Protein AF-0000000087501248 (afdb_homodimer)

Secondary structure (DSSP, 8-state):
-----------------SS----------------------------------------EEEEEE-HHHHHHHHHHTT-EEE--S-GGGGTT-SEEEEE--PPPPTT--HHHHHHHHHHHHHHHHHHHHHH-TTPEEEE-SSSHHHHHHHHHHHH---GGGEEE-TTHHHHHHHHHHHHHHHT--GGGEE--EEE-SSTTEEE-GGG-EETTEEHHHH-TTTTSTT-TT-HHHHHHHHHHHHHHHHHSTTTHHHHHHHHHHHHHHHHHTT--EEEEEEEE-TTSTT--S--EEEEEEEEETTEEEEE------HHHHHHHHHHHHHHHHHHHT---/-------------EE--SS--EE------------------------------------EEEEEE-HHHHHHHHHHTT-EEE--S-GGGGTT-SEEEEE--PPPPTT--HHHHHHHHHHHHHHHHHHHHHH-TTPEEEE-SSSHHHHHHHHHHHH---GGGEEE-TTHHHHHHHHHHHHHHHT--GGGEE--EEE-SSTTEEE-GGG-EETTEEHHHH-TTTTSTT-TT-HHHHHHHHHHHHHHHHHSTTTHHHHHHHHHHHHHHHHHTT--EEEEEEEE-TTSTT--S--EEEEEEEEETTEEEEE------HHHHHHHHHHHHHHHHHHHH---

Nearest PDB structures (foldseek):
  1v6a-assembly1_A  TM=9.497E-01  e=2.145E-43  Cyprinus carpio
  7m2n-assembly1_A  TM=9.598E-01  e=2.768E-42  Homo sapiens
  6bb1-assembly1_D  TM=9.483E-01  e=3.365E-41  Homo sapiens
  7p4g-assembly3_K  TM=9.498E-01  e=2.988E-41  Oryctolagus cuniculus
  7dbj-assembly1_A  TM=9.423E-01  e=2.500E-41  Homo sapiens

Foldseek 3Di:
DPDDDPDQDFDFDQPDDPDDRPGDGDRDDDDDDDDPPPDDDDDPCDDDPPPPDPCPPQQAEEEADDVLLVVQLCVVPVHDYDDDPDLLVCAQHAEYEYADADDDDVPDDPLRRVQVRLVVLLPVLVSNCVRHVQHQYEYEYPVQFLVLLSSCVNNVDPQLRRWYLACQLLQQQLLPLVCVLVVHDSVQWDWDWKFGLADLIFTQLQPIDGPPHRVCVVVVCQCHPVGPSPNVVSSVCSRVVQVVLVVPVRPVSNSSSVSVSVQVCCAVVQVQDWGFIWGQQDPALPQPDRTTMTAIFTHYVSGTDDGDRDDGDPVRSVSNNVSNVVSVVSSVPHDD/DDPPDPDFDFDFDQPDDPPDRDGDGDGDDDDDDDDPPPDDDDPPCPDDCPPPPPCPPQQAEEEADDPLLVVQLCVVPVHDYDDDPDLLVCAQHAEYEYADADDDDVPDDPLRRVQVRLVVLLPVLVSNCVRHVQHQYEYEYPVQFLVLLSSCVNNVDPQLRRWYLACQLLQQQLLPLVCVLVVHDSVQWDWDWKFGLADLIFTQLQPIDGPPHRVCVVVVCQCHPPGPSPNVVSSVCSRVVQVVLVVPVRPVSNSSSNSVSVQVCCAVVQVQDWGFIWGQQDPALPQPDRTTMTAIFTHYVSGTDDGDRDDGDPVRSVSNNVSNVVSVVSSVPHDD

Organism: NCBI:txid62062

Radius of gyration: 28.01 Å; Cα contacts (8 Å, |Δi|>4): 1222; chains: 2; bounding box: 56×86×74 Å

InterPro domains:
  IPR001236 Lactate/malate dehydrogenase, N-terminal [PF00056] (84-164)
  IPR001557 L-lactate/malate dehydrogenase [PR00086] (138-158)
  IPR001557 L-lactate/malate dehydrogenase [PR00086] (162-180)
  IPR001557 L-lactate/malate dehydrogenase [PR00086] (192-205)
  IPR011304 L-lactate dehydrogenase [TIGR01771] (83-328)
  IPR015955 Lactate dehydrogenase/glycoside hydrolase, family 4, C-terminal [G3DSA:3.90.110.10] (167-334)
  IPR015955 Lactate dehydrogenase/glycoside hydrolase, family 4, C-terminal [SSF56327] (165-334)
  IPR018177 L-lactate dehydrogenase, active site [PS00064] (194-200)
  IPR022383 Lactate/malate dehydrogenase, C-terminal [PF02866] (167-330)
  IPR036291 NAD(P)-binding domain superfamily [SSF51735] (82-164)

Solvent-accessible surface area (backbone atoms only — not comparable to full-atom values): 37110 Å² total; per-residue (Å²): 131,73,67,78,77,81,77,78,77,77,67,77,60,79,55,78,51,94,83,71,65,62,69,73,71,81,82,80,84,81,78,80,82,82,78,84,77,77,83,82,84,91,71,86,68,86,76,83,76,76,76,78,78,60,55,68,76,77,61,54,45,37,55,46,56,58,62,54,34,47,55,33,20,31,70,70,34,100,38,63,74,55,85,65,92,52,62,70,78,45,47,68,26,58,37,39,34,38,39,57,64,75,76,83,51,91,88,57,50,70,67,55,49,52,49,52,38,47,55,50,46,67,59,48,39,53,51,44,38,70,36,21,71,78,32,27,40,38,27,60,21,77,61,23,36,62,49,31,46,50,50,36,69,64,49,68,54,59,71,43,29,42,35,12,50,41,17,38,55,48,17,51,45,42,16,41,53,50,7,61,75,69,66,33,24,36,89,40,36,42,50,49,32,27,24,36,65,53,89,51,39,35,71,42,53,84,33,21,26,44,84,51,29,46,48,31,79,78,35,76,41,58,64,41,92,78,21,88,82,47,51,46,55,55,55,50,48,37,52,47,46,55,50,47,31,64,68,40,75,72,68,32,29,43,57,55,8,46,44,50,30,53,52,51,46,24,22,78,65,48,42,23,35,68,41,24,27,13,30,80,39,51,72,45,82,80,28,76,55,94,35,37,30,11,41,44,25,26,24,19,71,73,25,52,75,45,72,60,82,65,80,68,52,72,68,55,38,50,43,40,40,50,25,47,51,56,51,46,61,54,56,71,72,54,84,130,131,52,57,76,78,80,78,77,68,78,57,77,51,80,49,77,48,95,84,68,65,61,66,66,69,72,77,80,84,80,78,81,83,83,78,86,76,79,78,93,78,93,68,82,68,84,73,83,73,77,76,76,76,68,64,70,80,77,60,53,44,36,55,46,58,59,63,55,32,48,55,32,20,31,69,69,34,100,39,63,73,55,84,64,93,52,60,71,77,44,47,68,24,57,37,37,34,37,40,58,63,74,77,81,52,91,88,57,50,70,68,55,48,51,50,53,37,49,54,51,45,68,59,49,40,53,51,45,39,71,37,20,71,78,30,28,40,39,28,58,23,76,61,25,36,60,48,31,46,50,48,35,68,65,49,67,55,60,71,44,30,41,35,11,52,41,16,39,54,47,17,49,46,42,16,42,54,50,8,61,75,70,66,33,24,36,89,40,34,42,52,49,31,27,24,36,65,52,87,53,38,35,71,42,53,82,32,21,27,44,85,52,27,46,48,33,79,76,36,76,41,57,63,42,92,77,21,89,82,48,52,44,54,55,54,50,48,38,51,47,45,54,51,47,29,62,67,39,77,71,68,32,30,43,57,54,8,46,46,50,30,52,52,51,48,25,22,77,64,48,43,24,36,66,41,24,28,13,30,80,40,51,73,44,81,81,28,78,55,93,36,37,31,12,41,43,25,26,26,19,70,73,27,51,75,45,72,60,81,64,80,68,54,69,67,54,39,51,42,41,39,48,26,47,50,55,51,44,61,54,56,70,71,53,85,129

pLDDT: mean 73.55, std 28.97, range [16.92, 98.44]

Sequence (672 aa):
VKSHTLTHTHTKTHVRTNELCTHTHTHTQTYTCTHKLSRHTKAHTHKGAHTHTHTHTTHTLFVAGLLETLGCICVCLTCILYLTQDYSTTAHSKVVVVSAGARQQEGESRLNLVQRNVNIFKFIIPQIVKYSPNAILLVVSNPVDILTYVAWKLSGFPRHRVIGSGTNLDSGRFRHLMGEKLHLHPSSCHGWIIGEHGDSSVPVWSGVNVAGVSLKGLNPDMGTDADKEDWKHVHKMVVDGAYEVIKLKGYTSWAIGMSVADLVESILKNLHKVHPVSTLVKGMHGVKEEVFLSVPCVLGNSGLTDIIHMTLKPEEEKQLSNSAETLWAVQKELTLVKSHTLTHTHTKTHVRTNELCTHTHTHTQTYTCTHKLSRHTKAHTHKGAHTHTHTHTTHTLFVAGLLETLGCICVCLTCILYLTQDYSTTAHSKVVVVSAGARQQEGESRLNLVQRNVNIFKFIIPQIVKYSPNAILLVVSNPVDILTYVAWKLSGFPRHRVIGSGTNLDSGRFRHLMGEKLHLHPSSCHGWIIGEHGDSSVPVWSGVNVAGVSLKGLNPDMGTDADKEDWKHVHKMVVDGAYEVIKLKGYTSWAIGMSVADLVESILKNLHKVHPVSTLVKGMHGVKEEVFLSVPCVLGNSGLTDIIHMTLKPEEEKQLSNSAETLWAVQKELTL

Structure (mmCIF, N/CA/C/O backbone):
data_AF-0000000087501248-model_v1
#
loop_
_entity.id
_entity.type
_entity.pdbx_description
1 polymer 'L-lactate dehydrogenase'
#
loop_
_atom_site.group_PDB
_atom_site.id
_atom_site.type_symbol
_atom_site.label_atom_id
_atom_site.label_alt_id
_atom_site.label_comp_id
_atom_site.label_asym_id
_atom_site.label_entity_id
_atom_site.label_seq_id
_atom_site.pdbx_PDB_ins_code
_atom_site.Cartn_x
_atom_site.Cartn_y
_atom_site.Cartn_z
_atom_site.occupancy
_atom_site.B_iso_or_equiv
_atom_site.auth_seq_id
_atom_site.auth_comp_id
_atom_site.auth_asym_id
_atom_site.auth_atom_id
_atom_site.pdbx_PDB_model_num
ATOM 1 N N . VAL A 1 1 ? -26.828 13.414 -6.578 1 18.7 1 VAL A N 1
ATOM 2 C CA . VAL A 1 1 ? -26.781 11.961 -6.715 1 18.7 1 VAL A CA 1
ATOM 3 C C . VAL A 1 1 ? -26.094 11.586 -8.023 1 18.7 1 VAL A C 1
ATOM 5 O O . VAL A 1 1 ? -26.703 11.641 -9.094 1 18.7 1 VAL A O 1
ATOM 8 N N . LYS A 1 2 ? -24.922 12.086 -8.312 1 20.19 2 LYS A N 1
ATOM 9 C CA . LYS A 1 2 ? -24.422 12.203 -9.68 1 20.19 2 LYS A CA 1
ATOM 10 C C . LYS A 1 2 ? -24.094 10.828 -10.266 1 20.19 2 LYS A C 1
ATOM 12 O O . LYS A 1 2 ? -23.484 9.992 -9.602 1 20.19 2 LYS A O 1
ATOM 17 N N . SER A 1 3 ? -25.156 10.328 -11.039 1 19.28 3 SER A N 1
ATOM 18 C CA . SER A 1 3 ? -25.141 8.969 -11.57 1 19.28 3 SER A CA 1
ATOM 19 C C . SER A 1 3 ? -24.094 8.82 -12.68 1 19.28 3 SER A C 1
ATOM 21 O O . SER A 1 3 ? -24 9.68 -13.562 1 19.28 3 SER A O 1
ATOM 23 N N . HIS A 1 4 ? -23.031 8.594 -12.414 1 21.34 4 HIS A N 1
ATOM 24 C CA . HIS A 1 4 ? -22.078 8.336 -13.477 1 21.34 4 HIS A CA 1
ATOM 25 C C . HIS A 1 4 ? -22.312 6.969 -14.109 1 21.34 4 HIS A C 1
ATOM 27 O O . HIS A 1 4 ? -22.531 5.98 -13.406 1 21.34 4 HIS A O 1
ATOM 33 N N . THR A 1 5 ? -23.109 7.035 -15.219 1 21.53 5 THR A N 1
ATOM 34 C CA . THR A 1 5 ? -23.406 5.789 -15.922 1 21.53 5 THR A CA 1
ATOM 35 C C . THR A 1 5 ? -22.25 5.395 -16.844 1 21.53 5 THR A C 1
ATOM 37 O O . THR A 1 5 ? -21.812 6.195 -17.672 1 21.53 5 THR A O 1
ATOM 40 N N . LEU A 1 6 ? -21.422 4.66 -16.469 1 21.75 6 LEU A N 1
ATOM 41 C CA . LEU A 1 6 ? -20.453 4.004 -17.344 1 21.75 6 LEU A CA 1
ATOM 42 C C . LEU A 1 6 ? -21.141 2.967 -18.219 1 21.75 6 LEU A C 1
ATOM 44 O O . LEU A 1 6 ? -21.828 2.078 -17.719 1 21.75 6 LEU A O 1
ATOM 48 N N . THR A 1 7 ? -21.641 3.475 -19.297 1 22.89 7 THR A N 1
ATOM 49 C CA . THR A 1 7 ? -22.266 2.514 -20.203 1 22.89 7 THR A CA 1
ATOM 50 C C . THR A 1 7 ? -21.203 1.74 -20.984 1 22.89 7 THR A C 1
ATOM 52 O O . THR A 1 7 ? -20.297 2.336 -21.578 1 22.89 7 THR A O 1
ATOM 55 N N . HIS A 1 8 ? -20.922 0.612 -20.578 1 23.23 8 HIS A N 1
ATOM 56 C CA . HIS A 1 8 ? -20.125 -0.344 -21.328 1 23.23 8 HIS A CA 1
ATOM 57 C C . HIS A 1 8 ? -20.969 -1.049 -22.391 1 23.23 8 HIS A C 1
ATOM 59 O O . HIS A 1 8 ? -22.047 -1.544 -22.094 1 23.23 8 HIS A O 1
ATOM 65 N N . THR A 1 9 ? -21.062 -0.393 -23.516 1 23.47 9 THR A N 1
ATOM 66 C CA . THR A 1 9 ? -21.766 -1.132 -24.547 1 23.47 9 THR A CA 1
ATOM 67 C C . THR A 1 9 ? -20.859 -2.209 -25.156 1 23.47 9 THR A C 1
ATOM 69 O O . THR A 1 9 ? -19.75 -1.92 -25.594 1 23.47 9 THR A O 1
ATOM 72 N N . HIS A 1 10 ? -21.062 -3.373 -24.688 1 25.16 10 HIS A N 1
ATOM 73 C CA . HIS A 1 10 ? -20.484 -4.578 -25.266 1 25.16 10 HIS A CA 1
ATOM 74 C C . HIS A 1 10 ? -21.234 -5.016 -26.516 1 25.16 10 HIS A C 1
ATOM 76 O O . HIS A 1 10 ? -22.453 -5.16 -26.484 1 25.16 10 HIS A O 1
ATOM 82 N N . THR A 1 11 ? -20.922 -4.398 -27.562 1 24.25 11 THR A N 1
ATOM 83 C CA . THR A 1 11 ? -21.531 -4.996 -28.75 1 24.25 11 THR A CA 1
ATOM 84 C C . THR A 1 11 ? -20.797 -6.273 -29.156 1 24.25 11 THR A C 1
ATOM 86 O O . THR A 1 11 ? -19.578 -6.262 -29.359 1 24.25 11 THR A O 1
ATOM 89 N N . LYS A 1 12 ? -21.406 -7.273 -28.797 1 25.75 12 LYS A N 1
ATOM 90 C CA . LYS A 1 12 ? -20.984 -8.609 -29.234 1 25.75 12 LYS A CA 1
ATOM 91 C C . LYS A 1 12 ? -21.391 -8.875 -30.672 1 25.75 12 LYS A C 1
ATOM 93 O O . LYS A 1 12 ? -22.562 -8.703 -31.031 1 25.75 12 LYS A O 1
ATOM 98 N N . THR A 1 13 ? -20.594 -8.516 -31.594 1 24.59 13 THR A N 1
ATOM 99 C CA . THR A 1 13 ? -20.938 -9.031 -32.906 1 24.59 13 THR A CA 1
ATOM 100 C C . THR A 1 13 ? -20.422 -10.461 -33.094 1 24.59 13 THR A C 1
ATOM 102 O O . THR A 1 13 ? -19.25 -10.727 -32.844 1 24.59 13 THR A O 1
ATOM 105 N N . HIS A 1 14 ? -21.297 -11.414 -32.906 1 25.47 14 HIS A N 1
ATOM 106 C CA . HIS A 1 14 ? -21.078 -12.836 -33.156 1 25.47 14 HIS A CA 1
ATOM 107 C C . HIS A 1 14 ? -21.031 -13.125 -34.656 1 25.47 14 HIS A C 1
ATOM 109 O O . HIS A 1 14 ? -21.969 -12.789 -35.375 1 25.47 14 HIS A O 1
ATOM 115 N N . VAL A 1 15 ? -19.938 -12.844 -35.312 1 25.19 15 VAL A N 1
ATOM 116 C CA . VAL A 1 15 ? -19.938 -13.344 -36.688 1 25.19 15 VAL A CA 1
ATOM 117 C C . VAL A 1 15 ? -19.531 -14.82 -36.688 1 25.19 15 VAL A C 1
ATOM 119 O O . VAL A 1 15 ? -18.484 -15.188 -36.156 1 25.19 15 VAL A O 1
ATOM 122 N N . ARG A 1 16 ? -20.438 -15.789 -36.625 1 27.5 16 ARG A N 1
ATOM 123 C CA . ARG A 1 16 ? -20.328 -17.234 -36.844 1 27.5 16 ARG A CA 1
ATOM 124 C C . ARG A 1 16 ? -19.844 -17.547 -38.25 1 27.5 16 ARG A C 1
ATOM 126 O O . ARG A 1 16 ? -20.484 -17.172 -39.219 1 27.5 16 ARG A O 1
ATOM 133 N N . THR A 1 17 ? -18.672 -17.188 -38.656 1 27.17 17 THR A N 1
ATOM 134 C CA . THR A 1 17 ? -18.438 -17.984 -39.844 1 27.17 17 THR A CA 1
ATOM 135 C C . THR A 1 17 ? -18.156 -19.438 -39.469 1 27.17 17 THR A C 1
ATOM 137 O O . THR A 1 17 ? -17.812 -19.75 -38.344 1 27.17 17 THR A O 1
ATOM 140 N N . ASN A 1 18 ? -18.297 -20.438 -40.375 1 26.88 18 ASN A N 1
ATOM 141 C CA . ASN A 1 18 ? -18.188 -21.891 -40.188 1 26.88 18 ASN A CA 1
ATOM 142 C C . ASN A 1 18 ? -17.109 -22.234 -39.188 1 26.88 18 ASN A C 1
ATOM 144 O O . ASN A 1 18 ? -17.281 -23.156 -38.375 1 26.88 18 ASN A O 1
ATOM 148 N N . GLU A 1 19 ? -15.766 -22.172 -39.562 1 26.3 19 GLU A N 1
ATOM 149 C CA . GLU A 1 19 ? -14.703 -22.812 -38.781 1 26.3 19 GLU A CA 1
ATOM 150 C C . GLU A 1 19 ? -14.391 -22.031 -37.5 1 26.3 19 GLU A C 1
ATOM 152 O O . GLU A 1 19 ? -14.227 -22.609 -36.438 1 26.3 19 GLU A O 1
ATOM 157 N N . LEU A 1 20 ? -13.555 -20.922 -37.594 1 26.84 20 LEU A N 1
ATOM 158 C CA . LEU A 1 20 ? -12.844 -20.219 -36.5 1 26.84 20 LEU A CA 1
ATOM 159 C C . LEU A 1 20 ? -13.656 -19.031 -36 1 26.84 20 LEU A C 1
ATOM 161 O O . LEU A 1 20 ? -14.07 -18.188 -36.781 1 26.84 20 LEU A O 1
ATOM 165 N N . CYS A 1 21 ? -14.633 -19.156 -35.094 1 24.41 21 CYS A N 1
ATOM 166 C CA . CYS A 1 21 ? -15.422 -18.078 -34.531 1 24.41 21 CYS A CA 1
ATOM 167 C C . CYS A 1 21 ? -14.516 -17.016 -33.906 1 24.41 21 CYS A C 1
ATOM 169 O O . CYS A 1 21 ? -13.773 -17.328 -32.969 1 24.41 21 CYS A O 1
ATOM 171 N N . THR A 1 22 ? -13.891 -16.172 -34.719 1 24.48 22 THR A N 1
ATOM 172 C CA . THR A 1 22 ? -13.078 -15.078 -34.188 1 24.48 22 THR A CA 1
ATOM 173 C C . THR A 1 22 ? -13.961 -13.977 -33.594 1 24.48 22 THR A C 1
ATOM 175 O O . THR A 1 22 ? -14.914 -13.531 -34.219 1 24.48 22 THR A O 1
ATOM 178 N N . HIS A 1 23 ? -14.344 -13.945 -32.375 1 25.28 23 HIS A N 1
ATOM 179 C CA . HIS A 1 23 ? -15.078 -12.844 -31.781 1 25.28 23 HIS A CA 1
ATOM 180 C C . HIS A 1 23 ? -14.141 -11.695 -31.422 1 25.28 23 HIS A C 1
ATOM 182 O O . HIS A 1 23 ? -13.086 -11.914 -30.812 1 25.28 23 HIS A O 1
ATOM 188 N N . THR A 1 24 ? -13.922 -10.719 -32.312 1 24.14 24 THR A N 1
ATOM 189 C CA . THR A 1 24 ? -13.133 -9.523 -32.062 1 24.14 24 THR A CA 1
ATOM 190 C C . THR A 1 24 ? -13.938 -8.5 -31.266 1 24.14 24 THR A C 1
ATOM 192 O O . THR A 1 24 ? -15.047 -8.141 -31.656 1 24.14 24 THR A O 1
ATOM 195 N N . HIS A 1 25 ? -13.992 -8.484 -30.031 1 25.23 25 HIS A N 1
ATOM 196 C CA . HIS A 1 25 ? -14.656 -7.426 -29.266 1 25.23 25 HIS A CA 1
ATOM 197 C C . HIS A 1 25 ? -13.75 -6.211 -29.109 1 25.23 25 HIS A C 1
ATOM 199 O O . HIS A 1 25 ? -12.57 -6.352 -28.781 1 25.23 25 HIS A O 1
ATOM 205 N N . THR A 1 26 ? -13.906 -5.199 -29.969 1 24.09 26 THR A N 1
ATOM 206 C CA . THR A 1 26 ? -13.18 -3.936 -29.922 1 24.09 26 THR A CA 1
ATOM 207 C C . THR A 1 26 ? -13.82 -2.98 -28.922 1 24.09 26 THR A C 1
ATOM 209 O O . THR A 1 26 ? -15.023 -2.732 -28.969 1 24.09 26 THR A O 1
ATOM 212 N N . HIS A 1 27 ? -13.469 -2.91 -27.672 1 24.2 27 HIS A N 1
ATOM 213 C CA . HIS A 1 27 ? -13.969 -1.888 -26.766 1 24.2 27 HIS A CA 1
ATOM 214 C C . HIS A 1 27 ? -13.148 -0.608 -26.859 1 24.2 27 HIS A C 1
ATOM 216 O O . HIS A 1 27 ? -11.914 -0.657 -26.859 1 24.2 27 HIS A O 1
ATOM 222 N N . THR A 1 28 ? -13.625 0.387 -27.609 1 23.64 28 THR A N 1
ATOM 223 C CA . THR A 1 28 ? -13.047 1.717 -27.797 1 23.64 28 THR A CA 1
ATOM 224 C C . THR A 1 28 ? -13.516 2.656 -26.688 1 23.64 28 THR A C 1
ATOM 226 O O . THR A 1 28 ? -14.719 2.795 -26.438 1 23.64 28 THR A O 1
ATOM 229 N N . GLN A 1 29 ? -12.789 2.857 -25.641 1 22.47 29 GLN A N 1
ATOM 230 C CA . GLN A 1 29 ? -13.133 3.898 -24.672 1 22.47 29 GLN A CA 1
ATOM 231 C C . GLN A 1 29 ? -12.578 5.254 -25.109 1 22.47 29 GLN A C 1
ATOM 233 O O . GLN A 1 29 ? -11.398 5.367 -25.453 1 22.47 29 GLN A O 1
ATOM 238 N N . THR A 1 30 ? -13.359 6.09 -25.797 1 22.7 30 THR A N 1
ATOM 239 C CA . THR A 1 30 ? -13.062 7.438 -26.281 1 22.7 30 THR A CA 1
ATOM 240 C C . THR A 1 30 ? -13.258 8.461 -25.156 1 22.7 30 THR A C 1
ATOM 242 O O . THR A 1 30 ? -14.312 8.492 -24.516 1 22.7 30 THR A O 1
ATOM 245 N N . TYR A 1 31 ? -12.164 8.969 -24.531 1 21.05 31 TYR A N 1
ATOM 246 C CA . TYR A 1 31 ? -12.289 10.094 -23.609 1 21.05 31 TYR A CA 1
ATOM 247 C C . TYR A 1 31 ? -12.203 11.422 -24.359 1 21.05 31 TYR A C 1
ATOM 249 O O . TYR A 1 31 ? -11.328 11.609 -25.203 1 21.05 31 TYR A O 1
ATOM 257 N N . THR A 1 32 ? -13.305 12.008 -24.781 1 21.34 32 THR A N 1
ATOM 258 C CA . THR A 1 32 ? -13.359 13.289 -25.469 1 21.34 32 THR A CA 1
ATOM 259 C C . THR A 1 32 ? -13.25 14.445 -24.469 1 21.34 32 THR A C 1
ATOM 261 O O . THR A 1 32 ? -14.055 14.547 -23.547 1 21.34 32 THR A O 1
ATOM 264 N N . CYS A 1 33 ? -12.047 15.023 -24.281 1 20.52 33 CYS A N 1
ATOM 265 C CA . CYS A 1 33 ? -11.891 16.266 -23.531 1 20.52 33 CYS A CA 1
ATOM 266 C C . CYS A 1 33 ? -12.195 17.469 -24.391 1 20.52 33 CYS A C 1
ATOM 268 O O . CYS A 1 33 ? -11.609 17.641 -25.469 1 20.52 33 CYS A O 1
ATOM 270 N N . THR A 1 34 ? -13.43 17.984 -24.406 1 20.27 34 THR A N 1
ATOM 271 C CA . THR A 1 34 ? -13.82 19.156 -25.172 1 20.27 34 THR A CA 1
ATOM 272 C C . THR A 1 34 ? -13.32 20.422 -24.484 1 20.27 34 THR A C 1
ATOM 274 O O . THR A 1 34 ? -13.641 20.688 -23.328 1 20.27 34 THR A O 1
ATOM 277 N N . HIS A 1 35 ? -12.125 20.969 -24.859 1 20.08 35 HIS A N 1
ATOM 278 C CA . HIS A 1 35 ? -11.586 22.266 -24.5 1 20.08 35 HIS A CA 1
ATOM 279 C C . HIS A 1 35 ? -12.32 23.391 -25.234 1 20.08 35 HIS A C 1
ATOM 281 O O . HIS A 1 35 ? -12.43 23.375 -26.453 1 20.08 35 HIS A O 1
ATOM 287 N N . LYS A 1 36 ? -13.414 23.938 -24.641 1 20.05 36 LYS A N 1
ATOM 288 C CA . LYS A 1 36 ? -14 25.094 -25.312 1 20.05 36 LYS A CA 1
ATOM 289 C C . LYS A 1 36 ? -13.125 26.344 -25.125 1 20.05 36 LYS A C 1
ATOM 291 O O . LYS A 1 36 ? -12.922 26.797 -24 1 20.05 36 LYS A O 1
ATOM 296 N N . LEU A 1 37 ? -12.023 26.609 -26.031 1 20.92 37 LEU A N 1
ATOM 297 C CA . LEU A 1 37 ? -11.289 27.859 -26.219 1 20.92 37 LEU A CA 1
ATOM 298 C C . LEU A 1 37 ? -12.164 28.922 -26.859 1 20.92 37 LEU A C 1
ATOM 300 O O . LEU A 1 37 ? -12.695 28.719 -27.969 1 20.92 37 LEU A O 1
ATOM 304 N N . SER A 1 38 ? -12.766 29.797 -26.141 1 19.11 38 SER A N 1
ATOM 305 C CA . SER A 1 38 ? -13.492 30.844 -26.844 1 19.11 38 SER A CA 1
ATOM 306 C C . SER A 1 38 ? -12.531 31.891 -27.406 1 19.11 38 SER A C 1
ATOM 308 O O . SER A 1 38 ? -12.969 32.938 -27.891 1 19.11 38 SER A O 1
ATOM 310 N N . ARG A 1 39 ? -11.141 32.062 -27.266 1 20.61 39 ARG A N 1
ATOM 311 C CA . ARG A 1 39 ? -10.625 33.344 -27.719 1 20.61 39 ARG A CA 1
ATOM 312 C C . ARG A 1 39 ? -10.758 33.5 -29.234 1 20.61 39 ARG A C 1
ATOM 314 O O . ARG A 1 39 ? -10.828 32.5 -29.953 1 20.61 39 ARG A O 1
ATOM 321 N N . HIS A 1 40 ? -10.797 34.844 -29.766 1 18.17 40 HIS A N 1
ATOM 322 C CA . HIS A 1 40 ? -10.891 35.406 -31.109 1 18.17 40 HIS A CA 1
ATOM 323 C C . HIS A 1 40 ? -9.719 34.969 -31.969 1 18.17 40 HIS A C 1
ATOM 325 O O . HIS A 1 40 ? -9.922 34.438 -33.062 1 18.17 40 HIS A O 1
ATOM 331 N N . THR A 1 41 ? -8.578 35.781 -32.156 1 19.11 41 THR A N 1
ATOM 332 C CA . THR A 1 41 ? -8.195 36.406 -33.406 1 19.11 41 THR A CA 1
ATOM 333 C C . THR A 1 41 ? -7.246 35.5 -34.188 1 19.11 41 THR A C 1
ATOM 335 O O . THR A 1 41 ? -6.707 34.531 -33.625 1 19.11 41 THR A O 1
ATOM 338 N N . LYS A 1 42 ? -5.938 36.312 -34.906 1 18.94 42 LYS A N 1
ATOM 339 C CA . LYS A 1 42 ? -5.309 36.031 -36.188 1 18.94 42 LYS A CA 1
ATOM 340 C C . LYS A 1 42 ? -4.488 34.75 -36.156 1 18.94 42 LYS A C 1
ATOM 342 O O . LYS A 1 42 ? -3.812 34.469 -35.156 1 18.94 42 LYS A O 1
ATOM 347 N N . ALA A 1 43 ? -4.605 33.688 -37.125 1 18.55 43 ALA A N 1
ATOM 348 C CA . ALA A 1 43 ? -4.41 32.281 -37.469 1 18.55 43 ALA A CA 1
ATOM 349 C C . ALA A 1 43 ? -3.004 32.062 -38 1 18.55 43 ALA A C 1
ATOM 351 O O . ALA A 1 43 ? -2.629 30.906 -38.281 1 18.55 43 ALA A O 1
ATOM 352 N N . HIS A 1 44 ? -1.896 32.844 -37.594 1 18.2 44 HIS A N 1
ATOM 353 C CA . HIS A 1 44 ? -0.859 32.531 -38.594 1 18.2 44 HIS A CA 1
ATOM 354 C C . HIS A 1 44 ? -0.487 31.062 -38.562 1 18.2 44 HIS A C 1
ATOM 356 O O . HIS A 1 44 ? -0.553 30.406 -37.5 1 18.2 44 HIS A O 1
ATOM 362 N N . THR A 1 45 ? -0.622 30.312 -39.688 1 17.78 45 THR A N 1
ATOM 363 C CA . THR A 1 45 ? -0.577 28.953 -40.25 1 17.78 45 THR A CA 1
ATOM 364 C C . THR A 1 45 ? 0.83 28.375 -40.125 1 17.78 45 THR A C 1
ATOM 366 O O . THR A 1 45 ? 1.055 27.203 -40.469 1 17.78 45 THR A O 1
ATOM 369 N N . HIS A 1 46 ? 1.725 28.766 -39.219 1 17.89 46 HIS A N 1
ATOM 370 C CA . HIS A 1 46 ? 3 28.25 -39.688 1 17.89 46 HIS A CA 1
ATOM 371 C C . HIS A 1 46 ? 2.955 26.719 -39.812 1 17.89 46 HIS A C 1
ATOM 373 O O . HIS A 1 46 ? 2.236 26.062 -39.062 1 17.89 46 HIS A O 1
ATOM 379 N N . LYS A 1 47 ? 3.469 26.094 -40.938 1 17.42 47 LYS A N 1
ATOM 380 C CA . LYS A 1 47 ? 3.391 24.859 -41.719 1 17.42 47 LYS A CA 1
ATOM 381 C C . LYS A 1 47 ? 3.85 23.656 -40.875 1 17.42 47 LYS A C 1
ATOM 383 O O . LYS A 1 47 ? 3.229 22.594 -40.906 1 17.42 47 LYS A O 1
ATOM 388 N N . GLY A 1 48 ? 5.164 23.578 -40.531 1 17.39 48 GLY A N 1
ATOM 389 C CA . GLY A 1 48 ? 5.824 22.297 -40.656 1 17.39 48 GLY A CA 1
ATOM 390 C C . GLY A 1 48 ? 5.527 21.328 -39.531 1 17.39 48 GLY A C 1
ATOM 391 O O . GLY A 1 48 ? 5.418 21.75 -38.375 1 17.39 48 GLY A O 1
ATOM 392 N N . ALA A 1 49 ? 4.84 20.203 -39.781 1 17.72 49 ALA A N 1
ATOM 393 C CA . ALA A 1 49 ? 4.242 19.125 -39 1 17.72 49 ALA A CA 1
ATOM 394 C C . ALA A 1 49 ? 5.309 18.359 -38.219 1 17.72 49 ALA A C 1
ATOM 396 O O . ALA A 1 49 ? 6.227 17.781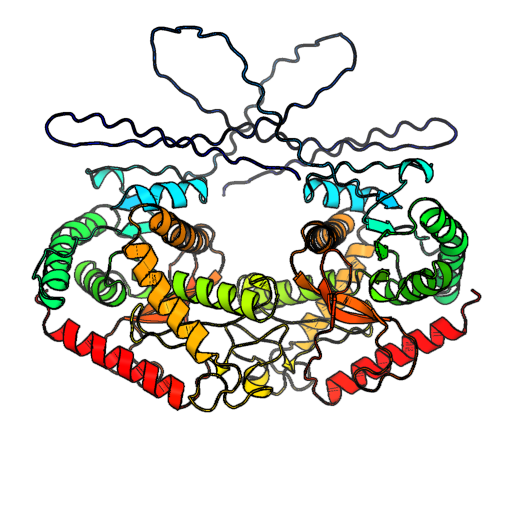 -38.812 1 17.72 49 ALA A O 1
ATOM 397 N N . HIS A 1 50 ? 6.027 19 -37.438 1 18.92 50 HIS A N 1
ATOM 398 C CA . HIS A 1 50 ? 7.078 18.109 -36.969 1 18.92 50 HIS A CA 1
ATOM 399 C C . HIS A 1 50 ? 6.496 16.953 -36.156 1 18.92 50 HIS A C 1
ATOM 401 O O . HIS A 1 50 ? 5.605 17.156 -35.312 1 18.92 50 HIS A O 1
ATOM 407 N N . THR A 1 51 ? 6.32 15.797 -36.812 1 18.25 51 THR A N 1
ATOM 408 C CA . THR A 1 51 ? 5.781 14.523 -36.344 1 18.25 51 THR A CA 1
ATOM 409 C C . THR A 1 51 ? 6.684 13.922 -35.281 1 18.25 51 THR A C 1
ATOM 411 O O . THR A 1 51 ? 7.895 13.805 -35.469 1 18.25 51 THR A O 1
ATOM 414 N N . HIS A 1 52 ? 6.637 14.391 -34.188 1 21.02 52 HIS A N 1
ATOM 415 C CA . HIS A 1 52 ? 7.477 13.648 -33.25 1 21.02 52 HIS A CA 1
ATOM 416 C C . HIS A 1 52 ? 6.863 12.297 -32.906 1 21.02 52 HIS A C 1
ATOM 418 O O . HIS A 1 52 ? 5.668 12.203 -32.625 1 21.02 52 HIS A O 1
ATOM 424 N N . THR A 1 53 ? 7.273 11.211 -33.562 1 19.55 53 THR A N 1
ATOM 425 C CA . THR A 1 53 ? 6.879 9.805 -33.469 1 19.55 53 THR A CA 1
ATOM 426 C C . THR A 1 53 ? 7.363 9.203 -32.156 1 19.55 53 THR A C 1
ATOM 428 O O . THR A 1 53 ? 8.555 9.258 -31.828 1 19.55 53 THR A O 1
ATOM 431 N N . HIS A 1 54 ? 6.73 9.406 -31.141 1 22.41 54 HIS A N 1
ATOM 432 C CA . HIS A 1 54 ? 7.121 8.625 -29.969 1 22.41 54 HIS A CA 1
ATOM 433 C C . HIS A 1 54 ? 6.812 7.148 -30.172 1 22.41 54 HIS A C 1
ATOM 435 O O . HIS A 1 54 ? 5.699 6.789 -30.547 1 22.41 54 HIS A O 1
ATOM 441 N N . THR A 1 55 ? 7.621 6.332 -30.641 1 21.2 55 THR A N 1
ATOM 442 C CA . THR A 1 55 ? 7.523 4.898 -30.891 1 21.2 55 THR A CA 1
ATOM 443 C C . THR A 1 55 ? 7.395 4.133 -29.578 1 21.2 55 THR A C 1
ATOM 445 O O . THR A 1 55 ? 8.281 4.195 -28.719 1 21.2 55 THR A O 1
ATOM 448 N N . HIS A 1 56 ? 6.293 4.234 -28.875 1 25.3 56 HIS A N 1
ATOM 449 C CA . HIS A 1 56 ? 6.098 3.281 -27.797 1 25.3 56 HIS A CA 1
ATOM 450 C C . HIS A 1 56 ? 6.203 1.845 -28.297 1 25.3 56 HIS A C 1
ATOM 452 O O . HIS A 1 56 ? 5.656 1.509 -29.344 1 25.3 56 HIS A O 1
ATOM 458 N N . THR A 1 57 ? 7.25 1.181 -28.094 1 25.44 57 THR A N 1
ATOM 459 C CA . THR A 1 57 ? 7.41 -0.221 -28.469 1 25.44 57 THR A CA 1
ATOM 460 C C . THR A 1 57 ? 6.23 -1.051 -27.969 1 25.44 57 THR A C 1
ATOM 462 O O . THR A 1 57 ? 5.863 -0.988 -26.797 1 25.44 57 THR A O 1
ATOM 465 N N . THR A 1 58 ? 5.191 -1.312 -28.703 1 26.81 58 THR A N 1
ATOM 466 C CA . THR A 1 58 ? 4.047 -2.211 -28.594 1 26.81 58 THR A CA 1
ATOM 467 C C . THR A 1 58 ? 4.469 -3.555 -28 1 26.81 58 THR A C 1
ATOM 469 O O . THR A 1 58 ? 5.324 -4.242 -28.562 1 26.81 58 THR A O 1
ATOM 472 N N . HIS A 1 59 ? 4.637 -3.621 -26.75 1 30.36 59 HIS A N 1
ATOM 473 C CA . HIS A 1 59 ? 4.852 -4.949 -26.188 1 30.36 59 HIS A CA 1
ATOM 474 C C . HIS A 1 59 ? 3.68 -5.875 -26.5 1 30.36 59 HIS A C 1
ATOM 476 O O . HIS A 1 59 ? 2.521 -5.457 -26.438 1 30.36 59 HIS A O 1
ATOM 482 N N . THR A 1 60 ? 3.885 -6.781 -27.375 1 26.44 60 THR A N 1
ATOM 483 C CA . THR A 1 60 ? 2.896 -7.781 -27.766 1 26.44 60 THR A CA 1
ATOM 484 C C . THR A 1 60 ? 2.584 -8.719 -26.609 1 26.44 60 THR A C 1
ATOM 486 O O . THR A 1 60 ? 3.488 -9.32 -26.031 1 26.44 60 THR A O 1
ATOM 489 N N . LEU A 1 61 ? 1.512 -8.461 -25.922 1 30.05 61 LEU A N 1
ATOM 490 C CA . LEU A 1 61 ? 0.96 -9.383 -24.938 1 30.05 61 LEU A CA 1
ATOM 491 C C . LEU A 1 61 ? 0.131 -10.469 -25.609 1 30.05 61 LEU A C 1
ATOM 493 O O . LEU A 1 61 ? -0.742 -10.172 -26.438 1 30.05 61 LEU A O 1
ATOM 497 N N . PHE A 1 62 ? 0.597 -11.711 -25.672 1 28.23 62 PHE A N 1
ATOM 498 C CA . PHE A 1 62 ? -0.206 -12.812 -26.188 1 28.23 62 PHE A CA 1
ATOM 499 C C . PHE A 1 62 ? -1.056 -13.422 -25.078 1 28.23 62 PHE A C 1
ATOM 501 O O . PHE A 1 62 ? -0.555 -13.703 -23.984 1 28.23 62 PHE A O 1
ATOM 508 N N . VAL A 1 63 ? -2.285 -13.211 -25.125 1 30.31 63 VAL A N 1
ATOM 509 C CA . VAL A 1 63 ? -3.215 -13.859 -24.203 1 30.31 63 VAL A CA 1
ATOM 510 C C . VAL A 1 63 ? -3.811 -15.102 -24.859 1 30.31 63 VAL A C 1
ATOM 512 O O . VAL A 1 63 ? -4.406 -15.023 -25.938 1 30.31 63 VAL A O 1
ATOM 515 N N . ALA A 1 64 ? -3.424 -16.297 -24.516 1 30.73 64 ALA A N 1
ATOM 516 C CA . ALA A 1 64 ? -4.055 -17.516 -24.984 1 30.73 64 ALA A CA 1
ATOM 517 C C . ALA A 1 64 ? -5.273 -17.875 -24.141 1 30.73 64 ALA A C 1
ATOM 519 O O . ALA A 1 64 ? -5.137 -18.203 -22.953 1 30.73 64 ALA A O 1
ATOM 520 N N . GLY A 1 65 ? -6.574 -17.641 -24.547 1 34.03 65 GLY A N 1
ATOM 521 C CA . GLY A 1 65 ? -7.773 -18.141 -23.906 1 34.03 65 GLY A CA 1
ATOM 522 C C . GLY A 1 65 ? -8.945 -17.188 -23.984 1 34.03 65 GLY A C 1
ATOM 523 O O . GLY A 1 65 ? -9.141 -16.516 -25 1 34.03 65 GLY A O 1
ATOM 524 N N . LEU A 1 66 ? -9.703 -17.016 -22.688 1 36.75 66 LEU A N 1
ATOM 525 C CA . LEU A 1 66 ? -11.039 -16.438 -22.641 1 36.75 66 LEU A CA 1
ATOM 526 C C . LEU A 1 66 ? -10.984 -14.93 -22.891 1 36.75 66 LEU A C 1
ATOM 528 O O . LEU A 1 66 ? -10.242 -14.219 -22.219 1 36.75 66 LEU A O 1
ATOM 532 N N . LEU A 1 67 ? -11.641 -14.531 -23.906 1 37 67 LEU A N 1
ATOM 533 C CA . LEU A 1 67 ? -11.812 -13.18 -24.438 1 37 67 LEU A CA 1
ATOM 534 C C . LEU A 1 67 ? -12.133 -12.188 -23.328 1 37 67 LEU A C 1
ATOM 536 O O . LEU A 1 67 ? -11.695 -11.039 -23.359 1 37 67 LEU A O 1
ATOM 540 N N . GLU A 1 68 ? -12.734 -12.703 -22.438 1 36.38 68 GLU A N 1
ATOM 541 C CA . GLU A 1 68 ? -13.25 -11.781 -21.422 1 36.38 68 GLU A CA 1
ATOM 542 C C . GLU A 1 68 ? -12.125 -11.258 -20.531 1 36.38 68 GLU A C 1
ATOM 544 O O . GLU A 1 68 ? -12.102 -10.078 -20.188 1 36.38 68 GLU A O 1
ATOM 549 N N . THR A 1 69 ? -11.289 -12.109 -20.203 1 37.03 69 THR A N 1
ATOM 550 C CA . THR A 1 69 ? -10.141 -11.664 -19.438 1 37.03 69 THR A CA 1
ATOM 551 C C . THR A 1 69 ? -9.289 -10.68 -20.25 1 37.03 69 THR A C 1
ATOM 553 O O . THR A 1 69 ? -8.758 -9.711 -19.688 1 37.03 69 THR A O 1
ATOM 556 N N . LEU A 1 70 ? -9.383 -10.938 -21.5 1 40.69 70 LEU A N 1
ATOM 557 C CA . LEU A 1 70 ? -8.547 -10.18 -22.438 1 40.69 70 LEU A CA 1
ATOM 558 C C . LEU A 1 70 ? -9 -8.727 -22.516 1 40.69 70 LEU A C 1
ATOM 560 O O . LEU A 1 70 ? -8.18 -7.809 -22.562 1 40.69 70 LEU A O 1
ATOM 564 N N . GLY A 1 71 ? -10.242 -8.695 -22.562 1 35.56 71 GLY A N 1
ATOM 565 C CA . GLY A 1 71 ? -10.781 -7.352 -22.672 1 35.56 71 GLY A CA 1
ATOM 566 C C . GLY A 1 71 ? -10.391 -6.457 -21.5 1 35.56 71 GLY A C 1
ATOM 567 O O . GLY A 1 71 ? -10.055 -5.289 -21.703 1 35.56 71 GLY A O 1
ATOM 568 N N . CYS A 1 72 ? -10.32 -7.086 -20.375 1 37.94 72 CYS A N 1
ATOM 569 C CA . CYS A 1 72 ? -10.047 -6.297 -19.188 1 37.94 72 CYS A CA 1
ATOM 570 C C . CYS A 1 72 ? -8.57 -5.93 -19.094 1 37.94 72 CYS A C 1
ATOM 572 O O . CYS A 1 72 ? -8.227 -4.816 -18.688 1 37.94 72 CYS A O 1
ATOM 574 N N . ILE A 1 73 ? -7.801 -6.906 -19.562 1 38.62 73 ILE A N 1
ATOM 575 C CA . ILE A 1 73 ? -6.367 -6.648 -19.516 1 38.62 73 ILE A CA 1
ATOM 576 C C . ILE A 1 73 ? -6.012 -5.488 -20.438 1 38.62 73 ILE A C 1
ATOM 578 O O . ILE A 1 73 ? -5.219 -4.617 -20.078 1 38.62 73 ILE A O 1
ATOM 582 N N . CYS A 1 74 ? -6.617 -5.574 -21.609 1 35.44 74 CYS A N 1
ATOM 583 C CA . CYS A 1 74 ? -6.293 -4.582 -22.625 1 35.44 74 CYS A CA 1
ATOM 584 C C . CYS A 1 74 ? -6.66 -3.178 -22.156 1 35.44 74 CYS A C 1
ATOM 586 O O . CYS A 1 74 ? -5.953 -2.213 -22.453 1 35.44 74 CYS A O 1
ATOM 588 N N . VAL A 1 75 ? -7.723 -3.15 -21.516 1 34.75 75 VAL A N 1
ATOM 589 C CA . VAL A 1 75 ? -8.164 -1.836 -21.062 1 34.75 75 VAL A CA 1
ATOM 590 C C . VAL A 1 75 ? -7.16 -1.276 -20.062 1 34.75 75 VAL A C 1
ATOM 592 O O . VAL A 1 75 ? -6.906 -0.07 -20.031 1 34.75 75 VAL A O 1
ATOM 595 N N . CYS A 1 76 ? -6.688 -2.219 -19.406 1 37.28 76 CYS A N 1
ATOM 596 C CA . CYS A 1 76 ? -5.82 -1.707 -18.359 1 37.28 76 CYS A CA 1
ATOM 597 C C . CYS A 1 76 ? -4.422 -1.42 -18.891 1 37.28 76 CYS A C 1
ATOM 599 O O . CYS A 1 76 ? -3.742 -0.511 -18.422 1 37.28 76 CYS A O 1
ATOM 601 N N . LEU A 1 77 ? -4.047 -2.369 -19.969 1 40.94 77 LEU A N 1
ATOM 602 C CA . LEU A 1 77 ? -2.707 -2.201 -20.516 1 40.94 77 LEU A CA 1
ATOM 603 C C . LEU A 1 77 ? -2.77 -1.669 -21.938 1 40.94 77 LEU A C 1
ATOM 605 O O . LEU A 1 77 ? -3.715 -1.961 -22.672 1 40.94 77 LEU A O 1
ATOM 609 N N . THR A 1 78 ? -2.494 -0.419 -22.188 1 35.75 78 THR A N 1
ATOM 610 C CA . THR A 1 78 ? -2.387 -0.004 -23.578 1 35.75 78 THR A CA 1
ATOM 611 C C . THR A 1 78 ? -1.757 -1.107 -24.422 1 35.75 78 THR A C 1
ATOM 613 O O . THR A 1 78 ? -0.553 -1.087 -24.688 1 35.75 78 THR A O 1
ATOM 616 N N . CYS A 1 79 ? -2.379 -2.32 -24.25 1 40.66 79 CYS A N 1
ATOM 617 C CA . CYS A 1 79 ? -1.785 -3.428 -24.984 1 40.66 79 CYS A CA 1
ATOM 618 C C . CYS A 1 79 ? -2.701 -3.879 -26.125 1 40.66 79 CYS A C 1
ATOM 620 O O . CYS A 1 79 ? -3.908 -3.629 -26.078 1 40.66 79 CYS A O 1
ATOM 622 N N . ILE A 1 80 ? -2.062 -4.152 -27.312 1 36.94 80 ILE A N 1
ATOM 623 C CA . ILE A 1 80 ? -2.762 -4.75 -28.453 1 36.94 80 ILE A CA 1
ATOM 624 C C . ILE A 1 80 ? -2.93 -6.25 -28.219 1 36.94 80 ILE A C 1
ATOM 626 O O . ILE A 1 80 ? -1.954 -6.957 -27.953 1 36.94 80 ILE A O 1
ATOM 630 N N . LEU A 1 81 ? -4.156 -6.59 -27.859 1 40.22 81 LEU A N 1
ATOM 631 C CA . LEU A 1 81 ? -4.465 -8.008 -27.672 1 40.22 81 LEU A CA 1
ATOM 632 C C . LEU A 1 81 ? -4.73 -8.68 -29.016 1 40.22 81 LEU A C 1
ATOM 634 O O . LEU A 1 81 ? -5.492 -8.156 -29.844 1 40.22 81 LEU A O 1
ATOM 638 N N . TYR A 1 82 ? -3.824 -9.547 -29.484 1 40 82 TYR A N 1
ATOM 639 C CA . TYR A 1 82 ? -4.082 -10.344 -30.672 1 40 82 TYR A CA 1
ATOM 640 C C . TYR A 1 82 ? -4.609 -11.727 -30.297 1 40 82 TYR A C 1
ATOM 642 O O . TYR A 1 82 ? -4.023 -12.414 -29.469 1 40 82 TYR A O 1
ATOM 650 N N . LEU A 1 83 ? -5.875 -11.891 -30.531 1 41.34 83 LEU A N 1
ATOM 651 C CA . LEU A 1 83 ? -6.422 -13.234 -30.391 1 41.34 83 LEU A CA 1
ATOM 652 C C . LEU A 1 83 ? -6.098 -14.078 -31.625 1 41.34 83 LEU A C 1
ATOM 654 O O . LEU A 1 83 ? -6.391 -13.68 -32.75 1 41.34 83 LEU A O 1
ATOM 658 N N . THR A 1 84 ? -5.09 -14.852 -31.641 1 48.34 84 THR A N 1
ATOM 659 C CA . THR A 1 84 ? -4.773 -15.672 -32.812 1 48.34 84 THR A CA 1
ATOM 660 C C . THR A 1 84 ? -4.766 -17.156 -32.438 1 48.34 84 THR A C 1
ATOM 662 O O . THR A 1 84 ? -4.59 -17.516 -31.281 1 48.34 84 THR A O 1
ATOM 665 N N . GLN A 1 85 ? -5.379 -17.953 -33.312 1 50.75 85 GLN A N 1
ATOM 666 C CA . GLN A 1 85 ? -5.227 -19.406 -33.219 1 50.75 85 GLN A CA 1
ATOM 667 C C . GLN A 1 85 ? -3.883 -19.859 -33.781 1 50.75 85 GLN A C 1
ATOM 669 O O . GLN A 1 85 ? -3.473 -21 -33.562 1 50.75 85 GLN A O 1
ATOM 674 N N . ASP A 1 86 ? -3.271 -18.969 -34.406 1 59.78 86 ASP A N 1
ATOM 675 C CA . ASP A 1 86 ? -1.943 -19.234 -34.938 1 59.78 86 ASP A CA 1
ATOM 676 C C . ASP A 1 86 ? -0.851 -18.766 -34 1 59.78 86 ASP A C 1
ATOM 678 O O . ASP A 1 86 ? -0.625 -17.562 -33.844 1 59.78 86 ASP A O 1
ATOM 682 N N . TYR A 1 87 ? -0.208 -19.766 -33.469 1 68.62 87 TYR A N 1
ATOM 683 C CA . TYR A 1 87 ? 0.817 -19.484 -32.469 1 68.62 87 TYR A CA 1
ATOM 684 C C . TYR A 1 87 ? 1.985 -18.734 -33.094 1 68.62 87 TYR A C 1
ATOM 686 O O . TYR A 1 87 ? 2.703 -18.016 -32.375 1 68.62 87 TYR A O 1
ATOM 694 N N . SER A 1 88 ? 2.184 -18.844 -34.406 1 71.88 88 SER A N 1
ATOM 695 C CA . SER A 1 88 ? 3.324 -18.188 -35.031 1 71.88 88 SER A CA 1
ATOM 696 C C . SER A 1 88 ? 3.193 -16.672 -35 1 71.88 88 SER A C 1
ATOM 698 O O . SER A 1 88 ? 4.195 -15.953 -35.031 1 71.88 88 SER A O 1
ATOM 700 N N . THR A 1 89 ? 2.043 -16.266 -34.812 1 64.56 89 THR A N 1
ATOM 701 C CA . THR A 1 89 ? 1.808 -14.82 -34.781 1 64.56 89 THR A CA 1
ATOM 702 C C . THR A 1 89 ? 2.273 -14.227 -33.438 1 64.56 89 THR A C 1
ATOM 704 O O . THR A 1 89 ? 2.459 -13.016 -33.312 1 64.56 89 THR A O 1
ATOM 707 N N . THR A 1 90 ? 2.549 -15.172 -32.625 1 66.5 90 THR A N 1
ATOM 708 C CA . THR A 1 90 ? 2.941 -14.711 -31.297 1 66.5 90 THR A CA 1
ATOM 709 C C . THR A 1 90 ? 4.434 -14.93 -31.062 1 66.5 90 THR A C 1
ATOM 711 O O . THR A 1 90 ? 4.902 -14.906 -29.922 1 66.5 90 THR A O 1
ATOM 714 N N . ALA A 1 91 ? 5.031 -15.008 -32.188 1 75 91 ALA A N 1
ATOM 715 C CA . ALA A 1 91 ? 6.453 -15.312 -32.031 1 75 91 ALA A CA 1
ATOM 716 C C . ALA A 1 91 ? 7.188 -14.188 -31.312 1 75 91 ALA A C 1
ATOM 718 O O . ALA A 1 91 ? 6.914 -13.008 -31.547 1 75 91 ALA A O 1
ATOM 719 N N . HIS A 1 92 ? 7.969 -14.562 -30.359 1 81.56 92 HIS A N 1
ATOM 720 C CA . HIS A 1 92 ? 8.891 -13.703 -29.625 1 81.56 92 HIS A CA 1
ATOM 721 C C . HIS A 1 92 ? 8.133 -12.828 -28.625 1 81.56 92 HIS A C 1
ATOM 723 O O . HIS A 1 92 ? 8.5 -11.664 -28.422 1 81.56 92 HIS A O 1
ATOM 729 N N . SER A 1 93 ? 7.062 -13.43 -28.156 1 83.81 93 SER A N 1
ATOM 730 C CA . SER A 1 93 ? 6.352 -12.75 -27.078 1 83.81 93 SER A CA 1
ATOM 731 C C . SER A 1 93 ? 7.191 -12.703 -25.812 1 83.81 93 SER A C 1
ATOM 733 O O . SER A 1 93 ? 7.941 -13.633 -25.531 1 83.81 93 SER A O 1
ATOM 735 N N . LYS A 1 94 ? 7.043 -11.562 -25.094 1 87.62 94 LYS A N 1
ATOM 736 C CA . LYS A 1 94 ? 7.75 -11.438 -23.828 1 87.62 94 LYS A CA 1
ATOM 737 C C . LYS A 1 94 ? 6.988 -12.148 -22.703 1 87.62 94 LYS A C 1
ATOM 739 O O . LYS A 1 94 ? 7.598 -12.742 -21.812 1 87.62 94 LYS A O 1
ATOM 744 N N . VAL A 1 95 ? 5.684 -12 -22.797 1 90.75 95 VAL A N 1
ATOM 745 C CA . VAL A 1 95 ? 4.809 -12.641 -21.812 1 90.75 95 VAL A CA 1
ATOM 746 C C . VAL A 1 95 ? 3.68 -13.367 -22.547 1 90.75 95 VAL A C 1
ATOM 748 O O . VAL A 1 95 ? 3.096 -12.836 -23.484 1 90.75 95 VAL A O 1
ATOM 751 N N . VAL A 1 96 ? 3.426 -14.57 -22.156 1 89.19 96 VAL A N 1
ATOM 752 C CA . VAL A 1 96 ? 2.299 -15.352 -22.672 1 89.19 96 VAL A CA 1
ATOM 753 C C . VAL A 1 96 ? 1.346 -15.688 -21.516 1 89.19 96 VAL A C 1
ATOM 755 O O . VAL A 1 96 ? 1.739 -16.328 -20.547 1 89.19 96 VAL A O 1
ATOM 758 N N . VAL A 1 97 ? 0.123 -15.188 -21.625 1 89.38 97 VAL A N 1
ATOM 759 C CA . VAL A 1 97 ? -0.905 -15.484 -20.641 1 89.38 97 VAL A CA 1
ATOM 760 C C . VAL A 1 97 ? -1.726 -16.688 -21.078 1 89.38 97 VAL A C 1
ATOM 762 O O . VAL A 1 97 ? -2.34 -16.672 -22.156 1 89.38 97 VAL A O 1
ATOM 765 N N . VAL A 1 98 ? -1.71 -17.734 -20.25 1 87.88 98 VAL A N 1
ATOM 766 C CA . VAL A 1 98 ? -2.432 -18.953 -20.578 1 87.88 98 VAL A CA 1
ATOM 767 C C . VAL A 1 98 ? -3.746 -19 -19.797 1 87.88 98 VAL A C 1
ATOM 769 O O . VAL A 1 98 ? -3.746 -19.203 -18.578 1 87.88 98 VAL A O 1
ATOM 772 N N . SER A 1 99 ? -4.812 -18.859 -20.422 1 82.75 99 SER A N 1
ATOM 773 C CA . SER A 1 99 ? -6.129 -18.844 -19.781 1 82.75 99 SER A CA 1
ATOM 774 C C . SER A 1 99 ? -7.016 -19.953 -20.344 1 82.75 99 SER A C 1
ATOM 776 O O . SER A 1 99 ? -8.227 -19.953 -20.125 1 82.75 99 SER A O 1
ATOM 778 N N . ALA A 1 100 ? -6.352 -20.844 -21.062 1 77.88 100 ALA A N 1
ATOM 779 C CA . ALA A 1 100 ? -7.105 -21.938 -21.656 1 77.88 100 ALA A CA 1
ATOM 780 C C . ALA A 1 100 ? -7.582 -22.922 -20.594 1 77.88 100 ALA A C 1
ATOM 782 O O . ALA A 1 100 ? -6.852 -23.219 -19.656 1 77.88 100 ALA A O 1
ATOM 783 N N . GLY A 1 101 ? -8.781 -23.344 -20.625 1 76.44 101 GLY A N 1
ATOM 784 C CA . GLY A 1 101 ? -9.312 -24.328 -19.688 1 76.44 101 GLY A CA 1
ATOM 785 C C . GLY A 1 101 ? -10.672 -24.859 -20.094 1 76.44 101 GLY A C 1
ATOM 786 O O . GLY A 1 101 ? -11.375 -24.25 -20.891 1 76.44 101 GLY A O 1
ATOM 787 N N . ALA A 1 102 ? -10.875 -26.016 -19.594 1 75 102 ALA A N 1
ATOM 788 C CA . ALA A 1 102 ? -12.148 -26.688 -19.828 1 75 102 ALA A CA 1
ATOM 789 C C . ALA A 1 102 ? -13.141 -26.391 -18.719 1 75 102 ALA A C 1
ATOM 791 O O . ALA A 1 102 ? -12.742 -26.125 -17.578 1 75 102 ALA A O 1
ATOM 792 N N . ARG A 1 103 ? -14.398 -26.281 -19.094 1 70.44 103 ARG A N 1
ATOM 793 C CA . ARG A 1 103 ? -15.453 -26.172 -18.094 1 70.44 103 ARG A CA 1
ATOM 794 C C . ARG A 1 103 ? -15.852 -27.547 -17.562 1 70.44 103 ARG A C 1
ATOM 796 O O . ARG A 1 103 ? -15.852 -28.531 -18.312 1 70.44 103 ARG A O 1
ATOM 803 N N . GLN A 1 104 ? -16.109 -27.453 -16.297 1 73.19 104 GLN A N 1
ATOM 804 C CA . GLN A 1 104 ? -16.516 -28.719 -15.688 1 73.19 104 GLN A CA 1
ATOM 805 C C . GLN A 1 104 ? -17.812 -29.234 -16.297 1 73.19 104 GLN A C 1
ATOM 807 O O . GLN A 1 104 ? -18.766 -28.469 -16.469 1 73.19 104 GLN A O 1
ATOM 812 N N . GLN A 1 105 ? -17.812 -30.438 -16.703 1 75.12 105 GLN A N 1
ATOM 813 C CA . GLN A 1 105 ? -19 -31.109 -17.219 1 75.12 105 GLN A CA 1
ATOM 814 C C . GLN A 1 105 ? -19.828 -31.719 -16.078 1 75.12 105 GLN A C 1
ATOM 816 O O . GLN A 1 105 ? -19.312 -31.984 -14.992 1 75.12 105 GLN A O 1
ATOM 821 N N . GLU A 1 106 ? -21.094 -31.703 -16.312 1 79 106 GLU A N 1
ATOM 822 C CA . GLU A 1 106 ? -21.969 -32.312 -15.305 1 79 106 GLU A CA 1
ATOM 823 C C . GLU A 1 106 ? -21.5 -33.719 -14.938 1 79 106 GLU A C 1
ATOM 825 O O . GLU A 1 106 ? -21.266 -34.562 -15.812 1 79 106 GLU A O 1
ATOM 830 N N . GLY A 1 107 ? -21.312 -33.969 -13.633 1 81.25 107 GLY A N 1
ATOM 831 C CA . GLY A 1 107 ? -20.938 -35.281 -13.156 1 81.25 107 GLY A CA 1
ATOM 832 C C . GLY A 1 107 ? -19.438 -35.5 -13.195 1 81.25 107 GLY A C 1
ATOM 833 O O . GLY A 1 107 ? -18.953 -36.531 -12.727 1 81.25 107 GLY A O 1
ATOM 834 N N . GLU A 1 108 ? -18.734 -34.688 -13.773 1 83.69 108 GLU A N 1
ATOM 835 C CA . GLU A 1 108 ? -17.297 -34.844 -13.898 1 83.69 108 GLU A CA 1
ATOM 836 C C . GLU A 1 108 ? -16.594 -34.594 -12.555 1 83.69 108 GLU A C 1
ATOM 838 O O . GLU A 1 108 ? -16.922 -33.656 -11.844 1 83.69 108 GLU A O 1
ATOM 843 N N . SER A 1 109 ? -15.703 -35.656 -12.227 1 82.19 109 SER A N 1
ATOM 844 C CA . SER A 1 109 ? -14.922 -35.469 -11.008 1 82.19 109 SER A CA 1
ATOM 845 C C . SER A 1 109 ? -13.922 -34.344 -11.148 1 82.19 109 SER A C 1
ATOM 847 O O . SER A 1 109 ? -13.523 -33.969 -12.266 1 82.19 109 SER A O 1
ATOM 849 N N . ARG A 1 110 ? -13.523 -33.844 -10.039 1 77.69 110 ARG A N 1
ATOM 850 C CA . ARG A 1 110 ? -12.508 -32.781 -10.023 1 77.69 110 ARG A CA 1
ATOM 851 C C . ARG A 1 110 ? -11.227 -33.25 -10.695 1 77.69 110 ARG A C 1
ATOM 853 O O . ARG A 1 110 ? -10.617 -32.531 -11.469 1 77.69 110 ARG A O 1
ATOM 860 N N . LEU A 1 111 ? -10.891 -34.469 -10.422 1 85.12 111 LEU A N 1
ATOM 861 C CA . LEU A 1 111 ? -9.656 -35.031 -10.961 1 85.12 111 LEU A CA 1
ATOM 862 C C . LEU A 1 111 ? -9.734 -35.156 -12.484 1 85.12 111 LEU A C 1
ATOM 864 O O . LEU A 1 111 ? -8.75 -34.875 -13.172 1 85.12 111 LEU A O 1
ATOM 868 N N . ASN A 1 112 ? -10.852 -35.531 -12.969 1 89 112 ASN A N 1
ATOM 869 C CA . ASN A 1 112 ? -11.031 -35.625 -14.414 1 89 112 ASN A CA 1
ATOM 870 C C . ASN A 1 112 ? -10.945 -34.25 -15.086 1 89 112 ASN A C 1
ATOM 872 O O . ASN A 1 112 ? -10.406 -34.125 -16.188 1 89 112 ASN A O 1
ATOM 876 N N . LEU A 1 113 ? -11.5 -33.375 -14.453 1 87.56 113 LEU A N 1
ATOM 877 C CA . LEU A 1 113 ? -11.414 -32.031 -14.977 1 87.56 113 LEU A CA 1
ATOM 878 C C . LEU A 1 113 ? -9.961 -31.562 -15.07 1 87.56 113 LEU A C 1
ATOM 880 O O . LEU A 1 113 ? -9.555 -30.984 -16.078 1 87.56 113 LEU A O 1
ATOM 884 N N . VAL A 1 114 ? -9.172 -31.828 -14.031 1 91.38 114 VAL A N 1
ATOM 885 C CA . VAL A 1 114 ? -7.766 -31.438 -14.016 1 91.38 114 VAL A CA 1
ATOM 886 C C . VAL A 1 114 ? -7.016 -32.156 -15.133 1 91.38 114 VAL A C 1
ATOM 888 O O . VAL A 1 114 ? -6.203 -31.547 -15.836 1 91.38 114 VAL A O 1
ATOM 891 N N . GLN A 1 115 ? -7.348 -33.438 -15.367 1 93.31 115 GLN A N 1
ATOM 892 C CA . GLN A 1 115 ? -6.672 -34.219 -16.406 1 93.31 115 GLN A CA 1
ATOM 893 C C . GLN A 1 115 ? -7.004 -33.656 -17.797 1 93.31 115 GLN A C 1
ATOM 895 O O . GLN A 1 115 ? -6.141 -33.625 -18.672 1 93.31 115 GLN A O 1
ATOM 900 N N . ARG A 1 116 ? -8.18 -33.281 -17.953 1 91.69 116 ARG A N 1
ATOM 901 C CA . ARG A 1 116 ? -8.555 -32.688 -19.234 1 91.69 116 ARG A CA 1
ATOM 902 C C . ARG A 1 116 ? -7.777 -31.422 -19.5 1 91.69 116 ARG A C 1
ATOM 904 O O . ARG A 1 116 ? -7.34 -31.172 -20.641 1 91.69 116 ARG A O 1
ATOM 911 N N . ASN A 1 117 ? -7.621 -30.641 -18.516 1 91.12 117 ASN A N 1
ATOM 912 C CA . ASN A 1 117 ? -6.859 -29.406 -18.672 1 91.12 117 ASN A CA 1
ATOM 913 C C . ASN A 1 117 ? -5.379 -29.688 -18.906 1 91.12 117 ASN A C 1
ATOM 915 O O . ASN A 1 117 ? -4.715 -28.953 -19.641 1 91.12 117 ASN A O 1
ATOM 919 N N . VAL A 1 118 ? -4.922 -30.719 -18.312 1 94.75 118 VAL A N 1
ATOM 920 C CA . VAL A 1 118 ? -3.549 -31.141 -18.547 1 94.75 118 VAL A CA 1
ATOM 921 C C . VAL A 1 118 ? -3.375 -31.484 -20.031 1 94.75 118 VAL A C 1
ATOM 923 O O . VAL A 1 118 ? -2.375 -31.125 -20.641 1 94.75 118 VAL A O 1
ATOM 926 N N . ASN A 1 119 ? -4.34 -32.156 -20.594 1 93.44 119 ASN A N 1
ATOM 927 C CA . ASN A 1 119 ? -4.277 -32.531 -22 1 93.44 119 ASN A CA 1
ATOM 928 C C . ASN A 1 119 ? -4.277 -31.312 -22.922 1 93.44 119 ASN A C 1
ATOM 930 O O . ASN A 1 119 ? -3.607 -31.297 -23.953 1 93.44 119 ASN A O 1
ATOM 934 N N . ILE A 1 120 ? -4.973 -30.391 -22.516 1 89.44 120 ILE A N 1
ATOM 935 C CA . ILE A 1 120 ? -4.98 -29.141 -23.266 1 89.44 120 ILE A CA 1
ATOM 936 C C . ILE A 1 120 ? -3.598 -28.484 -23.219 1 89.44 120 ILE A C 1
ATOM 938 O O . ILE A 1 120 ? -3.074 -28.047 -24.234 1 89.44 120 ILE A O 1
ATOM 942 N N . PHE A 1 121 ? -3.029 -28.484 -22.078 1 93.69 121 PHE A N 1
ATOM 943 C CA . PHE A 1 121 ? -1.716 -27.875 -21.891 1 93.69 121 PHE A CA 1
ATOM 944 C C . PHE A 1 121 ? -0.65 -28.641 -22.656 1 93.69 121 PHE A C 1
ATOM 946 O O . PHE A 1 121 ? 0.308 -28.047 -23.156 1 93.69 121 PHE A O 1
ATOM 953 N N . LYS A 1 122 ? -0.754 -29.938 -22.812 1 94.31 122 LYS A N 1
ATOM 954 C CA . LYS A 1 122 ? 0.177 -30.766 -23.562 1 94.31 122 LYS A CA 1
ATOM 955 C C . LYS A 1 122 ? 0.223 -30.328 -25.031 1 94.31 122 LYS A C 1
ATOM 957 O O . LYS A 1 122 ? 1.245 -30.5 -25.703 1 94.31 122 LYS A O 1
ATOM 962 N N . PHE A 1 123 ? -0.83 -29.75 -25.391 1 88.69 123 PHE A N 1
ATOM 963 C CA . PHE A 1 123 ? -0.904 -29.312 -26.781 1 88.69 123 PHE A CA 1
ATOM 964 C C . PHE A 1 123 ? -0.409 -27.875 -26.922 1 88.69 123 PHE A C 1
ATOM 966 O O . PHE A 1 123 ? 0.303 -27.547 -27.875 1 88.69 123 PHE A O 1
ATOM 973 N N . ILE A 1 124 ? -0.691 -27.031 -26 1 87.38 124 ILE A N 1
ATOM 974 C CA . ILE A 1 124 ? -0.495 -25.578 -26.156 1 87.38 124 ILE A CA 1
ATOM 975 C C . ILE A 1 124 ? 0.93 -25.219 -25.75 1 87.38 124 ILE A C 1
ATOM 977 O O . ILE A 1 124 ? 1.575 -24.391 -26.406 1 87.38 124 ILE A O 1
ATOM 981 N N . ILE A 1 125 ? 1.428 -25.766 -24.703 1 92.75 125 ILE A N 1
ATOM 982 C CA . ILE A 1 125 ? 2.674 -25.312 -24.094 1 92.75 125 ILE A CA 1
ATOM 983 C C . ILE A 1 125 ? 3.838 -25.562 -25.047 1 92.75 125 ILE A C 1
ATOM 985 O O . ILE A 1 125 ? 4.668 -24.688 -25.266 1 92.75 125 ILE A O 1
ATOM 989 N N . PRO A 1 126 ? 3.91 -26.734 -25.688 1 93.56 126 PRO A N 1
ATOM 990 C CA . PRO A 1 126 ? 5.004 -26.953 -26.641 1 93.56 126 PRO A CA 1
ATOM 991 C C . PRO A 1 126 ? 4.98 -25.953 -27.797 1 93.56 126 PRO A C 1
ATOM 993 O O . PRO A 1 126 ? 6.039 -25.547 -28.297 1 93.56 126 PRO A O 1
ATOM 996 N N . GLN A 1 127 ? 3.832 -25.547 -28.203 1 87.56 127 GLN A N 1
ATOM 997 C CA . GLN A 1 127 ? 3.725 -24.547 -29.25 1 87.56 127 GLN A CA 1
ATOM 998 C C . GLN A 1 127 ? 4.25 -23.188 -28.781 1 87.56 127 GLN A C 1
ATOM 1000 O O . GLN A 1 127 ? 4.926 -22.484 -29.531 1 87.56 127 GLN A O 1
ATOM 1005 N N . ILE A 1 128 ? 3.959 -22.875 -27.594 1 88.44 128 ILE A N 1
ATOM 1006 C CA . ILE A 1 128 ? 4.434 -21.609 -27.031 1 88.44 128 ILE A CA 1
ATOM 1007 C C . ILE A 1 128 ? 5.957 -21.625 -26.938 1 88.44 128 ILE A C 1
ATOM 1009 O O . ILE A 1 128 ? 6.617 -20.641 -27.297 1 88.44 128 ILE A O 1
ATOM 1013 N N . VAL A 1 129 ? 6.5 -22.719 -26.516 1 93.44 129 VAL A N 1
ATOM 1014 C CA . VAL A 1 129 ? 7.945 -22.859 -26.375 1 93.44 129 VAL A CA 1
ATOM 1015 C C . VAL A 1 129 ? 8.617 -22.734 -27.75 1 93.44 129 VAL A C 1
ATOM 1017 O O . VAL A 1 129 ? 9.672 -22.109 -27.875 1 93.44 129 VAL A O 1
ATOM 1020 N N . LYS A 1 130 ? 8.016 -23.281 -28.688 1 92.56 130 LYS A N 1
ATOM 1021 C CA . LYS A 1 130 ? 8.562 -23.266 -30.047 1 92.56 130 LYS A CA 1
ATOM 1022 C C . LYS A 1 130 ? 8.641 -21.844 -30.594 1 92.56 130 LYS A C 1
ATOM 1024 O O . LYS A 1 130 ? 9.664 -21.438 -31.141 1 92.56 130 LYS A O 1
ATOM 1029 N N . TYR A 1 131 ? 7.633 -21.094 -30.391 1 88.62 131 TYR A N 1
ATOM 1030 C CA . TYR A 1 131 ? 7.527 -19.797 -31.047 1 88.62 131 TYR A CA 1
ATOM 1031 C C . TYR A 1 131 ? 8 -18.688 -30.125 1 88.62 131 TYR A C 1
ATOM 1033 O O . TYR A 1 131 ? 8.398 -17.609 -30.594 1 88.62 131 TYR A O 1
ATOM 1041 N N . SER A 1 132 ? 7.996 -18.922 -28.828 1 90.19 132 SER A N 1
ATOM 1042 C CA . SER A 1 132 ? 8.438 -17.938 -27.844 1 90.19 132 SER A CA 1
ATOM 1043 C C . SER A 1 132 ? 9.281 -18.578 -26.75 1 90.19 132 SER A C 1
ATOM 1045 O O . SER A 1 132 ? 8.914 -18.562 -25.578 1 90.19 132 SER A O 1
ATOM 1047 N N . PRO A 1 133 ? 10.43 -18.969 -27.094 1 94.12 133 PRO A N 1
ATOM 1048 C CA . PRO A 1 133 ? 11.258 -19.719 -26.141 1 94.12 133 PRO A CA 1
ATOM 1049 C C . PRO A 1 133 ? 11.773 -18.844 -24.984 1 94.12 133 PRO A C 1
ATOM 1051 O O . PRO A 1 133 ? 12.195 -19.375 -23.953 1 94.12 133 PRO A O 1
ATOM 1054 N N . ASN A 1 134 ? 11.695 -17.562 -25.125 1 94.06 134 ASN A N 1
ATOM 1055 C CA . ASN A 1 134 ? 12.219 -16.688 -24.078 1 94.06 134 ASN A CA 1
ATOM 1056 C C . ASN A 1 134 ? 11.102 -15.992 -23.312 1 94.06 134 ASN A C 1
ATOM 1058 O O . ASN A 1 134 ? 11.352 -15.07 -22.531 1 94.06 134 ASN A O 1
ATOM 1062 N N . ALA A 1 135 ? 9.961 -16.438 -23.469 1 93.19 135 ALA A N 1
ATOM 1063 C CA . ALA A 1 135 ? 8.805 -15.781 -22.875 1 93.19 135 ALA A CA 1
ATOM 1064 C C . ALA A 1 135 ? 8.664 -16.156 -21.406 1 93.19 135 ALA A C 1
ATOM 1066 O O . ALA A 1 135 ? 9.227 -17.156 -20.953 1 93.19 135 ALA A O 1
ATOM 1067 N N . ILE A 1 136 ? 8.047 -15.281 -20.688 1 95.56 136 ILE A N 1
ATOM 1068 C CA . ILE A 1 136 ? 7.527 -15.602 -19.359 1 95.56 136 ILE A CA 1
ATOM 1069 C C . ILE A 1 136 ? 6.102 -16.141 -19.469 1 95.56 136 ILE A C 1
ATOM 1071 O O . ILE A 1 136 ? 5.262 -15.539 -20.141 1 95.56 136 ILE A O 1
ATOM 1075 N N . LEU A 1 137 ? 5.828 -17.25 -18.891 1 95.19 137 LEU A N 1
ATOM 1076 C CA . LEU A 1 137 ? 4.496 -17.859 -18.906 1 95.19 137 LEU A CA 1
ATOM 1077 C C . LEU A 1 137 ? 3.697 -17.422 -17.688 1 95.19 137 LEU A C 1
ATOM 1079 O O . LEU A 1 137 ? 4.168 -17.562 -16.547 1 95.19 137 LEU A O 1
ATOM 1083 N N . LEU A 1 138 ? 2.564 -16.844 -17.891 1 94.94 138 LEU A N 1
ATOM 1084 C CA . LEU A 1 138 ? 1.62 -16.531 -16.828 1 94.94 138 LEU A CA 1
ATOM 1085 C C . LEU A 1 138 ? 0.358 -17.375 -16.953 1 94.94 138 LEU A C 1
ATOM 1087 O O . LEU A 1 138 ? -0.474 -17.141 -17.828 1 94.94 138 LEU A O 1
ATOM 1091 N N . VAL A 1 139 ? 0.214 -18.312 -16.031 1 93.94 139 VAL A N 1
ATOM 1092 C CA . VAL A 1 139 ? -0.898 -19.25 -16.062 1 93.94 139 VAL A CA 1
ATOM 1093 C C . VAL A 1 139 ? -2.066 -18.703 -15.25 1 93.94 139 VAL A C 1
ATOM 1095 O O . VAL A 1 139 ? -1.895 -18.328 -14.094 1 93.94 139 VAL A O 1
ATOM 1098 N N . VAL A 1 140 ? -3.238 -18.688 -15.844 1 89.81 140 VAL A N 1
ATOM 1099 C CA . VAL A 1 140 ? -4.438 -18.172 -15.195 1 89.81 140 VAL A CA 1
ATOM 1100 C C . VAL A 1 140 ? -5.492 -19.266 -15.102 1 89.81 140 VAL A C 1
ATOM 1102 O O . VAL A 1 140 ? -6.359 -19.234 -14.227 1 89.81 140 VAL A O 1
ATOM 1105 N N . SER A 1 141 ? -5.375 -20.328 -15.867 1 86 141 SER A N 1
ATOM 1106 C CA . SER A 1 141 ? -6.336 -21.422 -15.945 1 86 141 SER A CA 1
ATOM 1107 C C . SER A 1 141 ? -6.438 -22.156 -14.617 1 86 141 SER A C 1
ATOM 1109 O O . SER A 1 141 ? -5.426 -22.375 -13.945 1 86 141 SER A O 1
ATOM 1111 N N . ASN A 1 142 ? -7.633 -22.547 -14.305 1 84.81 142 ASN A N 1
ATOM 1112 C CA . ASN A 1 142 ? -7.855 -23.297 -13.07 1 84.81 142 ASN A CA 1
ATOM 1113 C C . ASN A 1 142 ? -7.773 -24.797 -13.289 1 84.81 142 ASN A C 1
ATOM 1115 O O . ASN A 1 142 ? -8.148 -25.297 -14.352 1 84.81 142 ASN A O 1
ATOM 1119 N N . PRO A 1 143 ? -7.309 -25.547 -12.258 1 91.44 143 PRO A N 1
ATOM 1120 C CA . PRO A 1 143 ? -6.707 -25.047 -11.016 1 91.44 143 PRO A CA 1
ATOM 1121 C C . PRO A 1 143 ? -5.312 -24.469 -11.227 1 91.44 143 PRO A C 1
ATOM 1123 O O . PRO A 1 143 ? -4.391 -25.188 -11.609 1 91.44 143 PRO A O 1
ATOM 1126 N N . VAL A 1 144 ? -5.16 -23.266 -10.859 1 93.5 144 VAL A N 1
ATOM 1127 C CA . VAL A 1 144 ? -4.031 -22.453 -11.312 1 93.5 144 VAL A CA 1
ATOM 1128 C C . VAL A 1 144 ? -2.729 -23.047 -10.773 1 93.5 144 VAL A C 1
ATOM 1130 O O . VAL A 1 144 ? -1.731 -23.125 -11.5 1 93.5 144 VAL A O 1
ATOM 1133 N N . ASP A 1 145 ? -2.688 -23.516 -9.539 1 96.81 145 ASP A N 1
ATOM 1134 C CA . ASP A 1 145 ? -1.452 -24 -8.922 1 96.81 145 ASP A CA 1
ATOM 1135 C C . ASP A 1 145 ? -0.98 -25.281 -9.578 1 96.81 145 ASP A C 1
ATOM 1137 O O . ASP A 1 145 ? 0.202 -25.438 -9.906 1 96.81 145 ASP A O 1
ATOM 1141 N N . ILE A 1 146 ? -1.874 -26.141 -9.859 1 96 146 ILE A N 1
ATOM 1142 C CA . ILE A 1 146 ? -1.553 -27.422 -10.477 1 96 146 ILE A CA 1
ATOM 1143 C C . ILE A 1 146 ? -1.13 -27.219 -11.93 1 96 146 ILE A C 1
ATOM 1145 O O . ILE A 1 146 ? -0.146 -27.797 -12.391 1 96 146 ILE A O 1
ATOM 1149 N N . LEU A 1 147 ? -1.874 -26.406 -12.617 1 95.62 147 LEU A N 1
ATOM 1150 C CA . LEU A 1 147 ? -1.604 -26.219 -14.039 1 95.62 147 LEU A CA 1
ATOM 1151 C C . LEU A 1 147 ? -0.314 -25.422 -14.242 1 95.62 147 LEU A C 1
ATOM 1153 O O . LEU A 1 147 ? 0.339 -25.562 -15.281 1 95.62 147 LEU A O 1
ATOM 1157 N N . THR A 1 148 ? 0.033 -24.594 -13.289 1 97.75 148 THR A N 1
ATOM 1158 C CA . THR A 1 148 ? 1.333 -23.938 -13.352 1 97.75 148 THR A CA 1
ATOM 1159 C C . THR A 1 148 ? 2.461 -24.953 -13.242 1 97.75 148 THR A C 1
ATOM 1161 O O . THR A 1 148 ? 3.459 -24.875 -13.961 1 97.75 148 THR A O 1
ATOM 1164 N N . TYR A 1 149 ? 2.289 -25.891 -12.359 1 97.75 149 TYR A N 1
ATOM 1165 C CA . TYR A 1 149 ? 3.234 -27 -12.266 1 97.75 149 TYR A CA 1
ATOM 1166 C 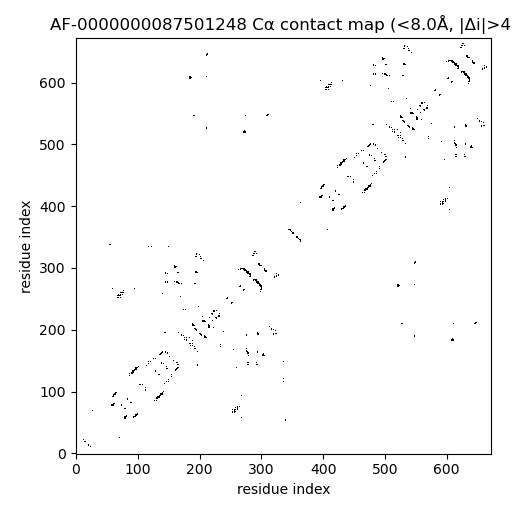C . TYR A 1 149 ? 3.344 -27.734 -13.594 1 97.75 149 TYR A C 1
ATOM 1168 O O . TYR A 1 149 ? 4.449 -28.016 -14.062 1 97.75 149 TYR A O 1
ATOM 1176 N N . VAL A 1 150 ? 2.246 -28.031 -14.188 1 97.25 150 VAL A N 1
ATOM 1177 C CA . VAL A 1 150 ? 2.209 -28.75 -15.453 1 97.25 150 VAL A CA 1
ATOM 1178 C C . VAL A 1 150 ? 2.92 -27.938 -16.531 1 97.25 150 VAL A C 1
ATOM 1180 O O . VAL A 1 150 ? 3.707 -28.484 -17.312 1 97.25 150 VAL A O 1
ATOM 1183 N N . ALA A 1 151 ? 2.598 -26.672 -16.578 1 97.25 151 ALA A N 1
ATOM 1184 C CA . ALA A 1 151 ? 3.234 -25.781 -17.547 1 97.25 151 ALA A CA 1
ATOM 1185 C C . ALA A 1 151 ? 4.75 -25.766 -17.375 1 97.25 151 ALA A C 1
ATOM 1187 O O . ALA A 1 151 ? 5.496 -25.75 -18.359 1 97.25 151 ALA A O 1
ATOM 1188 N N . TRP A 1 152 ? 5.191 -25.734 -16.156 1 98 152 TRP A N 1
ATOM 1189 C CA . TRP A 1 152 ? 6.621 -25.75 -15.852 1 98 152 TRP A CA 1
ATOM 1190 C C . TRP A 1 152 ? 7.27 -27.031 -16.344 1 98 152 TRP A C 1
ATOM 1192 O O . TRP A 1 152 ? 8.312 -27 -17 1 98 152 TRP A O 1
ATOM 1202 N N . LYS A 1 153 ? 6.648 -28.141 -16.109 1 97.25 153 LYS A N 1
ATOM 1203 C CA . LYS A 1 153 ? 7.176 -29.438 -16.516 1 97.25 153 LYS A CA 1
ATOM 1204 C C . LYS A 1 153 ? 7.203 -29.547 -18.047 1 97.25 153 LYS A C 1
ATOM 1206 O O . LYS A 1 153 ? 8.164 -30.062 -18.609 1 97.25 153 LYS A O 1
ATOM 1211 N N . LEU A 1 154 ? 6.188 -29.062 -18.688 1 96.94 154 LEU A N 1
ATOM 1212 C CA . LEU A 1 154 ? 6.039 -29.234 -20.125 1 96.94 154 LEU A CA 1
ATOM 1213 C C . LEU A 1 154 ? 6.918 -28.25 -20.891 1 96.94 154 LEU A C 1
ATOM 1215 O O . LEU A 1 154 ? 7.379 -28.547 -21.984 1 96.94 154 LEU A O 1
ATOM 1219 N N . SER A 1 155 ? 7.129 -27.094 -20.375 1 96.56 155 SER A N 1
ATOM 1220 C CA . SER A 1 155 ? 7.824 -26.031 -21.109 1 96.56 155 SER A CA 1
ATOM 1221 C C . SER A 1 155 ? 9.336 -26.203 -21.031 1 96.56 155 SER A C 1
ATOM 1223 O O . SER A 1 155 ? 10.055 -25.828 -21.969 1 96.56 155 SER A O 1
ATOM 1225 N N . GLY A 1 156 ? 9.82 -26.688 -19.875 1 96.94 156 GLY A N 1
ATOM 1226 C CA . GLY A 1 156 ? 11.258 -26.734 -19.656 1 96.94 156 GLY A CA 1
ATOM 1227 C C . GLY A 1 156 ? 11.852 -25.375 -19.312 1 96.94 156 GLY A C 1
ATOM 1228 O O . GLY A 1 156 ? 13.078 -25.234 -19.234 1 96.94 156 GLY A O 1
ATOM 1229 N N . PHE A 1 157 ? 11.031 -24.422 -19.188 1 97.75 157 PHE A N 1
ATOM 1230 C CA . PHE A 1 157 ? 11.508 -23.109 -18.781 1 97.75 157 PHE A CA 1
ATOM 1231 C C . PHE A 1 157 ? 12.039 -23.141 -17.344 1 97.75 157 PHE A C 1
ATOM 1233 O O . PHE A 1 157 ? 11.648 -24 -16.562 1 97.75 157 PHE A O 1
ATOM 1240 N N . PRO A 1 158 ? 12.992 -22.203 -17.078 1 97.69 158 PRO A N 1
ATOM 1241 C CA . PRO A 1 158 ? 13.344 -22.078 -15.664 1 97.69 158 PRO A CA 1
ATOM 1242 C C . PRO A 1 158 ? 12.156 -21.656 -14.805 1 97.69 158 PRO A C 1
ATOM 1244 O O . PRO A 1 158 ? 11.242 -20.984 -15.281 1 97.69 158 PRO A O 1
ATOM 1247 N N . ARG A 1 159 ? 12.188 -22.031 -13.57 1 96.38 159 ARG A N 1
ATOM 1248 C CA . ARG A 1 159 ? 11.062 -21.859 -12.656 1 96.38 159 ARG A CA 1
ATOM 1249 C C . ARG A 1 159 ? 10.664 -20.391 -12.547 1 96.38 159 ARG A C 1
ATOM 1251 O O . ARG A 1 159 ? 9.492 -20.062 -12.367 1 96.38 159 ARG A O 1
ATOM 1258 N N . HIS A 1 160 ? 11.609 -19.422 -12.656 1 97.56 160 HIS A N 1
ATOM 1259 C CA . HIS A 1 160 ? 11.312 -18 -12.453 1 97.56 160 HIS A CA 1
ATOM 1260 C C . HIS A 1 160 ? 10.539 -17.438 -13.633 1 97.56 160 HIS A C 1
ATOM 1262 O O . HIS A 1 160 ? 10.008 -16.312 -13.547 1 97.56 160 HIS A O 1
ATOM 1268 N N . ARG A 1 161 ? 10.391 -18.188 -14.719 1 98.19 161 ARG A N 1
ATOM 1269 C CA . ARG A 1 161 ? 9.68 -17.688 -15.891 1 98.19 161 ARG A CA 1
ATOM 1270 C C . ARG A 1 161 ? 8.328 -18.391 -16.031 1 98.19 161 ARG A C 1
ATOM 1272 O O . ARG A 1 161 ? 7.633 -18.203 -17.031 1 98.19 161 ARG A O 1
ATOM 1279 N N . VAL A 1 162 ? 7.973 -19.219 -15.148 1 98.44 162 VAL A N 1
ATOM 1280 C CA . VAL A 1 162 ? 6.664 -19.875 -15.117 1 98.44 162 VAL A CA 1
ATOM 1281 C C . VAL A 1 162 ? 5.926 -19.484 -13.844 1 98.44 162 VAL A C 1
ATOM 1283 O O . VAL A 1 162 ? 6.246 -19.969 -12.758 1 98.44 162 VAL A O 1
ATOM 1286 N N . ILE A 1 163 ? 4.945 -18.656 -13.992 1 98.31 163 ILE A N 1
ATOM 1287 C CA . ILE A 1 163 ? 4.262 -18.047 -12.859 1 98.31 163 ILE A CA 1
ATOM 1288 C C . ILE A 1 163 ? 2.76 -18.297 -12.969 1 98.31 163 ILE A C 1
ATOM 1290 O O . ILE A 1 163 ? 2.186 -18.219 -14.055 1 98.31 163 ILE A O 1
ATOM 1294 N N . GLY A 1 164 ? 2.15 -18.641 -11.867 1 98.06 164 GLY A N 1
ATOM 1295 C CA . GLY A 1 164 ? 0.698 -18.656 -11.805 1 98.06 164 GLY A CA 1
ATOM 1296 C C . GLY A 1 164 ? 0.109 -17.406 -11.188 1 98.06 164 GLY A C 1
ATOM 1297 O O . GLY A 1 164 ? 0.699 -16.812 -10.273 1 98.06 164 GLY A O 1
ATOM 1298 N N . SER A 1 165 ? -1.083 -17 -11.625 1 94.69 165 SER A N 1
ATOM 1299 C CA . SER A 1 165 ? -1.719 -15.805 -11.078 1 94.69 165 SER A CA 1
ATOM 1300 C C . SER A 1 165 ? -1.95 -15.938 -9.578 1 94.69 165 SER A C 1
ATOM 1302 O O . SER A 1 165 ? -1.992 -14.938 -8.859 1 94.69 165 SER A O 1
ATOM 1304 N N . GLY A 1 166 ? -2.182 -17.188 -9.164 1 95.5 166 GLY A N 1
ATOM 1305 C CA . GLY A 1 166 ? -2.215 -17.516 -7.746 1 95.5 166 GLY A CA 1
ATOM 1306 C C . GLY A 1 166 ? -3.305 -16.766 -6.992 1 95.5 166 GLY A C 1
ATOM 1307 O O . GLY A 1 166 ? -4.449 -16.719 -7.441 1 95.5 166 GLY A O 1
ATOM 1308 N N . THR A 1 167 ? -2.959 -16.297 -5.789 1 96.06 167 THR A N 1
ATOM 1309 C CA . THR A 1 167 ? -3.939 -15.688 -4.898 1 96.06 167 THR A CA 1
ATOM 1310 C C . THR A 1 167 ? -3.885 -14.164 -5.004 1 96.06 167 THR A C 1
ATOM 1312 O O . THR A 1 167 ? -4.203 -13.461 -4.043 1 96.06 167 THR A O 1
ATOM 1315 N N . ASN A 1 168 ? -3.449 -13.672 -6.105 1 94.62 168 ASN A N 1
ATOM 1316 C CA . ASN A 1 168 ? -3.355 -12.227 -6.281 1 94.62 168 ASN A CA 1
ATOM 1317 C C . ASN A 1 168 ? -4.727 -11.562 -6.188 1 94.62 168 ASN A C 1
ATOM 1319 O O . ASN A 1 168 ? -4.887 -10.562 -5.488 1 94.62 168 ASN A O 1
ATOM 1323 N N . LEU A 1 169 ? -5.66 -12.117 -6.836 1 88.88 169 LEU A N 1
ATOM 1324 C CA . LEU A 1 169 ? -7.023 -11.602 -6.762 1 88.88 169 LEU A CA 1
ATOM 1325 C C . LEU A 1 169 ? -7.605 -11.812 -5.367 1 88.88 169 LEU A C 1
ATOM 1327 O O . LEU A 1 169 ? -8.289 -10.93 -4.84 1 88.88 169 LEU A O 1
ATOM 1331 N N . ASP A 1 170 ? -7.359 -12.945 -4.793 1 92.94 170 ASP A N 1
ATOM 1332 C CA . ASP A 1 170 ? -7.84 -13.258 -3.451 1 92.94 170 ASP A CA 1
ATOM 1333 C C . ASP A 1 170 ? -7.32 -12.242 -2.432 1 92.94 170 ASP A C 1
ATOM 1335 O O . ASP A 1 170 ? -8.078 -11.758 -1.588 1 92.94 170 ASP A O 1
ATOM 1339 N N . SER A 1 171 ? -6.082 -11.984 -2.52 1 95.12 171 SER A N 1
ATOM 1340 C CA . SER A 1 171 ? -5.488 -11.016 -1.607 1 95.12 171 SER A CA 1
ATOM 1341 C C . SER A 1 171 ? -6.09 -9.625 -1.803 1 95.12 171 SER A C 1
ATOM 1343 O O . SER A 1 171 ? -6.293 -8.891 -0.835 1 95.12 171 SER A O 1
ATOM 1345 N N . GLY A 1 172 ? -6.316 -9.297 -3.041 1 91.25 172 GLY A N 1
ATOM 1346 C CA . GLY A 1 172 ? -7.004 -8.039 -3.297 1 91.25 172 GLY A CA 1
ATOM 1347 C C . GLY A 1 172 ? -8.383 -7.98 -2.672 1 91.25 172 GLY A C 1
ATOM 1348 O O . GLY A 1 172 ? -8.742 -6.977 -2.053 1 91.25 172 GLY A O 1
ATOM 1349 N N . ARG A 1 173 ? -9.078 -8.984 -2.854 1 89.94 173 ARG A N 1
ATOM 1350 C CA . ARG A 1 173 ? -10.406 -9.062 -2.256 1 89.94 173 ARG A CA 1
ATOM 1351 C C . ARG A 1 173 ? -10.328 -9 -0.735 1 89.94 173 ARG A C 1
ATOM 1353 O O . ARG A 1 173 ? -11.156 -8.352 -0.09 1 89.94 173 ARG A O 1
ATOM 1360 N N . PHE A 1 174 ? -9.406 -9.711 -0.239 1 95.19 174 PHE A N 1
ATOM 1361 C CA . PHE A 1 174 ? -9.188 -9.727 1.202 1 95.19 174 PHE A CA 1
ATOM 1362 C C . PHE A 1 174 ? -8.984 -8.32 1.739 1 95.19 174 PHE A C 1
ATOM 1364 O O . PHE A 1 174 ? -9.641 -7.918 2.707 1 95.19 174 PHE A O 1
ATOM 1371 N N . ARG A 1 175 ? -8.188 -7.531 1.108 1 94.44 175 ARG A N 1
ATOM 1372 C CA . ARG A 1 175 ? -7.93 -6.16 1.523 1 94.44 175 ARG A CA 1
ATOM 1373 C C . ARG A 1 175 ? -9.172 -5.289 1.357 1 94.44 175 ARG A C 1
ATOM 1375 O O . ARG A 1 175 ? -9.43 -4.406 2.178 1 94.44 175 ARG A O 1
ATOM 1382 N N . HIS A 1 176 ? -9.867 -5.566 0.312 1 91.5 176 HIS A N 1
ATOM 1383 C CA . HIS A 1 176 ? -11.102 -4.824 0.083 1 91.5 176 HIS A CA 1
ATOM 1384 C C . HIS A 1 176 ? -12.109 -5.074 1.201 1 91.5 176 HIS A C 1
ATOM 1386 O O . HIS A 1 176 ? -12.68 -4.125 1.748 1 91.5 176 HIS A O 1
ATOM 1392 N N . LEU A 1 177 ? -12.312 -6.32 1.519 1 92.19 177 LEU A N 1
ATOM 1393 C CA . LEU A 1 177 ? -13.266 -6.688 2.559 1 92.19 177 LEU A CA 1
ATOM 1394 C C . LEU A 1 177 ? -12.805 -6.188 3.922 1 92.19 177 LEU A C 1
ATOM 1396 O O . LEU A 1 177 ? -13.617 -5.766 4.742 1 92.19 177 LEU A O 1
ATOM 1400 N N . MET A 1 178 ? -11.508 -6.246 4.16 1 93.88 178 MET A N 1
ATOM 1401 C CA . MET A 1 178 ? -10.953 -5.656 5.375 1 93.88 178 MET A CA 1
ATOM 1402 C C . MET A 1 178 ? -11.281 -4.168 5.457 1 93.88 178 MET A C 1
ATOM 1404 O O . MET A 1 178 ? -11.688 -3.676 6.512 1 93.88 178 MET A O 1
ATOM 1408 N N . GLY A 1 179 ? -11.031 -3.525 4.324 1 92.75 179 GLY A N 1
ATOM 1409 C CA . GLY A 1 179 ? -11.359 -2.109 4.266 1 92.75 179 GLY A CA 1
ATOM 1410 C C . GLY A 1 179 ? -12.812 -1.815 4.582 1 92.75 179 GLY A C 1
ATOM 1411 O O . GLY A 1 179 ? -13.117 -0.875 5.32 1 92.75 179 GLY A O 1
ATOM 1412 N N . GLU A 1 180 ? -13.68 -2.592 4.066 1 90.5 180 GLU A N 1
ATOM 1413 C CA . GLU A 1 180 ? -15.102 -2.418 4.332 1 90.5 180 GLU A CA 1
ATOM 1414 C C . GLU A 1 180 ? -15.414 -2.592 5.816 1 90.5 180 GLU A C 1
ATOM 1416 O O . GLU A 1 180 ? -16.156 -1.795 6.398 1 90.5 180 GLU A O 1
ATOM 1421 N N . LYS A 1 181 ? -14.875 -3.576 6.359 1 93.12 181 LYS A N 1
ATOM 1422 C CA . LYS A 1 181 ? -15.133 -3.885 7.766 1 93.12 181 LYS A CA 1
ATOM 1423 C C . LYS A 1 181 ? -14.602 -2.779 8.672 1 93.12 181 LYS A C 1
ATOM 1425 O O . LYS A 1 181 ? -15.211 -2.463 9.695 1 93.12 181 LYS A O 1
ATOM 1430 N N . LEU A 1 182 ? -13.5 -2.191 8.32 1 93.94 182 LEU A N 1
ATOM 1431 C CA . LEU A 1 182 ? -12.852 -1.187 9.148 1 93.94 182 LEU A CA 1
ATOM 1432 C C . LEU A 1 182 ? -13.242 0.22 8.711 1 93.94 182 LEU A C 1
ATOM 1434 O O . LEU A 1 182 ? -12.805 1.206 9.312 1 93.94 182 LEU A O 1
ATOM 1438 N N . HIS A 1 183 ? -14.016 0.345 7.625 1 93.62 183 HIS A N 1
ATOM 1439 C CA . HIS A 1 183 ? -14.406 1.624 7.047 1 93.62 183 HIS A CA 1
ATOM 1440 C C . HIS A 1 183 ? -13.188 2.422 6.594 1 93.62 183 HIS A C 1
ATOM 1442 O O . HIS A 1 183 ? -13.055 3.6 6.934 1 93.62 183 HIS A O 1
ATOM 1448 N N . LEU A 1 184 ? -12.352 1.665 5.938 1 95 184 LEU A N 1
ATOM 1449 C CA . LEU A 1 184 ? -11.133 2.238 5.371 1 95 184 LEU A CA 1
ATOM 1450 C C . LEU A 1 184 ? -11.039 1.942 3.877 1 95 184 LEU A C 1
ATOM 1452 O O . LEU A 1 184 ? -11.656 0.991 3.389 1 95 184 LEU A O 1
ATOM 1456 N N . HIS A 1 185 ? -10.32 2.801 3.25 1 92.88 185 HIS A N 1
ATOM 1457 C CA . HIS A 1 185 ? -9.961 2.484 1.872 1 92.88 185 HIS A CA 1
ATOM 1458 C C . HIS A 1 185 ? -9.078 1.245 1.804 1 92.88 185 HIS A C 1
ATOM 1460 O O . HIS A 1 185 ? -8.188 1.066 2.637 1 92.88 185 HIS A O 1
ATOM 1466 N N . PRO A 1 186 ? -9.234 0.386 0.83 1 91.5 186 PRO A N 1
ATOM 1467 C CA . PRO A 1 186 ? -8.461 -0.857 0.734 1 91.5 186 PRO A CA 1
ATOM 1468 C C . PRO A 1 186 ? -6.957 -0.616 0.656 1 91.5 186 PRO A C 1
ATOM 1470 O O . PRO A 1 186 ? -6.168 -1.459 1.094 1 91.5 186 PRO A O 1
ATOM 1473 N N . SER A 1 187 ? -6.559 0.505 0.173 1 90.31 187 SER A N 1
ATOM 1474 C CA . SER A 1 187 ? -5.137 0.798 0.038 1 90.31 187 SER A CA 1
ATOM 1475 C C . SER A 1 187 ? -4.484 1.011 1.4 1 90.31 187 SER A C 1
ATOM 1477 O O . SER A 1 187 ? -3.258 0.978 1.519 1 90.31 187 SER A O 1
ATOM 1479 N N . SER A 1 188 ? -5.293 1.169 2.35 1 93.25 188 SER A N 1
ATOM 1480 C CA . SER A 1 188 ? -4.781 1.389 3.697 1 93.25 188 SER A CA 1
ATOM 1481 C C . SER A 1 188 ? -4.723 0.085 4.484 1 93.25 188 SER A C 1
ATOM 1483 O O . SER A 1 188 ? -4.219 0.057 5.613 1 93.25 188 SER A O 1
ATOM 1485 N N . CYS A 1 189 ? -5.211 -0.949 3.889 1 93.5 189 CYS A N 1
ATOM 1486 C CA . CYS A 1 189 ? -5.262 -2.252 4.543 1 93.5 189 CYS A CA 1
ATOM 1487 C C . CYS A 1 189 ? -4.254 -3.213 3.922 1 93.5 189 CYS A C 1
ATOM 1489 O O . CYS A 1 189 ? -4.191 -3.346 2.697 1 93.5 189 CYS A O 1
ATOM 1491 N N . HIS A 1 190 ? -3.49 -3.848 4.789 1 93.5 190 HIS A N 1
ATOM 1492 C CA . HIS A 1 190 ? -2.451 -4.742 4.289 1 93.5 190 HIS A CA 1
ATOM 1493 C C . HIS A 1 190 ? -2.645 -6.16 4.82 1 93.5 190 HIS A C 1
ATOM 1495 O O . HIS A 1 190 ? -2.791 -6.359 6.031 1 93.5 190 HIS A O 1
ATOM 1501 N N . GLY A 1 191 ? -2.729 -7.043 3.967 1 94.88 191 GLY A N 1
ATOM 1502 C CA . GLY A 1 191 ? -2.906 -8.453 4.258 1 94.88 191 GLY A CA 1
ATOM 1503 C C . GLY A 1 191 ? -2.744 -9.344 3.039 1 94.88 191 GLY A C 1
ATOM 1504 O O . GLY A 1 191 ? -2.93 -8.891 1.907 1 94.88 191 GLY A O 1
ATOM 1505 N N . TRP A 1 192 ? -2.438 -10.602 3.309 1 96.31 192 TRP A N 1
ATOM 1506 C CA . TRP A 1 192 ? -2.109 -11.508 2.213 1 96.31 192 TRP A CA 1
ATOM 1507 C C . TRP A 1 192 ? -2.834 -12.844 2.371 1 96.31 192 TRP A C 1
ATOM 1509 O O . TRP A 1 192 ? -2.977 -13.352 3.486 1 96.31 192 TRP A O 1
ATOM 1519 N N . ILE A 1 193 ? -3.32 -13.32 1.299 1 96.69 193 ILE A N 1
ATOM 1520 C CA . ILE A 1 193 ? -3.742 -14.711 1.176 1 96.69 193 ILE A CA 1
ATOM 1521 C C . ILE A 1 193 ? -2.674 -15.508 0.432 1 96.69 193 ILE A C 1
ATOM 1523 O O . ILE A 1 193 ? -2.279 -15.148 -0.678 1 96.69 193 ILE A O 1
ATOM 1527 N N . ILE A 1 194 ? -2.174 -16.594 1.065 1 97.5 194 ILE A N 1
ATOM 1528 C CA . ILE A 1 194 ? -1.135 -17.375 0.42 1 97.5 194 ILE A CA 1
ATOM 1529 C C . ILE A 1 194 ? -1.588 -18.828 0.314 1 97.5 194 ILE A C 1
ATOM 1531 O O . ILE A 1 194 ? -2.756 -19.141 0.555 1 97.5 194 ILE A O 1
ATOM 1535 N N . GLY A 1 195 ? -0.713 -19.688 -0.168 1 96.69 195 GLY A N 1
ATOM 1536 C CA . GLY A 1 195 ? -1.059 -21.094 -0.334 1 96.69 195 GLY A CA 1
ATOM 1537 C C . GLY A 1 195 ? -1.806 -21.375 -1.624 1 96.69 195 GLY A C 1
ATOM 1538 O O . GLY A 1 195 ? -1.476 -20.812 -2.674 1 96.69 195 GLY A O 1
ATOM 1539 N N . GLU A 1 196 ? -2.713 -22.219 -1.521 1 94.94 196 GLU A N 1
ATOM 1540 C CA . GLU A 1 196 ? -3.48 -22.641 -2.689 1 94.94 196 GLU A CA 1
ATOM 1541 C C . GLU A 1 196 ? -4.516 -21.594 -3.078 1 94.94 196 GLU A C 1
ATOM 1543 O O . GLU A 1 196 ? -5.164 -21 -2.213 1 94.94 196 GLU A O 1
ATOM 1548 N N . HIS A 1 197 ? -4.555 -21.328 -4.328 1 91.25 197 HIS A N 1
ATOM 1549 C CA . HIS A 1 197 ? -5.742 -20.609 -4.793 1 91.25 197 HIS A CA 1
ATOM 1550 C C . HIS A 1 197 ? -6.977 -21.516 -4.715 1 91.25 197 HIS A C 1
ATOM 1552 O O . HIS A 1 197 ? -7.285 -22.234 -5.66 1 91.25 197 HIS A O 1
ATOM 1558 N N . GLY A 1 198 ? -7.711 -21.5 -3.707 1 86.75 198 GLY A N 1
ATOM 1559 C CA . GLY A 1 198 ? -8.836 -22.375 -3.488 1 86.75 198 GLY A CA 1
ATOM 1560 C C . GLY A 1 198 ? -9.281 -22.438 -2.037 1 86.75 198 GLY A C 1
ATOM 1561 O O . GLY A 1 198 ? -9.062 -21.5 -1.279 1 86.75 198 GLY A O 1
ATOM 1562 N N . ASP A 1 199 ? -9.812 -23.547 -1.687 1 85.81 199 ASP A N 1
ATOM 1563 C CA . ASP A 1 199 ? -10.438 -23.688 -0.377 1 85.81 199 ASP A CA 1
ATOM 1564 C C . ASP A 1 199 ? -9.383 -23.75 0.73 1 85.81 199 ASP A C 1
ATOM 1566 O O . ASP A 1 199 ? -9.641 -23.328 1.857 1 85.81 199 ASP A O 1
ATOM 1570 N N . SER A 1 200 ? -8.25 -24.219 0.355 1 89.81 200 SER A N 1
ATOM 1571 C CA . SER A 1 200 ? -7.227 -24.375 1.386 1 89.81 200 SER A CA 1
ATOM 1572 C C . SER A 1 200 ? -6.293 -23.172 1.422 1 89.81 200 SER A C 1
ATOM 1574 O O . SER A 1 200 ? -5.172 -23.25 1.929 1 89.81 200 SER A O 1
ATOM 1576 N N . SER A 1 201 ? -6.766 -22.047 0.874 1 94 201 SER A N 1
ATOM 1577 C CA . SER A 1 201 ? -5.961 -20.844 0.935 1 94 201 SER A CA 1
ATOM 1578 C C . SER A 1 201 ? -5.734 -20.391 2.377 1 94 201 SER A C 1
ATOM 1580 O O . SER A 1 201 ? -6.516 -20.734 3.266 1 94 201 SER A O 1
ATOM 1582 N N . VAL A 1 202 ? -4.676 -19.656 2.611 1 96.19 202 VAL A N 1
ATOM 1583 C CA . VAL A 1 202 ? -4.242 -19.344 3.969 1 96.19 202 VAL A CA 1
ATOM 1584 C C . VAL A 1 202 ? -4.199 -17.828 4.16 1 96.19 202 VAL A C 1
ATOM 1586 O O . VAL A 1 202 ? -3.32 -17.156 3.619 1 96.19 202 VAL A O 1
ATOM 1589 N N . PRO A 1 203 ? -5.148 -17.281 4.922 1 96.5 203 PRO A N 1
ATOM 1590 C CA . PRO A 1 203 ? -4.988 -15.883 5.324 1 96.5 203 PRO A CA 1
ATOM 1591 C C . PRO A 1 203 ? -3.877 -15.68 6.348 1 96.5 203 PRO A C 1
ATOM 1593 O O . PRO A 1 203 ? -3.857 -16.359 7.383 1 96.5 203 PRO A O 1
ATOM 1596 N N . VAL A 1 204 ? -2.938 -14.82 6.082 1 96.56 204 VAL A N 1
ATOM 1597 C CA . VAL A 1 204 ? -1.843 -14.562 7.012 1 96.56 204 VAL A CA 1
ATOM 1598 C C . VAL A 1 204 ? -2.242 -13.469 7.996 1 96.56 204 VAL A C 1
ATOM 1600 O O . VAL A 1 204 ? -1.832 -12.312 7.844 1 96.56 204 VAL A O 1
ATOM 1603 N N . TRP A 1 205 ? -2.928 -13.844 9.023 1 95.69 205 TRP A N 1
ATOM 1604 C CA . TRP A 1 205 ? -3.455 -12.93 10.031 1 95.69 205 TRP A CA 1
ATOM 1605 C C . TRP A 1 205 ? -2.322 -12.203 10.75 1 95.69 205 TRP A C 1
ATOM 1607 O O . TRP A 1 205 ? -2.463 -11.039 11.125 1 95.69 205 TRP A O 1
ATOM 1617 N N . SER A 1 206 ? -1.252 -12.852 10.969 1 93.12 206 SER A N 1
ATOM 1618 C CA . SER A 1 206 ? -0.119 -12.305 11.703 1 93.12 206 SER A CA 1
ATOM 1619 C C . SER A 1 206 ? 0.496 -11.117 10.977 1 93.12 206 SER A C 1
ATOM 1621 O O . SER A 1 206 ? 1.175 -10.289 11.586 1 93.12 206 SER A O 1
ATOM 1623 N N . GLY A 1 207 ? 0.235 -11.016 9.727 1 92.56 207 GLY A N 1
ATOM 1624 C CA . GLY A 1 207 ? 0.81 -9.945 8.93 1 92.56 207 GLY A CA 1
ATOM 1625 C C . GLY A 1 207 ? -0.182 -8.844 8.609 1 92.56 207 GLY A C 1
ATOM 1626 O O . GLY A 1 207 ? 0.176 -7.84 7.988 1 92.56 207 GLY A O 1
ATOM 1627 N N . VAL A 1 208 ? -1.401 -8.969 9.07 1 94.38 208 VAL A N 1
ATOM 1628 C CA . VAL A 1 208 ? -2.426 -7.973 8.766 1 94.38 208 VAL A CA 1
ATOM 1629 C C . VAL A 1 208 ? -2.154 -6.695 9.562 1 94.38 208 VAL A C 1
ATOM 1631 O O . VAL A 1 208 ? -1.953 -6.738 10.773 1 94.38 208 VAL A O 1
ATOM 1634 N N . ASN A 1 209 ? -2.146 -5.594 8.836 1 93.88 209 ASN A N 1
ATOM 1635 C CA . ASN A 1 209 ? -1.879 -4.34 9.531 1 93.88 209 ASN A CA 1
ATOM 1636 C C . ASN A 1 209 ? -2.512 -3.152 8.812 1 93.88 209 ASN A C 1
ATOM 1638 O O . ASN A 1 209 ? -2.83 -3.24 7.625 1 93.88 209 ASN A O 1
ATOM 1642 N N . VAL A 1 210 ? -2.725 -2.143 9.531 1 93.12 210 VAL A N 1
ATOM 1643 C CA . VAL A 1 210 ? -3.168 -0.834 9.062 1 93.12 210 VAL A CA 1
ATOM 1644 C C . VAL A 1 210 ? -2.211 0.245 9.57 1 93.12 210 VAL A C 1
ATOM 1646 O O . VAL A 1 210 ? -2.004 0.385 10.773 1 93.12 210 VAL A O 1
ATOM 1649 N N . ALA A 1 211 ? -1.616 0.929 8.648 1 90.44 211 ALA A N 1
ATOM 1650 C CA . ALA A 1 211 ? -0.69 2.002 9.008 1 90.44 211 ALA A CA 1
ATOM 1651 C C . ALA A 1 211 ? 0.389 1.499 9.961 1 90.44 211 ALA A C 1
ATOM 1653 O O . ALA A 1 211 ? 0.72 2.17 10.945 1 90.44 211 ALA A O 1
ATOM 1654 N N . GLY A 1 212 ? 0.813 0.303 9.703 1 88 212 GLY A N 1
ATOM 1655 C CA . GLY A 1 212 ? 1.906 -0.241 10.492 1 88 212 GLY A CA 1
ATOM 1656 C C . GLY A 1 212 ? 1.446 -0.877 11.789 1 88 212 GLY A C 1
ATOM 1657 O O . GLY A 1 212 ? 2.248 -1.468 12.516 1 88 212 GLY A O 1
ATOM 1658 N N . VAL A 1 213 ? 0.215 -0.794 12.07 1 90.31 213 VAL A N 1
ATOM 1659 C CA . VAL A 1 213 ? -0.32 -1.384 13.297 1 90.31 213 VAL A CA 1
ATOM 1660 C C . VAL A 1 213 ? -0.836 -2.791 13.008 1 90.31 213 VAL A C 1
ATOM 1662 O O . VAL A 1 213 ? -1.747 -2.973 12.195 1 90.31 213 VAL A O 1
ATOM 1665 N N . SER A 1 214 ? -0.279 -3.721 13.703 1 91.38 214 SER A N 1
ATOM 1666 C CA . SER A 1 214 ? -0.718 -5.105 13.555 1 91.38 214 SER A CA 1
ATOM 1667 C C . SER A 1 214 ? -2.088 -5.32 14.188 1 91.38 214 SER A C 1
ATOM 1669 O O . SER A 1 214 ? -2.277 -5.066 15.375 1 91.38 214 SER A O 1
ATOM 1671 N N . LEU A 1 215 ? -2.986 -5.832 13.492 1 92.44 215 LEU A N 1
ATOM 1672 C CA . LEU A 1 215 ? -4.324 -6.062 14.023 1 92.44 215 LEU A CA 1
ATOM 1673 C C . LEU A 1 215 ? -4.328 -7.242 14.992 1 92.44 215 LEU A C 1
ATOM 1675 O O . LEU A 1 215 ? -5.094 -7.25 15.953 1 92.44 215 LEU A O 1
ATOM 1679 N N . LYS A 1 216 ? -3.486 -8.18 14.68 1 91.88 216 LYS A N 1
ATOM 1680 C CA . LYS A 1 216 ? -3.391 -9.312 15.586 1 91.88 216 LYS A CA 1
ATOM 1681 C C . LYS A 1 216 ? -2.824 -8.891 16.938 1 91.88 216 LYS A C 1
ATOM 1683 O O . LYS A 1 216 ? -3.135 -9.5 17.969 1 91.88 216 LYS A O 1
ATOM 1688 N N . GLY A 1 217 ? -1.949 -7.906 16.938 1 87.75 217 GLY A N 1
ATOM 1689 C CA . GLY A 1 217 ? -1.476 -7.344 18.188 1 87.75 217 GLY A CA 1
ATOM 1690 C C . GLY A 1 217 ? -2.586 -6.742 19.031 1 87.75 217 GLY A C 1
ATOM 1691 O O . GLY A 1 217 ? -2.545 -6.809 20.266 1 87.75 217 GLY A O 1
ATOM 1692 N N . LEU A 1 218 ? -3.58 -6.199 18.438 1 88.88 218 LEU A N 1
ATOM 1693 C CA . LEU A 1 218 ? -4.727 -5.594 19.109 1 88.88 218 LEU A CA 1
ATOM 1694 C C . LEU A 1 218 ? -5.77 -6.648 19.453 1 88.88 218 LEU A C 1
ATOM 1696 O O . LEU A 1 218 ? -6.406 -6.57 20.516 1 88.88 218 LEU A O 1
ATOM 1700 N N . ASN A 1 219 ? -5.938 -7.594 18.562 1 92.38 219 ASN A N 1
ATOM 1701 C CA . ASN A 1 219 ? -6.848 -8.719 18.734 1 92.38 219 ASN A CA 1
ATOM 1702 C C . ASN A 1 219 ? -6.125 -10.055 18.562 1 92.38 219 ASN A C 1
ATOM 1704 O O . ASN A 1 219 ? -6.168 -10.648 17.484 1 92.38 219 ASN A O 1
ATOM 1708 N N . PRO A 1 220 ? -5.602 -10.57 19.578 1 91.31 220 PRO A N 1
ATOM 1709 C CA . PRO A 1 220 ? -4.805 -11.797 19.5 1 91.31 220 PRO A CA 1
ATOM 1710 C C . PRO A 1 220 ? -5.605 -12.992 18.984 1 91.31 220 PRO A C 1
ATOM 1712 O O . PRO A 1 220 ? -5.031 -13.953 18.469 1 91.31 220 PRO A O 1
ATOM 1715 N N . ASP A 1 221 ? -6.898 -12.938 19.094 1 93 221 ASP A N 1
ATOM 1716 C CA . ASP A 1 221 ? -7.734 -14.062 18.688 1 93 221 ASP A CA 1
ATOM 1717 C C . ASP A 1 221 ? -8.148 -13.938 17.234 1 93 221 ASP A C 1
ATOM 1719 O O . ASP A 1 221 ? -8.867 -14.789 16.703 1 93 221 ASP A O 1
ATOM 1723 N N . MET A 1 222 ? -7.66 -12.961 16.578 1 92.75 222 MET A N 1
ATOM 1724 C CA . MET A 1 222 ? -8.023 -12.734 15.18 1 92.75 222 MET A CA 1
ATOM 1725 C C . MET A 1 222 ? -7.793 -13.992 14.352 1 92.75 222 MET A C 1
ATOM 1727 O O . MET A 1 222 ? -6.727 -14.609 14.43 1 92.75 222 MET A O 1
ATOM 1731 N N . GLY A 1 223 ? -8.836 -14.453 13.586 1 89.5 223 GLY A N 1
ATOM 1732 C CA . GLY A 1 223 ? -8.727 -15.602 12.703 1 89.5 223 GLY A CA 1
ATOM 1733 C C . GLY A 1 223 ? -9.055 -16.906 13.383 1 89.5 223 GLY A C 1
ATOM 1734 O O . GLY A 1 223 ? -9.023 -17.969 12.758 1 89.5 223 GLY A O 1
ATOM 1735 N N . THR A 1 224 ? -9.289 -16.844 14.672 1 91.31 224 THR A N 1
ATOM 1736 C CA . THR A 1 224 ? -9.641 -18.062 15.406 1 91.31 224 THR A CA 1
ATOM 1737 C C . THR A 1 224 ? -11.133 -18.078 15.719 1 91.31 224 THR A C 1
ATOM 1739 O O . THR A 1 224 ? -11.852 -17.125 15.438 1 91.31 224 THR A O 1
ATOM 1742 N N . ASP A 1 225 ? -11.477 -19.234 16.297 1 90.06 225 ASP A N 1
ATOM 1743 C CA . ASP A 1 225 ? -12.883 -19.375 16.672 1 90.06 225 ASP A CA 1
ATOM 1744 C C . ASP A 1 225 ? -13.234 -18.5 17.859 1 90.06 225 ASP A C 1
ATOM 1746 O O . ASP A 1 225 ? -14.398 -18.172 18.094 1 90.06 225 ASP A O 1
ATOM 1750 N N . ALA A 1 226 ? -12.289 -18.031 18.578 1 91.38 226 ALA A N 1
ATOM 1751 C CA . ALA A 1 226 ? -12.508 -17.234 19.781 1 91.38 226 ALA A CA 1
ATOM 1752 C C . ALA A 1 226 ? -12.586 -15.742 19.438 1 91.38 226 ALA A C 1
ATOM 1754 O O . ALA A 1 226 ? -12.867 -14.914 20.297 1 91.38 226 ALA A O 1
ATOM 1755 N N . ASP A 1 227 ? -12.375 -15.469 18.141 1 92 227 ASP A N 1
ATOM 1756 C CA . ASP A 1 227 ? -12.352 -14.078 17.688 1 92 227 ASP A CA 1
ATOM 1757 C C . ASP A 1 227 ? -13.742 -13.445 17.797 1 92 227 ASP A C 1
ATOM 1759 O O . ASP A 1 227 ? -14.648 -13.805 17.031 1 92 227 ASP A O 1
ATOM 1763 N N . LYS A 1 228 ? -13.961 -12.453 18.625 1 89.5 228 LYS A N 1
ATOM 1764 C CA . LYS A 1 228 ? -15.25 -11.781 18.828 1 89.5 228 LYS A CA 1
ATOM 1765 C C . LYS A 1 228 ? -15.602 -10.891 17.641 1 89.5 228 LYS A C 1
ATOM 1767 O O . LYS A 1 228 ? -16.766 -10.578 17.422 1 89.5 228 LYS A O 1
ATOM 1772 N N . GLU A 1 229 ? -14.672 -10.539 16.875 1 91.5 229 GLU A N 1
ATOM 1773 C CA . GLU A 1 229 ? -14.914 -9.664 15.719 1 91.5 229 GLU A CA 1
ATOM 1774 C C . GLU A 1 229 ? -15.203 -10.477 14.461 1 91.5 229 GLU A C 1
ATOM 1776 O O . GLU A 1 229 ? -15.555 -9.914 13.422 1 91.5 229 GLU A O 1
ATOM 1781 N N . ASP A 1 230 ? -15.086 -11.773 14.445 1 92.69 230 ASP A N 1
ATOM 1782 C CA . ASP A 1 230 ? -15.453 -12.719 13.391 1 92.69 230 ASP A CA 1
ATOM 1783 C C . ASP A 1 230 ? -14.656 -12.453 12.117 1 92.69 230 ASP A C 1
ATOM 1785 O O . ASP A 1 230 ? -15.227 -12.359 11.031 1 92.69 230 ASP A O 1
ATOM 1789 N N . TRP A 1 231 ? -13.398 -12.266 12.258 1 93.25 231 TRP A N 1
ATOM 1790 C CA . TRP A 1 231 ? -12.531 -12.047 11.109 1 93.25 231 TRP A CA 1
ATOM 1791 C C . TRP A 1 231 ? -12.469 -13.281 10.219 1 93.25 231 TRP A C 1
ATOM 1793 O O . TRP A 1 231 ? -12.25 -13.18 9.016 1 93.25 231 TRP A O 1
ATOM 1803 N N . LYS A 1 232 ? -12.688 -14.43 10.734 1 92.19 232 LYS A N 1
ATOM 1804 C CA . LYS A 1 232 ? -12.734 -15.664 9.961 1 92.19 232 LYS A CA 1
ATOM 1805 C C . LYS A 1 232 ? -13.781 -15.586 8.852 1 92.19 232 LYS A C 1
ATOM 1807 O O . LYS A 1 232 ? -13.602 -16.156 7.781 1 92.19 232 LYS A O 1
ATOM 1812 N N . HIS A 1 233 ? -14.805 -14.852 9.164 1 92.94 233 HIS A N 1
ATOM 1813 C CA . HIS A 1 233 ? -15.867 -14.688 8.188 1 92.94 233 HIS A CA 1
ATOM 1814 C C . HIS A 1 233 ? -15.383 -13.922 6.965 1 92.94 233 HIS A C 1
ATOM 1816 O O . HIS A 1 233 ? -15.82 -14.18 5.844 1 92.94 233 HIS A O 1
ATOM 1822 N N . VAL A 1 234 ? -14.5 -12.984 7.164 1 92.75 234 VAL A N 1
ATOM 1823 C CA . VAL A 1 234 ? -13.938 -12.211 6.066 1 92.75 234 VAL A CA 1
ATOM 1824 C C . VAL A 1 234 ? -13.203 -13.141 5.102 1 92.75 234 VAL A C 1
ATOM 1826 O O . VAL A 1 234 ? -13.359 -13.031 3.885 1 92.75 234 VAL A O 1
ATOM 1829 N N . HIS A 1 235 ? -12.414 -14.023 5.668 1 93.69 235 HIS A N 1
ATOM 1830 C CA . HIS A 1 235 ? -11.711 -14.984 4.824 1 93.69 235 HIS A CA 1
ATOM 1831 C C . HIS A 1 235 ? -12.688 -15.883 4.074 1 93.69 235 HIS A C 1
ATOM 1833 O O . HIS A 1 235 ? -12.477 -16.188 2.9 1 93.69 235 HIS A O 1
ATOM 1839 N N . LYS A 1 236 ? -13.695 -16.312 4.715 1 92 236 LYS A N 1
ATOM 1840 C CA . LYS A 1 236 ? -14.727 -17.125 4.07 1 92 236 LYS A CA 1
ATOM 1841 C C . LYS A 1 236 ? -15.344 -16.391 2.889 1 92 236 LYS A C 1
ATOM 1843 O O . LYS A 1 236 ? -15.602 -16.984 1.843 1 92 236 LYS A O 1
ATOM 1848 N N . MET A 1 237 ? -15.562 -15.148 3.045 1 90.38 237 MET A N 1
ATOM 1849 C CA . MET A 1 237 ? -16.125 -14.336 1.967 1 90.38 237 MET A CA 1
ATOM 1850 C C . MET A 1 237 ? -15.164 -14.273 0.781 1 90.38 237 MET A C 1
ATOM 1852 O O . MET A 1 237 ? -15.602 -14.242 -0.372 1 90.38 237 MET A O 1
ATOM 1856 N N . VAL A 1 238 ? -13.867 -14.188 1.083 1 90.31 238 VAL A N 1
ATOM 1857 C CA . VAL A 1 238 ? -12.867 -14.18 0.021 1 90.31 238 VAL A CA 1
ATOM 1858 C C . VAL A 1 238 ? -12.953 -15.469 -0.782 1 90.31 238 VAL A C 1
ATOM 1860 O O . VAL A 1 238 ? -13.008 -15.445 -2.014 1 90.31 238 VAL A O 1
ATOM 1863 N N . VAL A 1 239 ? -13.008 -16.594 -0.102 1 87.88 239 VAL A N 1
ATOM 1864 C CA . VAL A 1 239 ? -13.039 -17.906 -0.739 1 87.88 239 VAL A CA 1
ATOM 1865 C C . VAL A 1 239 ? -14.336 -18.062 -1.524 1 87.88 239 VAL A C 1
ATOM 1867 O O . VAL A 1 239 ? -14.32 -18.5 -2.682 1 87.88 239 VAL A O 1
ATOM 1870 N N . ASP A 1 240 ? -15.422 -17.609 -0.956 1 83.56 240 ASP A N 1
ATOM 1871 C CA . ASP A 1 240 ? -16.734 -17.75 -1.581 1 83.56 240 ASP A CA 1
ATOM 1872 C C . ASP A 1 240 ? -16.859 -16.828 -2.795 1 83.56 240 ASP A C 1
ATOM 1874 O O . ASP A 1 240 ? -17.547 -17.156 -3.762 1 83.56 240 ASP A O 1
ATOM 1878 N N . GLY A 1 241 ? -16.344 -15.648 -2.615 1 75.5 241 GLY A N 1
ATOM 1879 C CA . GLY A 1 241 ? -16.391 -14.711 -3.727 1 75.5 241 GLY A CA 1
ATOM 1880 C C . GLY A 1 241 ? -15.766 -15.258 -4.996 1 75.5 241 GLY A C 1
ATOM 1881 O O . GLY A 1 241 ? -16.234 -14.969 -6.098 1 75.5 241 GLY A O 1
ATOM 1882 N N . ALA A 1 242 ? -14.82 -16.016 -4.758 1 65.88 242 ALA A N 1
ATOM 1883 C CA . ALA A 1 242 ? -14.188 -16.672 -5.898 1 65.88 242 ALA A CA 1
ATOM 1884 C C . ALA A 1 242 ? -15.164 -17.609 -6.609 1 65.88 242 ALA A C 1
ATOM 1886 O O . ALA A 1 242 ? -15.188 -17.656 -7.844 1 65.88 242 ALA A O 1
ATOM 1887 N N . TYR A 1 243 ? -15.898 -18.172 -5.801 1 63.28 243 TYR A N 1
ATOM 1888 C CA . TYR A 1 243 ? -16.859 -19.109 -6.363 1 63.28 243 TYR A CA 1
ATOM 1889 C C . TYR A 1 243 ? -18 -18.359 -7.047 1 63.28 243 TYR A C 1
ATOM 1891 O O . TYR A 1 243 ? -18.516 -18.812 -8.07 1 63.28 243 TYR A O 1
ATOM 1899 N N . GLU A 1 244 ? -18.375 -17.266 -6.453 1 59.88 244 GLU A N 1
ATOM 1900 C CA . GLU A 1 244 ? -19.453 -16.484 -7.035 1 59.88 244 GLU A CA 1
ATOM 1901 C C . GLU A 1 244 ? -19.047 -15.891 -8.383 1 59.88 244 GLU A C 1
ATOM 1903 O O . GLU A 1 244 ? -19.859 -15.828 -9.305 1 59.88 244 GLU A O 1
ATOM 1908 N N . VAL A 1 245 ? -17.906 -15.414 -8.367 1 54.91 245 VAL A N 1
ATOM 1909 C CA . VAL A 1 245 ? -17.375 -14.859 -9.609 1 54.91 245 VAL A CA 1
ATOM 1910 C C . VAL A 1 245 ? -17.375 -15.938 -10.695 1 54.91 245 VAL A C 1
ATOM 1912 O O . VAL A 1 245 ? -17.688 -15.656 -11.852 1 54.91 245 VAL A O 1
ATOM 1915 N N . ILE A 1 246 ? -17.062 -17.109 -10.297 1 54.16 246 ILE A N 1
ATOM 1916 C CA . ILE A 1 246 ? -17.047 -18.234 -11.234 1 54.16 246 ILE A CA 1
ATOM 1917 C C . ILE A 1 246 ? -18.469 -18.531 -11.711 1 54.16 246 ILE A C 1
ATOM 1919 O O . ILE A 1 246 ? -18.703 -18.797 -12.891 1 54.16 246 ILE A O 1
ATOM 1923 N N . LYS A 1 247 ? -19.297 -18.438 -10.727 1 53.34 247 LYS A N 1
ATOM 1924 C CA . LYS A 1 247 ? -20.688 -18.75 -11.062 1 53.34 247 LYS A CA 1
ATOM 1925 C C . LYS A 1 247 ? -21.297 -17.672 -11.953 1 53.34 247 LYS A C 1
ATOM 1927 O O . LYS A 1 247 ? -22.125 -17.969 -12.812 1 53.34 247 LYS A O 1
ATOM 1932 N N . LEU A 1 248 ? -20.844 -16.438 -11.625 1 47.25 248 LEU A N 1
ATOM 1933 C CA . LEU A 1 248 ? -21.438 -15.352 -12.398 1 47.25 248 LEU A CA 1
ATOM 1934 C C . LEU A 1 248 ? -20.641 -15.109 -13.68 1 47.25 248 LEU A C 1
ATOM 1936 O O . LEU A 1 248 ? -19.422 -14.992 -13.648 1 47.25 248 LEU A O 1
ATOM 1940 N N . LYS A 1 249 ? -20.891 -15.773 -14.789 1 43.69 249 LYS A N 1
ATOM 1941 C CA . LYS A 1 249 ? -20.188 -15.852 -16.078 1 43.69 249 LYS A CA 1
ATOM 1942 C C . LYS A 1 249 ? -19.578 -14.5 -16.453 1 43.69 249 LYS A C 1
ATOM 1944 O O . LYS A 1 249 ? -18.453 -14.43 -16.922 1 43.69 249 LYS A O 1
ATOM 1949 N N . GLY A 1 250 ? -20.328 -13.414 -16.328 1 42.81 250 GLY A N 1
ATOM 1950 C CA . GLY A 1 250 ? -20.016 -12.156 -16.984 1 42.81 250 GLY A CA 1
ATOM 1951 C C . GLY A 1 250 ? -19.125 -11.25 -16.156 1 42.81 250 GLY A C 1
ATOM 1952 O O . GLY A 1 250 ? -18.094 -10.773 -16.641 1 42.81 250 GLY A O 1
ATOM 1953 N N . TYR A 1 251 ? -19.391 -11.008 -14.969 1 43.12 251 TYR A N 1
ATOM 1954 C CA . TYR A 1 251 ? -18.781 -10 -14.109 1 43.12 251 TYR A CA 1
ATOM 1955 C C . TYR A 1 251 ? -17.469 -10.492 -13.523 1 43.12 251 TYR A C 1
ATOM 1957 O O . TYR A 1 251 ? -16.531 -9.703 -13.328 1 43.12 251 TYR A O 1
ATOM 1965 N N . THR A 1 252 ? -17.203 -11.781 -13.445 1 52.97 252 THR A N 1
ATOM 1966 C CA . THR A 1 252 ? -16.031 -12.359 -12.789 1 52.97 252 THR A CA 1
ATOM 1967 C C . THR A 1 252 ? -14.781 -12.172 -13.648 1 52.97 252 THR A C 1
ATOM 1969 O O . THR A 1 252 ? -13.688 -11.961 -13.125 1 52.97 252 THR A O 1
ATOM 1972 N N . SER A 1 253 ? -15.109 -11.945 -14.875 1 59.56 253 SER A N 1
ATOM 1973 C CA . SER A 1 253 ? -14 -11.867 -15.82 1 59.56 253 SER A CA 1
ATOM 1974 C C . SER A 1 253 ? -13.25 -10.547 -15.688 1 59.56 253 SER A C 1
ATOM 1976 O O . SER A 1 253 ? -12.031 -10.5 -15.883 1 59.56 253 SER A O 1
ATOM 1978 N N . TRP A 1 254 ? -13.945 -9.703 -15.086 1 63.41 254 TRP A N 1
ATOM 1979 C CA . TRP A 1 254 ? -13.305 -8.398 -14.992 1 63.41 254 TRP A CA 1
ATOM 1980 C C . TRP A 1 254 ? -12.273 -8.383 -13.867 1 63.41 254 TRP A C 1
ATOM 1982 O O . TRP A 1 254 ? -11.172 -7.844 -14.031 1 63.41 254 TRP A O 1
ATOM 1992 N N . ALA A 1 255 ? -12.625 -8.953 -12.773 1 73.19 255 ALA A N 1
ATOM 1993 C CA . ALA A 1 255 ? -11.719 -8.953 -11.625 1 73.19 255 ALA A CA 1
ATOM 1994 C C . ALA A 1 255 ? -10.438 -9.719 -11.938 1 73.19 255 ALA A C 1
ATOM 1996 O O . ALA A 1 255 ? -9.336 -9.258 -11.625 1 73.19 255 ALA A O 1
ATOM 1997 N N . ILE A 1 256 ? -10.602 -10.812 -12.57 1 77.81 256 ILE A N 1
ATOM 1998 C CA . ILE A 1 256 ? -9.445 -11.617 -12.93 1 77.81 256 ILE A CA 1
ATOM 1999 C C . ILE A 1 256 ? -8.609 -10.883 -13.984 1 77.81 256 ILE A C 1
ATOM 2001 O O . ILE A 1 256 ? -7.379 -10.883 -13.914 1 77.81 256 ILE A O 1
ATOM 2005 N N . GLY A 1 257 ? -9.328 -10.289 -14.906 1 77.56 257 GLY A N 1
ATOM 2006 C CA . GLY A 1 257 ? -8.633 -9.523 -15.93 1 77.56 257 GLY A CA 1
ATOM 2007 C C . GLY A 1 257 ? -7.781 -8.398 -15.359 1 77.56 257 GLY A C 1
ATOM 2008 O O . GLY A 1 257 ? -6.633 -8.219 -15.766 1 77.56 257 GLY A O 1
ATOM 2009 N N . MET A 1 258 ? -8.297 -7.695 -14.453 1 79.62 258 MET A N 1
ATOM 2010 C CA . MET A 1 258 ? -7.562 -6.602 -13.828 1 79.62 258 MET A CA 1
ATOM 2011 C C . MET A 1 258 ? -6.371 -7.125 -13.031 1 79.62 258 MET A C 1
ATOM 2013 O O . MET A 1 258 ? -5.301 -6.516 -13.039 1 79.62 258 MET A O 1
ATOM 2017 N N . SER A 1 259 ? -6.637 -8.164 -12.352 1 85.94 259 SER A N 1
ATOM 2018 C CA . SER A 1 259 ? -5.559 -8.781 -11.586 1 85.94 259 SER A CA 1
ATOM 2019 C C . SER A 1 259 ? -4.414 -9.219 -12.492 1 85.94 259 SER A C 1
ATOM 2021 O O . SER A 1 259 ? -3.244 -8.969 -12.188 1 85.94 259 SER A O 1
ATOM 2023 N N . VAL A 1 260 ? -4.723 -9.805 -13.578 1 87.12 260 VAL A N 1
ATOM 2024 C CA . VAL A 1 260 ? -3.723 -10.289 -14.523 1 87.12 260 VAL A CA 1
ATOM 2025 C C . VAL A 1 260 ? -3.014 -9.109 -15.18 1 87.12 260 VAL A C 1
ATOM 2027 O O . VAL A 1 260 ? -1.798 -9.141 -15.383 1 87.12 260 VAL A O 1
ATOM 2030 N N . ALA A 1 261 ? -3.779 -8.109 -15.523 1 83.31 261 ALA A N 1
ATOM 2031 C CA . ALA A 1 261 ? -3.184 -6.906 -16.094 1 83.31 261 ALA A CA 1
ATOM 2032 C C . ALA A 1 261 ? -2.143 -6.309 -15.156 1 83.31 261 ALA A C 1
ATOM 2034 O O . ALA A 1 261 ? -1.081 -5.863 -15.594 1 83.31 261 ALA A O 1
ATOM 2035 N N . ASP A 1 262 ? -2.469 -6.301 -13.992 1 89.06 262 ASP A N 1
ATOM 2036 C CA . ASP A 1 262 ? -1.557 -5.789 -12.977 1 89.06 262 ASP A CA 1
ATOM 2037 C C . ASP A 1 262 ? -0.263 -6.598 -12.938 1 89.06 262 ASP A C 1
ATOM 2039 O O . ASP A 1 262 ? 0.828 -6.031 -12.852 1 89.06 262 ASP A O 1
ATOM 2043 N N . LEU A 1 263 ? -0.334 -7.852 -13.016 1 93.62 263 LEU A N 1
ATOM 2044 C CA . LEU A 1 263 ? 0.83 -8.727 -13.031 1 93.62 263 LEU A CA 1
ATOM 2045 C C . LEU A 1 263 ? 1.673 -8.492 -14.281 1 93.62 263 LEU A C 1
ATOM 2047 O O . LEU A 1 263 ? 2.896 -8.359 -14.195 1 93.62 263 LEU A O 1
ATOM 2051 N N . VAL A 1 264 ? 1.029 -8.43 -15.375 1 90.44 264 VAL A N 1
ATOM 2052 C CA . VAL A 1 264 ? 1.721 -8.242 -16.641 1 90.44 264 VAL A CA 1
ATOM 2053 C C . VAL A 1 264 ? 2.43 -6.891 -16.656 1 90.44 264 VAL A C 1
ATOM 2055 O O . VAL A 1 264 ? 3.568 -6.781 -17.125 1 90.44 264 VAL A O 1
ATOM 2058 N N . GLU A 1 265 ? 1.771 -5.953 -16.141 1 88.88 265 GLU A N 1
ATOM 2059 C CA . GLU A 1 265 ? 2.383 -4.629 -16.047 1 88.88 265 GLU A CA 1
ATOM 2060 C C . GLU A 1 265 ? 3.652 -4.66 -15.203 1 88.88 265 GLU A C 1
ATOM 2062 O O . GLU A 1 265 ? 4.66 -4.051 -15.57 1 88.88 265 GLU A O 1
ATOM 2067 N N . SER A 1 266 ? 3.562 -5.289 -14.117 1 93.38 266 SER A N 1
ATOM 2068 C CA . SER A 1 266 ? 4.715 -5.398 -13.227 1 93.38 266 SER A CA 1
ATOM 2069 C C . SER A 1 266 ? 5.902 -6.043 -13.93 1 93.38 266 SER A C 1
ATOM 2071 O O . SER A 1 266 ? 7.047 -5.633 -13.734 1 93.38 266 SER A O 1
ATOM 2073 N N . ILE A 1 267 ? 5.656 -6.984 -14.75 1 93.06 267 ILE A N 1
ATOM 2074 C CA . ILE A 1 267 ? 6.703 -7.711 -15.453 1 93.06 267 ILE A CA 1
ATOM 2075 C C . ILE A 1 267 ? 7.25 -6.855 -16.594 1 93.06 267 ILE A C 1
ATOM 2077 O O . ILE A 1 267 ? 8.461 -6.629 -16.688 1 93.06 267 ILE A O 1
ATOM 2081 N N . LEU A 1 268 ? 6.375 -6.355 -17.422 1 87.69 268 LEU A N 1
ATOM 2082 C CA . LEU A 1 268 ? 6.781 -5.656 -18.641 1 87.69 268 LEU A CA 1
ATOM 2083 C C . LEU A 1 268 ? 7.492 -4.352 -18.297 1 87.69 268 LEU A C 1
ATOM 2085 O O . LEU A 1 268 ? 8.43 -3.953 -19 1 87.69 268 LEU A O 1
ATOM 2089 N N . LYS A 1 269 ? 7.082 -3.715 -17.219 1 89.44 269 LYS A N 1
ATOM 2090 C CA . LYS A 1 269 ? 7.668 -2.43 -16.859 1 89.44 269 LYS A CA 1
ATOM 2091 C C . LYS A 1 269 ? 8.75 -2.604 -15.797 1 89.44 269 LYS A C 1
ATOM 2093 O O . LYS A 1 269 ? 9.266 -1.619 -15.258 1 89.44 269 LYS A O 1
ATOM 2098 N N . ASN A 1 270 ? 9.117 -3.773 -15.547 1 94.75 270 ASN A N 1
ATOM 2099 C CA . ASN A 1 270 ? 10.172 -4.078 -14.586 1 94.75 270 ASN A CA 1
ATOM 2100 C C . ASN A 1 270 ? 9.961 -3.338 -13.266 1 94.75 270 ASN A C 1
ATOM 2102 O O . ASN A 1 270 ? 10.875 -2.68 -12.766 1 94.75 270 ASN A O 1
ATOM 2106 N N . LEU A 1 271 ? 8.742 -3.475 -12.758 1 92.56 271 LEU A N 1
ATOM 2107 C CA . LEU A 1 271 ? 8.359 -2.609 -11.641 1 92.56 271 LEU A CA 1
ATOM 2108 C C . LEU A 1 271 ? 8.906 -3.143 -10.328 1 92.56 271 LEU A C 1
ATOM 2110 O O . LEU A 1 271 ? 9.016 -2.398 -9.344 1 92.56 271 LEU A O 1
ATOM 2114 N N . HIS A 1 272 ? 9.164 -4.391 -10.195 1 96.62 272 HIS A N 1
ATOM 2115 C CA . HIS A 1 272 ? 9.609 -5.023 -8.953 1 96.62 272 HIS A CA 1
ATOM 2116 C C . HIS A 1 272 ? 8.578 -4.84 -7.844 1 96.62 272 HIS A C 1
ATOM 2118 O O . HIS A 1 272 ? 8.93 -4.477 -6.719 1 96.62 272 HIS A O 1
ATOM 2124 N N . LYS A 1 273 ? 7.375 -5.055 -8.211 1 96.19 273 LYS A N 1
ATOM 2125 C CA . LYS A 1 273 ? 6.266 -5.043 -7.258 1 96.19 273 LYS A CA 1
ATOM 2126 C C . LYS A 1 273 ? 6.059 -6.422 -6.641 1 96.19 273 LYS A C 1
ATOM 2128 O O . LYS A 1 273 ? 6.297 -7.441 -7.289 1 96.19 273 LYS A O 1
ATOM 2133 N N . VAL A 1 274 ? 5.59 -6.461 -5.406 1 96.88 274 VAL A N 1
ATOM 2134 C CA . VAL A 1 274 ? 5.344 -7.727 -4.715 1 96.88 274 VAL A CA 1
ATOM 2135 C C . VAL A 1 274 ? 3.926 -8.203 -5.008 1 96.88 274 VAL A C 1
ATOM 2137 O O . VAL A 1 274 ? 2.967 -7.441 -4.887 1 96.88 274 VAL A O 1
ATOM 2140 N N . HIS A 1 275 ? 3.82 -9.43 -5.449 1 97.5 275 HIS A N 1
ATOM 2141 C CA . HIS A 1 275 ? 2.547 -10.086 -5.719 1 97.5 275 HIS A CA 1
ATOM 2142 C C . HIS A 1 275 ? 2.525 -11.508 -5.152 1 97.5 275 HIS A C 1
ATOM 2144 O O . HIS A 1 275 ? 3.529 -12.219 -5.219 1 97.5 275 HIS A O 1
ATOM 2150 N N . PRO A 1 276 ? 1.409 -11.828 -4.527 1 97.88 276 PRO A N 1
ATOM 2151 C CA . PRO A 1 276 ? 1.285 -13.25 -4.172 1 97.88 276 PRO A CA 1
ATOM 2152 C C . PRO A 1 276 ? 0.927 -14.125 -5.371 1 97.88 276 PRO A C 1
ATOM 2154 O O . PRO A 1 276 ? -0.25 -14.25 -5.723 1 97.88 276 PRO A O 1
ATOM 2157 N N . VAL A 1 277 ? 1.891 -14.734 -5.988 1 98.25 277 VAL A N 1
ATOM 2158 C CA . VAL A 1 277 ? 1.682 -15.539 -7.188 1 98.25 277 VAL A CA 1
ATOM 2159 C C . VAL A 1 277 ? 2.121 -16.984 -6.922 1 98.25 277 VAL A C 1
ATOM 2161 O O . VAL A 1 277 ? 2.863 -17.25 -5.973 1 98.25 277 VAL A O 1
ATOM 2164 N N . SER A 1 278 ? 1.567 -17.844 -7.719 1 98.38 278 SER A N 1
ATOM 2165 C CA . SER A 1 278 ? 1.889 -19.266 -7.582 1 98.38 278 SER A CA 1
ATOM 2166 C C . SER A 1 278 ? 3.27 -19.578 -8.148 1 98.38 278 SER A C 1
ATOM 2168 O O . SER A 1 278 ? 3.545 -19.281 -9.32 1 98.38 278 SER A O 1
ATOM 2170 N N . THR A 1 279 ? 4.125 -20.109 -7.324 1 98.25 279 THR A N 1
ATOM 2171 C CA . THR A 1 279 ? 5.492 -20.453 -7.695 1 98.25 279 THR A CA 1
ATOM 2172 C C . THR A 1 279 ? 5.934 -21.734 -6.977 1 98.25 279 THR A C 1
ATOM 2174 O O . THR A 1 279 ? 5.207 -22.266 -6.137 1 98.25 279 THR A O 1
ATOM 2177 N N . LEU A 1 280 ? 7.086 -22.219 -7.43 1 97.5 280 LEU A N 1
ATOM 2178 C CA . LEU A 1 280 ? 7.633 -23.406 -6.789 1 97.5 280 LEU A CA 1
ATOM 2179 C C . LEU A 1 280 ? 8.078 -23.109 -5.359 1 97.5 280 LEU A C 1
ATOM 2181 O O . LEU A 1 280 ? 8.938 -22.25 -5.145 1 97.5 280 LEU A O 1
ATOM 2185 N N . VAL A 1 281 ? 7.504 -23.844 -4.391 1 96.62 281 VAL A N 1
ATOM 2186 C CA . VAL A 1 281 ? 7.75 -23.469 -3.002 1 96.62 281 VAL A CA 1
ATOM 2187 C C . VAL A 1 281 ? 8.531 -24.578 -2.301 1 96.62 281 VAL A C 1
ATOM 2189 O O . VAL A 1 281 ? 8.633 -24.594 -1.072 1 96.62 281 VAL A O 1
ATOM 2192 N N . LYS A 1 282 ? 9.062 -25.469 -3.076 1 95.31 282 LYS A N 1
ATOM 2193 C CA . LYS A 1 282 ? 9.852 -26.531 -2.463 1 95.31 282 LYS A CA 1
ATOM 2194 C C . LYS A 1 282 ? 10.969 -25.969 -1.601 1 95.31 282 LYS A C 1
ATOM 2196 O O . LYS A 1 282 ? 11.758 -25.141 -2.064 1 95.31 282 LYS A O 1
ATOM 2201 N N . GLY A 1 283 ? 10.992 -26.422 -0.317 1 92.69 283 GLY A N 1
ATOM 2202 C CA . GLY A 1 283 ? 12.039 -25.969 0.587 1 92.69 283 GLY A CA 1
ATOM 2203 C C . GLY A 1 283 ? 11.633 -24.781 1.426 1 92.69 283 GLY A C 1
ATOM 2204 O O . GLY A 1 283 ? 12.367 -24.359 2.326 1 92.69 283 GLY A O 1
ATOM 2205 N N . MET A 1 284 ? 10.484 -24.266 1.168 1 91.94 284 MET A N 1
ATOM 2206 C CA . MET A 1 284 ? 10 -23.109 1.912 1 91.94 284 MET A CA 1
ATOM 2207 C C . MET A 1 284 ? 8.992 -23.531 2.975 1 91.94 284 MET A C 1
ATOM 2209 O O . MET A 1 284 ? 8.086 -24.312 2.699 1 91.94 284 MET A O 1
ATOM 2213 N N . HIS A 1 285 ? 9.203 -23 4.168 1 91.69 285 HIS A N 1
ATOM 2214 C CA . HIS A 1 285 ? 8.273 -23.188 5.273 1 91.69 285 HIS A CA 1
ATOM 2215 C C . HIS A 1 285 ? 7.969 -24.672 5.488 1 91.69 285 HIS A C 1
ATOM 2217 O O . HIS A 1 285 ? 6.809 -25.047 5.648 1 91.69 285 HIS A O 1
ATOM 2223 N N . GLY A 1 286 ? 8.859 -25.516 5.234 1 88.88 286 GLY A N 1
ATOM 2224 C CA . GLY A 1 286 ? 8.734 -26.938 5.535 1 88.88 286 GLY A CA 1
ATOM 2225 C C . GLY A 1 286 ? 8.148 -27.75 4.387 1 88.88 286 GLY A C 1
ATOM 2226 O O . GLY A 1 286 ? 7.98 -28.953 4.496 1 88.88 286 GLY A O 1
ATOM 2227 N N . VAL A 1 287 ? 7.82 -27.109 3.316 1 93.81 287 VAL A N 1
ATOM 2228 C CA . VAL A 1 287 ? 7.277 -27.828 2.166 1 93.81 287 VAL A CA 1
ATOM 2229 C C . VAL A 1 287 ? 8.391 -28.609 1.474 1 93.81 287 VAL A C 1
ATOM 2231 O O . VAL A 1 287 ? 9.414 -28.031 1.08 1 93.81 287 VAL A O 1
ATOM 2234 N N . LYS A 1 288 ? 8.188 -29.859 1.228 1 92.94 288 LYS A N 1
ATOM 2235 C CA . LYS A 1 288 ? 9.227 -30.719 0.653 1 92.94 288 LYS A CA 1
ATOM 2236 C C . LYS A 1 288 ? 8.891 -31.094 -0.787 1 92.94 288 LYS A C 1
ATOM 2238 O O . LYS A 1 288 ? 9.789 -31.391 -1.583 1 92.94 288 LYS A O 1
ATOM 2243 N N . GLU A 1 289 ? 7.68 -31.078 -1.072 1 94 289 GLU A N 1
ATOM 2244 C CA . GLU A 1 289 ? 7.215 -31.531 -2.379 1 94 289 GLU A CA 1
ATOM 2245 C C . GLU A 1 289 ? 7.387 -30.453 -3.438 1 94 289 GLU A C 1
ATOM 2247 O O . GLU A 1 289 ? 7.461 -29.266 -3.111 1 94 289 GLU A O 1
ATOM 2252 N N . GLU A 1 290 ? 7.48 -30.875 -4.688 1 95.5 290 GLU A N 1
ATOM 2253 C CA . GLU A 1 290 ? 7.504 -29.953 -5.816 1 95.5 290 GLU A CA 1
ATOM 2254 C C . GLU A 1 290 ? 6.102 -29.453 -6.156 1 95.5 290 GLU A C 1
ATOM 2256 O O . GLU A 1 290 ? 5.488 -29.922 -7.121 1 95.5 290 GLU A O 1
ATOM 2261 N N . VAL A 1 291 ? 5.734 -28.531 -5.363 1 97.06 291 VAL A N 1
ATOM 2262 C CA . VAL A 1 291 ? 4.391 -28 -5.562 1 97.06 291 VAL A CA 1
ATOM 2263 C C . VAL A 1 291 ? 4.457 -26.5 -5.781 1 97.06 291 VAL A C 1
ATOM 2265 O O . VAL A 1 291 ? 5.402 -25.844 -5.336 1 97.06 291 VAL A O 1
ATOM 2268 N N . PHE A 1 292 ? 3.531 -26.047 -6.52 1 98 292 PHE A N 1
ATOM 2269 C CA . PHE A 1 292 ? 3.371 -24.625 -6.738 1 98 292 PHE A CA 1
ATOM 2270 C C . PHE A 1 292 ? 2.295 -24.047 -5.82 1 98 292 PHE A C 1
ATOM 2272 O O . PHE A 1 292 ? 1.189 -24.594 -5.742 1 98 292 PHE A O 1
ATOM 2279 N N . LEU A 1 293 ? 2.65 -23.062 -5.047 1 97.94 293 LEU A N 1
ATOM 2280 C CA . LEU A 1 293 ? 1.754 -22.344 -4.152 1 97.94 293 LEU A CA 1
ATOM 2281 C C . LEU A 1 293 ? 2.002 -20.844 -4.234 1 97.94 293 LEU A C 1
ATOM 2283 O O . LEU A 1 293 ? 3.059 -20.406 -4.699 1 97.94 293 LEU A O 1
ATOM 2287 N N . SER A 1 294 ? 1 -20.109 -3.803 1 97.94 294 SER A N 1
ATOM 2288 C CA . SER A 1 294 ? 1.118 -18.656 -3.83 1 97.94 294 SER A CA 1
ATOM 2289 C C . SER A 1 294 ? 1.862 -18.141 -2.604 1 97.94 294 SER A C 1
ATOM 2291 O O . SER A 1 294 ? 1.531 -18.5 -1.473 1 97.94 294 SER A O 1
ATOM 2293 N N . VAL A 1 295 ? 2.871 -17.406 -2.824 1 97.56 295 VAL A N 1
ATOM 2294 C CA . VAL A 1 295 ? 3.629 -16.672 -1.825 1 97.56 295 VAL A CA 1
ATOM 2295 C C . VAL A 1 295 ? 4.016 -15.305 -2.385 1 97.56 295 VAL A C 1
ATOM 2297 O O . VAL A 1 295 ? 4.023 -15.102 -3.602 1 97.56 295 VAL A O 1
ATOM 2300 N N . PRO A 1 296 ? 4.238 -14.336 -1.533 1 97.5 296 PRO A N 1
ATOM 2301 C CA . PRO A 1 296 ? 4.656 -13.031 -2.053 1 97.5 296 PRO A CA 1
ATOM 2302 C C . PRO A 1 296 ? 5.965 -13.102 -2.836 1 97.5 296 PRO A C 1
ATOM 2304 O O . PRO A 1 296 ? 6.984 -13.555 -2.303 1 97.5 296 PRO A O 1
ATOM 2307 N N . CYS A 1 297 ? 5.906 -12.617 -4.078 1 98.06 297 CYS A N 1
ATOM 2308 C CA . CYS A 1 297 ? 7.059 -12.617 -4.973 1 98.06 297 CYS A CA 1
ATOM 2309 C C . CYS A 1 297 ? 7.242 -11.25 -5.629 1 98.06 297 CYS A C 1
ATOM 2311 O O . CYS A 1 297 ? 6.273 -10.516 -5.82 1 98.06 297 CYS A O 1
ATOM 2313 N N . VAL A 1 298 ? 8.484 -10.961 -5.906 1 97.88 298 VAL A N 1
ATOM 2314 C CA . VAL A 1 298 ? 8.805 -9.75 -6.652 1 97.88 298 VAL A CA 1
ATOM 2315 C C . VAL A 1 298 ? 8.844 -10.062 -8.148 1 97.88 298 VAL A C 1
ATOM 2317 O O . VAL A 1 298 ? 9.516 -11 -8.578 1 97.88 298 VAL A O 1
ATOM 2320 N N . LEU A 1 299 ? 8.094 -9.297 -8.906 1 97.69 299 LEU A N 1
ATOM 2321 C CA . LEU A 1 299 ? 8.039 -9.539 -10.352 1 97.69 299 LEU A CA 1
ATOM 2322 C C . LEU A 1 299 ? 8.75 -8.422 -11.109 1 97.69 299 LEU A C 1
ATOM 2324 O O . LEU A 1 299 ? 8.523 -7.242 -10.852 1 97.69 299 LEU A O 1
ATOM 2328 N N . GLY A 1 300 ? 9.617 -8.812 -11.953 1 96.38 300 GLY A N 1
ATOM 2329 C CA . GLY A 1 300 ? 10.32 -7.934 -12.875 1 96.38 300 GLY A CA 1
ATOM 2330 C C . GLY A 1 300 ? 10.406 -8.484 -14.281 1 96.38 300 GLY A C 1
ATOM 2331 O O . GLY A 1 300 ? 9.711 -9.438 -14.625 1 96.38 300 GLY A O 1
ATOM 2332 N N . ASN A 1 301 ? 11.266 -7.898 -15.062 1 93.06 301 ASN A N 1
ATOM 2333 C CA . ASN A 1 301 ? 11.312 -8.211 -16.484 1 93.06 301 ASN A CA 1
ATOM 2334 C C . ASN A 1 301 ? 11.875 -9.609 -16.734 1 93.06 301 ASN A C 1
ATOM 2336 O O . ASN A 1 301 ? 11.734 -10.156 -17.828 1 93.06 301 ASN A O 1
ATOM 2340 N N . SER A 1 302 ? 12.398 -10.211 -15.773 1 96 302 SER A N 1
ATOM 2341 C CA . SER A 1 302 ? 12.906 -11.57 -15.891 1 96 302 SER A CA 1
ATOM 2342 C C . SER A 1 302 ? 11.922 -12.578 -15.305 1 96 302 SER A C 1
ATOM 2344 O O . SER A 1 302 ? 12.227 -13.773 -15.211 1 96 302 SER A O 1
ATOM 2346 N N . GLY A 1 303 ? 10.773 -12.086 -14.961 1 96.88 303 GLY A N 1
ATOM 2347 C CA . GLY A 1 303 ? 9.812 -12.93 -14.273 1 96.88 303 GLY A CA 1
ATOM 2348 C C . GLY A 1 303 ? 9.852 -12.781 -12.766 1 96.88 303 GLY A C 1
ATOM 2349 O O . GLY A 1 303 ? 9.789 -11.672 -12.242 1 96.88 303 GLY A O 1
ATOM 2350 N N . LEU A 1 304 ? 9.883 -13.914 -12.172 1 97.75 304 LEU A N 1
ATOM 2351 C CA . LEU A 1 304 ? 10.008 -13.93 -10.719 1 97.75 304 LEU A CA 1
ATOM 2352 C C . LEU A 1 304 ? 11.453 -13.656 -10.305 1 97.75 304 LEU A C 1
ATOM 2354 O O . LEU A 1 304 ? 12.344 -14.469 -10.578 1 97.75 304 LEU A O 1
ATOM 2358 N N . THR A 1 305 ? 11.695 -12.547 -9.609 1 96.19 305 THR A N 1
ATOM 2359 C CA . THR A 1 305 ? 13.062 -12.148 -9.289 1 96.19 305 THR A CA 1
ATOM 2360 C C . THR A 1 305 ? 13.422 -12.539 -7.859 1 96.19 305 THR A C 1
ATOM 2362 O O . THR A 1 305 ? 14.578 -12.859 -7.57 1 96.19 305 THR A O 1
ATOM 2365 N N . ASP A 1 306 ? 12.445 -12.445 -6.988 1 95.5 306 ASP A N 1
ATOM 2366 C CA . ASP A 1 306 ? 12.695 -12.766 -5.586 1 95.5 306 ASP A CA 1
ATOM 2367 C C . ASP A 1 306 ? 11.43 -13.266 -4.898 1 95.5 306 ASP A C 1
ATOM 2369 O O . ASP A 1 306 ? 10.32 -12.969 -5.344 1 95.5 306 ASP A O 1
ATOM 2373 N N . ILE A 1 307 ? 11.68 -14.086 -3.918 1 95.5 307 ILE A N 1
ATOM 2374 C CA . ILE A 1 307 ? 10.594 -14.539 -3.057 1 95.5 307 ILE A CA 1
ATOM 2375 C C . ILE A 1 307 ? 10.742 -13.922 -1.668 1 95.5 307 ILE A C 1
ATOM 2377 O O . ILE A 1 307 ? 11.828 -13.953 -1.086 1 95.5 307 ILE A O 1
ATOM 2381 N N . ILE A 1 308 ? 9.664 -13.32 -1.2 1 94.06 308 ILE A N 1
ATOM 2382 C CA . ILE A 1 308 ? 9.688 -12.766 0.149 1 94.06 308 ILE A CA 1
ATOM 2383 C C . ILE A 1 308 ? 9.359 -13.859 1.163 1 94.06 308 ILE A C 1
ATOM 2385 O O . ILE A 1 308 ? 8.281 -14.453 1.118 1 94.06 308 ILE A O 1
ATOM 2389 N N . HIS A 1 309 ? 10.32 -14.078 2.023 1 92.88 309 HIS A N 1
ATOM 2390 C CA . HIS A 1 309 ? 10.094 -15.062 3.074 1 92.88 309 HIS A CA 1
ATOM 2391 C C . HIS A 1 309 ? 9.32 -14.461 4.238 1 92.88 309 HIS A C 1
ATOM 2393 O O . HIS A 1 309 ? 9.906 -13.797 5.105 1 92.88 309 HIS A O 1
ATOM 2399 N N . MET A 1 310 ? 8.109 -14.828 4.312 1 92.69 310 MET A N 1
ATOM 2400 C CA . MET A 1 310 ? 7.238 -14.273 5.348 1 92.69 310 MET A CA 1
ATOM 2401 C C . MET A 1 310 ? 7.504 -14.945 6.691 1 92.69 310 MET A C 1
ATOM 2403 O O . MET A 1 310 ? 7.902 -16.109 6.746 1 92.69 310 MET A O 1
ATOM 2407 N N . THR A 1 311 ? 7.309 -14.117 7.715 1 89.56 311 THR A N 1
ATOM 2408 C CA . THR A 1 311 ? 7.293 -14.68 9.062 1 89.56 311 THR A CA 1
ATOM 2409 C C . THR A 1 311 ? 5.898 -15.18 9.422 1 89.56 311 THR A C 1
ATOM 2411 O O . THR A 1 311 ? 4.996 -14.375 9.68 1 89.56 311 THR A O 1
ATOM 2414 N N . LEU A 1 312 ? 5.781 -16.5 9.469 1 93.88 312 LEU A N 1
ATOM 2415 C CA . LEU A 1 312 ? 4.477 -17.094 9.727 1 93.88 312 LEU A CA 1
ATOM 2416 C C . LEU A 1 312 ? 4.402 -17.672 11.141 1 93.88 312 LEU A C 1
ATOM 2418 O O . LEU A 1 312 ? 5.395 -18.172 11.656 1 93.88 312 LEU A O 1
ATOM 2422 N N . LYS A 1 313 ? 3.238 -17.531 11.672 1 93.38 313 LYS A N 1
ATOM 2423 C CA . LYS A 1 313 ? 2.977 -18.266 12.914 1 93.38 313 LYS A CA 1
ATOM 2424 C C . LYS A 1 313 ? 2.842 -19.766 12.656 1 93.38 313 LYS A C 1
ATOM 2426 O O . LYS A 1 313 ? 2.562 -20.188 11.531 1 93.38 313 LYS A O 1
ATOM 2431 N N . PRO A 1 314 ? 3.016 -20.594 13.711 1 94.19 314 PRO A N 1
ATOM 2432 C CA . PRO A 1 314 ? 2.98 -22.047 13.539 1 94.19 314 PRO A CA 1
ATOM 2433 C C . PRO A 1 314 ? 1.68 -22.531 12.898 1 94.19 314 PRO A C 1
ATOM 2435 O O . PRO A 1 314 ? 1.703 -23.422 12.039 1 94.19 314 PRO A O 1
ATOM 2438 N N . GLU A 1 315 ? 0.619 -21.938 13.312 1 93.31 315 GLU A N 1
ATOM 2439 C CA . GLU A 1 315 ? -0.664 -22.359 12.758 1 93.31 315 GLU A CA 1
ATOM 2440 C C . GLU A 1 315 ? -0.749 -22.031 11.266 1 93.31 315 GLU A C 1
ATOM 2442 O O . GLU A 1 315 ? -1.305 -22.812 10.484 1 93.31 315 GLU A O 1
ATOM 2447 N N . GLU A 1 316 ? -0.249 -20.922 10.883 1 94.75 316 GLU A N 1
ATOM 2448 C CA . GLU A 1 316 ? -0.229 -20.516 9.477 1 94.75 316 GLU A CA 1
ATOM 2449 C C . GLU A 1 316 ? 0.686 -21.422 8.656 1 94.75 316 GLU A C 1
ATOM 2451 O O . GLU A 1 316 ? 0.353 -21.797 7.531 1 94.75 316 GLU A O 1
ATOM 2456 N N . GLU A 1 317 ? 1.791 -21.812 9.234 1 95.38 317 GLU A N 1
ATOM 2457 C CA . GLU A 1 317 ? 2.711 -22.734 8.57 1 95.38 317 GLU A CA 1
ATOM 2458 C C . GLU A 1 317 ? 2.061 -24.094 8.344 1 95.38 317 GLU A C 1
ATOM 2460 O O . GLU A 1 317 ? 2.252 -24.719 7.293 1 95.38 317 GLU A O 1
ATOM 2465 N N . LYS A 1 318 ? 1.399 -24.516 9.336 1 95 318 LYS A N 1
ATOM 2466 C CA . LYS A 1 318 ? 0.699 -25.781 9.227 1 95 318 LYS A CA 1
ATOM 2467 C C . LYS A 1 318 ? -0.342 -25.75 8.109 1 95 318 LYS A C 1
ATOM 2469 O O . LYS A 1 318 ? -0.488 -26.719 7.363 1 95 318 LYS A O 1
ATOM 2474 N N . GLN A 1 319 ? -1.045 -24.672 8.039 1 94.75 319 GLN A N 1
ATOM 2475 C CA . GLN A 1 319 ? -2.041 -24.531 6.984 1 94.75 319 GLN A CA 1
ATOM 2476 C C . GLN A 1 319 ? -1.39 -24.547 5.605 1 94.75 319 GLN A C 1
ATOM 2478 O O . GLN A 1 319 ? -1.93 -25.125 4.664 1 94.75 319 GLN A O 1
ATOM 2483 N N . LEU A 1 320 ? -0.286 -23.875 5.504 1 95.81 320 LEU A N 1
ATOM 2484 C CA . LEU A 1 320 ? 0.443 -23.859 4.242 1 95.81 320 LEU A CA 1
ATOM 2485 C C . LEU A 1 320 ? 0.901 -25.266 3.863 1 95.81 320 LEU A C 1
ATOM 2487 O O . LEU A 1 320 ? 0.807 -25.656 2.699 1 95.81 320 LEU A O 1
ATOM 2491 N N . SER A 1 321 ? 1.386 -25.969 4.812 1 95.12 321 SER A N 1
ATOM 2492 C CA . SER A 1 321 ? 1.804 -27.359 4.598 1 95.12 321 SER A CA 1
ATOM 2493 C C . SER A 1 321 ? 0.631 -28.219 4.152 1 95.12 321 SER A C 1
ATOM 2495 O O . SER A 1 321 ? 0.783 -29.078 3.285 1 95.12 321 SER A O 1
ATOM 2497 N N . ASN A 1 322 ? -0.442 -28 4.793 1 94.06 322 ASN A N 1
ATOM 2498 C CA . ASN A 1 322 ? -1.644 -28.734 4.402 1 94.06 322 ASN A CA 1
ATOM 2499 C C . ASN A 1 322 ? -2.029 -28.438 2.953 1 94.06 322 ASN A C 1
ATOM 2501 O O . ASN A 1 322 ? -2.461 -29.344 2.23 1 94.06 322 ASN A O 1
ATOM 2505 N N . SER A 1 323 ? -1.933 -27.203 2.59 1 93.75 323 SER A N 1
ATOM 2506 C CA . SER A 1 323 ? -2.184 -26.828 1.201 1 93.75 323 SER A CA 1
ATOM 2507 C C . SER A 1 323 ? -1.249 -27.562 0.25 1 93.75 323 SER A C 1
ATOM 2509 O O . SER A 1 323 ? -1.677 -28.047 -0.801 1 93.75 323 SER A O 1
ATOM 2511 N N . ALA A 1 324 ? -0.016 -27.641 0.608 1 95.75 324 ALA A N 1
ATOM 2512 C CA . ALA A 1 324 ? 0.993 -28.312 -0.206 1 95.75 324 ALA A CA 1
ATOM 2513 C C . ALA A 1 324 ? 0.675 -29.797 -0.358 1 95.75 324 ALA A C 1
ATOM 2515 O O . ALA A 1 324 ? 0.764 -30.344 -1.458 1 95.75 324 ALA A O 1
ATOM 2516 N N . GLU A 1 325 ? 0.324 -30.391 0.714 1 94.56 325 GLU A N 1
ATOM 2517 C CA . GLU A 1 325 ? 0.009 -31.812 0.708 1 94.56 325 GLU A CA 1
ATOM 2518 C C . GLU A 1 325 ? -1.212 -32.094 -0.159 1 94.56 325 GLU A C 1
ATOM 2520 O O . GLU A 1 325 ? -1.244 -33.094 -0.879 1 94.56 325 GLU A O 1
ATOM 2525 N N . THR A 1 326 ? -2.166 -31.281 -0.034 1 91.44 326 THR A N 1
ATOM 2526 C CA . THR A 1 326 ? -3.385 -31.438 -0.818 1 91.44 326 THR A CA 1
ATOM 2527 C C . THR A 1 326 ? -3.08 -31.375 -2.312 1 91.44 326 THR A C 1
ATOM 2529 O O . THR A 1 326 ? -3.549 -32.219 -3.082 1 91.44 326 THR A O 1
ATOM 2532 N N . LEU A 1 327 ? -2.318 -30.453 -2.717 1 93.75 327 LEU A N 1
ATOM 2533 C CA . LEU A 1 327 ? -1.979 -30.297 -4.129 1 93.75 327 LEU A CA 1
ATOM 2534 C C . LEU A 1 327 ? -1.089 -31.438 -4.602 1 93.75 327 LEU A C 1
ATOM 2536 O O . LEU A 1 327 ? -1.233 -31.906 -5.73 1 93.75 327 LEU A O 1
ATOM 2540 N N . TRP A 1 328 ? -0.207 -31.828 -3.721 1 94.88 328 TRP A N 1
ATOM 2541 C CA . TRP A 1 328 ? 0.698 -32.938 -4.059 1 94.88 328 TRP A CA 1
ATOM 2542 C C . TRP A 1 328 ? -0.077 -34.219 -4.324 1 94.88 328 TRP A C 1
ATOM 2544 O O . TRP A 1 328 ? 0.255 -34.969 -5.238 1 94.88 328 TRP A O 1
ATOM 2554 N N . ALA A 1 329 ? -1.045 -34.438 -3.559 1 93.25 329 ALA A N 1
ATOM 2555 C CA . ALA A 1 329 ? -1.88 -35.656 -3.713 1 93.25 329 ALA A CA 1
ATOM 2556 C C . ALA A 1 329 ? -2.553 -35.656 -5.082 1 93.25 329 ALA A C 1
ATOM 2558 O O . ALA A 1 329 ? -2.682 -36.719 -5.699 1 93.25 329 ALA A O 1
ATOM 2559 N N . VAL A 1 330 ? -2.967 -34.531 -5.555 1 91.06 330 VAL A N 1
ATOM 2560 C CA . VAL A 1 330 ? -3.604 -34.438 -6.863 1 91.06 330 VAL A CA 1
ATOM 2561 C C . VAL A 1 330 ? -2.551 -34.562 -7.961 1 91.06 330 VAL A C 1
ATOM 2563 O O . VAL A 1 330 ? -2.773 -35.281 -8.953 1 91.06 330 VAL A O 1
ATOM 2566 N N . GLN A 1 331 ? -1.457 -33.938 -7.781 1 93.94 331 GLN A N 1
ATOM 2567 C CA . GLN A 1 331 ? -0.383 -33.938 -8.766 1 93.94 331 GLN A CA 1
ATOM 2568 C C . GLN A 1 331 ? 0.126 -35.344 -9.047 1 93.94 331 GLN A C 1
ATOM 2570 O O . GLN A 1 331 ? 0.459 -35.656 -10.188 1 93.94 331 GLN A O 1
ATOM 2575 N N . LYS A 1 332 ? 0.168 -36.125 -8.062 1 92.94 332 LYS A N 1
ATOM 2576 C CA . LYS A 1 332 ? 0.69 -37.5 -8.18 1 92.94 332 LYS A CA 1
ATOM 2577 C C . LYS A 1 332 ? -0.212 -38.344 -9.062 1 92.94 332 LYS A C 1
ATOM 2579 O O . LYS A 1 332 ? 0.249 -39.312 -9.68 1 92.94 332 LYS A O 1
ATOM 2584 N N . GLU A 1 333 ? -1.417 -38 -9.156 1 92.88 333 GLU A N 1
ATOM 2585 C CA . GLU A 1 333 ? -2.389 -38.781 -9.906 1 92.88 333 GLU A CA 1
ATOM 2586 C C . GLU A 1 333 ? -2.443 -38.344 -11.367 1 92.88 333 GLU A C 1
ATOM 2588 O O . GLU A 1 333 ? -3.094 -39 -12.195 1 92.88 333 GLU A O 1
ATOM 2593 N N . LEU A 1 334 ? -1.786 -37.312 -11.625 1 92.31 334 LEU A N 1
ATOM 2594 C CA . LEU A 1 334 ? -1.853 -36.75 -12.977 1 92.31 334 LEU A CA 1
ATOM 2595 C C . LEU A 1 334 ? -0.937 -37.531 -13.922 1 92.31 334 LEU A C 1
ATOM 2597 O O . LEU A 1 334 ? 0.138 -37.969 -13.516 1 92.31 334 LEU A O 1
ATOM 2601 N N . THR A 1 335 ? -1.447 -37.719 -15.109 1 87.25 335 THR A N 1
ATOM 2602 C CA . THR A 1 335 ? -0.625 -38.281 -16.172 1 87.25 335 THR A CA 1
ATOM 2603 C C . THR A 1 335 ? -0.092 -37.156 -17.078 1 87.25 335 THR A C 1
ATOM 2605 O O . THR A 1 335 ? -0.86 -36.5 -17.781 1 87.25 335 THR A O 1
ATOM 2608 N N . LEU A 1 336 ? 1.243 -36.969 -17.016 1 84.94 336 LEU A N 1
ATOM 2609 C CA . LEU A 1 336 ? 1.879 -35.906 -17.766 1 84.94 336 LEU A CA 1
ATOM 2610 C C . LEU A 1 336 ? 2.328 -36.406 -19.141 1 84.94 336 LEU A C 1
ATOM 2612 O O . LEU A 1 336 ? 2.674 -37.562 -19.297 1 84.94 336 LEU A O 1
ATOM 2616 N N . VAL B 1 1 ? 13.75 1.57 -27.422 1 18.38 1 VAL B N 1
ATOM 2617 C CA . VAL B 1 1 ? 14.172 2.533 -26.422 1 18.38 1 VAL B CA 1
ATOM 2618 C C . VAL B 1 1 ? 13.125 3.641 -26.297 1 18.38 1 VAL B C 1
ATOM 2620 O O . VAL B 1 1 ? 13.023 4.508 -27.156 1 18.38 1 VAL B O 1
ATOM 2623 N N . LYS B 1 2 ? 11.875 3.354 -26.094 1 19.5 2 LYS B N 1
ATOM 2624 C CA . LYS B 1 2 ? 10.75 4.199 -26.484 1 19.5 2 LYS B CA 1
ATOM 2625 C C . LYS B 1 2 ? 10.648 5.43 -25.594 1 19.5 2 LYS B C 1
ATOM 2627 O O . LYS B 1 2 ? 10.797 5.332 -24.375 1 19.5 2 LYS B O 1
ATOM 2632 N N . SER B 1 3 ? 11.281 6.496 -26.156 1 19.78 3 SER B N 1
ATOM 2633 C CA . SER B 1 3 ? 11.352 7.758 -25.422 1 19.78 3 SER B CA 1
ATOM 2634 C C . SER B 1 3 ? 9.977 8.383 -25.25 1 19.78 3 SER B C 1
ATOM 2636 O O . SER B 1 3 ? 9.18 8.406 -26.203 1 19.78 3 SER B O 1
ATOM 2638 N N . HIS B 1 4 ? 9.297 8.094 -24.438 1 20.89 4 HIS B N 1
ATOM 2639 C CA . HIS B 1 4 ? 8.031 8.781 -24.219 1 20.89 4 HIS B CA 1
ATOM 2640 C C . HIS B 1 4 ? 8.25 10.188 -23.672 1 20.89 4 HIS B C 1
ATOM 2642 O O . HIS B 1 4 ? 9.07 10.383 -22.781 1 20.89 4 HIS B O 1
ATOM 2648 N N . THR B 1 5 ? 8.281 11.156 -24.641 1 21.58 5 THR B N 1
ATOM 2649 C CA . THR B 1 5 ? 8.477 12.547 -24.281 1 21.58 5 THR B CA 1
ATOM 2650 C C . THR B 1 5 ? 7.176 13.164 -23.781 1 21.58 5 THR B C 1
ATOM 2652 O O . THR B 1 5 ? 6.148 13.086 -24.453 1 21.58 5 THR B O 1
ATOM 2655 N N . LEU B 1 6 ? 6.934 13.25 -22.625 1 21.86 6 LEU B N 1
ATOM 2656 C CA . LEU B 1 6 ? 5.883 14.07 -22.031 1 21.86 6 LEU B CA 1
ATOM 2657 C C . LEU B 1 6 ? 6.25 15.547 -22.078 1 21.86 6 LEU B C 1
ATOM 2659 O O . LEU B 1 6 ? 7.32 15.938 -21.609 1 21.86 6 LEU B O 1
ATOM 2663 N N . THR B 1 7 ? 5.953 16.109 -23.188 1 22.64 7 THR B N 1
ATOM 2664 C CA . THR B 1 7 ? 6.227 17.547 -23.281 1 22.64 7 THR B CA 1
ATOM 2665 C C . THR B 1 7 ? 5.188 18.344 -22.5 1 22.64 7 THR B C 1
ATOM 2667 O O . THR B 1 7 ? 3.984 18.156 -22.688 1 22.64 7 THR B O 1
ATOM 2670 N N . HIS B 1 8 ? 5.512 18.766 -21.375 1 23.62 8 HIS B N 1
ATOM 2671 C CA . HIS B 1 8 ? 4.738 19.719 -20.609 1 23.62 8 HIS B CA 1
ATOM 2672 C C . HIS B 1 8 ? 5.047 21.156 -21.047 1 23.62 8 HIS B C 1
ATOM 2674 O O . HIS B 1 8 ? 6.215 21.531 -21.172 1 23.62 8 HIS B O 1
ATOM 2680 N N . THR B 1 9 ? 4.348 21.562 -22.031 1 23.59 9 THR B N 1
ATOM 2681 C CA . THR B 1 9 ? 4.566 22.969 -22.375 1 23.59 9 THR B CA 1
ATOM 2682 C C . THR B 1 9 ? 3.848 23.891 -21.406 1 23.59 9 THR B C 1
ATOM 2684 O O . THR B 1 9 ? 2.645 23.75 -21.172 1 23.59 9 THR B O 1
ATOM 2687 N N . HIS B 1 10 ? 4.602 24.406 -20.516 1 25.64 10 HIS B N 1
ATOM 2688 C CA . HIS B 1 10 ? 4.176 25.469 -19.594 1 25.64 10 HIS B CA 1
ATOM 2689 C C . HIS B 1 10 ? 4.254 26.828 -20.266 1 25.64 10 HIS B C 1
ATOM 2691 O O . HIS B 1 10 ? 5.293 27.203 -20.828 1 25.64 10 HIS B O 1
ATOM 2697 N N . THR B 1 11 ? 3.277 27.141 -20.984 1 24.66 11 THR B N 1
ATOM 2698 C CA . THR B 1 11 ? 3.312 28.531 -21.438 1 24.66 11 THR B CA 1
ATOM 2699 C C . THR B 1 11 ? 2.879 29.484 -20.328 1 24.66 11 THR B C 1
ATOM 2701 O O . THR B 1 11 ? 1.794 29.328 -19.766 1 24.66 11 THR B O 1
ATOM 2704 N N . LYS B 1 12 ? 3.826 30.047 -19.828 1 25.92 12 LYS B N 1
ATOM 2705 C CA . LYS B 1 12 ? 3.639 31.125 -18.859 1 25.92 12 LYS B CA 1
ATOM 2706 C C . LYS B 1 12 ? 3.289 32.438 -19.562 1 25.92 12 LYS B C 1
ATOM 2708 O O . LYS B 1 12 ? 3.982 32.844 -20.484 1 25.92 12 LYS B O 1
ATOM 2713 N N . THR B 1 13 ? 2.076 32.719 -19.781 1 24.81 13 THR B N 1
ATOM 2714 C CA . THR B 1 13 ? 1.795 34.062 -20.219 1 24.81 13 THR B CA 1
ATOM 2715 C C . THR B 1 13 ? 1.681 35.031 -19.031 1 24.81 13 THR B C 1
ATOM 2717 O O . THR B 1 13 ? 0.938 34.75 -18.094 1 24.81 13 THR B O 1
ATOM 2720 N N . HIS B 1 14 ? 2.758 35.75 -18.781 1 26.03 14 HIS B N 1
ATOM 2721 C CA . HIS B 1 14 ? 2.838 36.844 -17.797 1 26.03 14 HIS B CA 1
ATOM 2722 C C . HIS B 1 14 ? 2.088 38.062 -18.281 1 26.03 14 HIS B C 1
ATOM 2724 O O . HIS B 1 14 ? 2.363 38.594 -19.375 1 26.03 14 HIS B O 1
ATOM 2730 N N . VAL B 1 15 ? 0.796 38.125 -18.156 1 25.55 15 VAL B N 1
ATOM 2731 C CA . VAL B 1 15 ? 0.204 39.406 -18.469 1 25.55 15 VAL B CA 1
ATOM 2732 C C . VAL B 1 15 ? 0.289 40.344 -17.234 1 25.55 15 VAL B C 1
ATOM 2734 O O . VAL B 1 15 ? -0.147 39.969 -16.141 1 25.55 15 VAL B O 1
ATOM 2737 N N . ARG B 1 16 ? 1.34 41.156 -17.078 1 28.23 16 ARG B N 1
ATOM 2738 C CA . ARG B 1 16 ? 1.538 42.25 -16.125 1 28.23 16 ARG B CA 1
ATOM 2739 C C . ARG B 1 16 ? 0.502 43.344 -16.328 1 28.23 16 ARG B C 1
ATOM 2741 O O . ARG B 1 16 ? 0.407 43.906 -17.406 1 28.23 16 ARG B O 1
ATOM 2748 N N . THR B 1 17 ? -0.736 43.125 -16.062 1 27.73 17 THR B N 1
ATOM 2749 C CA . THR B 1 17 ? -1.341 44.438 -15.961 1 27.73 17 THR B CA 1
ATOM 2750 C C . THR B 1 17 ? -0.951 45.125 -14.641 1 27.73 17 THR B C 1
ATOM 2752 O O . THR B 1 17 ? -0.521 44.438 -13.703 1 27.73 17 THR B O 1
ATOM 2755 N N . ASN B 1 18 ? -1.027 46.469 -14.469 1 27.67 18 ASN B N 1
ATOM 2756 C CA . ASN B 1 18 ? -0.605 47.281 -13.328 1 27.67 18 ASN B CA 1
ATOM 2757 C C . ASN B 1 18 ? -0.815 46.531 -12.008 1 27.67 18 ASN B C 1
ATOM 2759 O O . ASN B 1 18 ? 0.014 46.625 -11.102 1 27.67 18 ASN B O 1
ATOM 2763 N N . GLU B 1 19 ? -2.061 46.375 -11.477 1 27.52 19 GLU B N 1
ATOM 2764 C CA . GLU B 1 19 ? -2.326 46 -10.094 1 27.52 19 GLU B CA 1
ATOM 2765 C C . GLU B 1 19 ? -2.148 44.469 -9.898 1 27.52 19 GLU B C 1
ATOM 2767 O O . GLU B 1 19 ? -1.681 44.031 -8.852 1 27.52 19 GLU B O 1
ATOM 2772 N N . LEU B 1 20 ? -3.08 43.594 -10.422 1 27.36 20 LEU B N 1
ATOM 2773 C CA . LEU B 1 20 ? -3.283 42.188 -10.07 1 27.36 20 LEU B CA 1
ATOM 2774 C C . LEU B 1 20 ? -2.635 41.281 -11.102 1 27.36 20 LEU B C 1
ATOM 2776 O O . LEU B 1 20 ? -2.859 41.438 -12.305 1 27.36 20 LEU B O 1
ATOM 2780 N N . CYS B 1 21 ? -1.338 40.906 -11.039 1 25.17 21 CYS B N 1
ATOM 2781 C CA . CYS B 1 21 ? -0.668 40 -11.953 1 25.17 21 CYS B CA 1
ATOM 2782 C C . CYS B 1 21 ? -1.342 38.625 -11.945 1 25.17 21 CYS B C 1
ATOM 2784 O O . CYS B 1 21 ? -1.43 37.969 -10.898 1 25.17 21 CYS B O 1
ATOM 2786 N N . THR B 1 22 ? -2.455 38.469 -12.656 1 24.97 22 THR B N 1
ATOM 2787 C CA . THR B 1 22 ? -3.133 37.156 -12.781 1 24.97 22 THR B CA 1
ATOM 2788 C C . THR B 1 22 ? -2.373 36.25 -13.727 1 24.97 22 THR B C 1
ATOM 2790 O O . THR B 1 22 ? -2.014 36.656 -14.836 1 24.97 22 THR B O 1
ATOM 2793 N N . HIS B 1 23 ? -1.461 35.438 -13.352 1 25.62 23 HIS B N 1
ATOM 2794 C CA . HIS B 1 23 ? -0.831 34.438 -14.219 1 25.62 23 HIS B CA 1
ATOM 2795 C C . HIS B 1 23 ? -1.706 33.219 -14.367 1 25.62 23 HIS B C 1
ATOM 2797 O O . HIS B 1 23 ? -2.219 32.688 -13.383 1 25.62 23 HIS B O 1
ATOM 2803 N N . THR B 1 24 ? -2.582 33.125 -15.391 1 24.61 24 THR B N 1
ATOM 2804 C CA . THR B 1 24 ? -3.402 31.953 -15.711 1 24.61 24 THR B CA 1
ATOM 2805 C C . THR B 1 24 ? -2.582 30.906 -16.438 1 24.61 24 THR B C 1
ATOM 2807 O O . THR B 1 24 ? -1.936 31.203 -17.453 1 24.61 24 THR B O 1
ATOM 2810 N N . HIS B 1 25 ? -1.947 29.984 -15.859 1 25.31 25 HIS B N 1
ATOM 2811 C CA . HIS B 1 25 ? -1.284 28.891 -16.562 1 25.31 25 HIS B CA 1
ATOM 2812 C C . HIS B 1 25 ? -2.268 27.781 -16.891 1 25.31 25 HIS B C 1
ATOM 2814 O O . HIS B 1 25 ? -3.068 27.375 -16.047 1 25.31 25 HIS B O 1
ATOM 2820 N N . THR B 1 26 ? -2.807 27.734 -18.109 1 24.52 26 THR B N 1
ATOM 2821 C CA . THR B 1 26 ? -3.695 26.703 -18.625 1 24.52 26 THR B CA 1
ATOM 2822 C C . THR B 1 26 ? -2.895 25.5 -19.125 1 24.52 26 THR B C 1
ATOM 2824 O O . THR B 1 26 ? -1.977 25.656 -19.938 1 24.52 26 THR B O 1
ATOM 2827 N N . HIS B 1 27 ? -2.627 24.484 -18.391 1 24.3 27 HIS B N 1
ATOM 2828 C CA . HIS B 1 27 ? -2.018 23.266 -18.922 1 24.3 27 HIS B CA 1
ATOM 2829 C C . HIS B 1 27 ? -3.074 22.312 -19.484 1 24.3 27 HIS B C 1
ATOM 2831 O O . HIS B 1 27 ? -4.094 22.062 -18.828 1 24.3 27 HIS B O 1
ATOM 2837 N N . THR B 1 28 ? -3.277 22.297 -20.797 1 23.8 28 THR B N 1
ATOM 2838 C CA . THR B 1 28 ? -4.172 21.438 -21.547 1 23.8 28 THR B CA 1
ATOM 2839 C C . THR B 1 28 ? -3.475 20.125 -21.906 1 23.8 28 THR B C 1
ATOM 2841 O O . THR B 1 28 ? -2.387 20.125 -22.484 1 23.8 28 THR B O 1
ATOM 2844 N N . GLN B 1 29 ? -3.648 19.062 -21.188 1 22.64 29 GLN B N 1
ATOM 2845 C CA . GLN B 1 29 ? -3.152 17.766 -21.641 1 22.64 29 GLN B CA 1
ATOM 2846 C C . GLN B 1 29 ? -4.16 17.078 -22.547 1 22.64 29 GLN B C 1
ATOM 2848 O O . GLN B 1 29 ? -5.344 17 -22.219 1 22.64 29 GLN B O 1
ATOM 2853 N N . THR B 1 30 ? -4.031 17.203 -23.875 1 23.05 30 THR B N 1
ATOM 2854 C CA . THR B 1 30 ? -4.848 16.594 -24.922 1 23.05 30 THR B CA 1
ATOM 2855 C C . THR B 1 30 ? -4.395 15.164 -25.203 1 23.05 30 THR B C 1
ATOM 2857 O O . THR B 1 30 ? -3.209 14.914 -25.438 1 23.05 30 THR B O 1
ATOM 2860 N N . TYR B 1 31 ? -5.129 14.117 -24.719 1 21.41 31 TYR B N 1
ATOM 2861 C CA . TYR B 1 31 ? -4.863 12.742 -25.141 1 21.41 31 TYR B CA 1
ATOM 2862 C C . TYR B 1 31 ? -5.621 12.406 -26.422 1 21.41 31 TYR B C 1
ATOM 2864 O O . TYR B 1 31 ? -6.812 12.711 -26.547 1 21.41 31 TYR B O 1
ATOM 2872 N N . THR B 1 32 ? -5.039 12.539 -27.625 1 21.8 32 THR B N 1
ATOM 2873 C CA . THR B 1 32 ? -5.648 12.203 -28.906 1 21.8 32 THR B CA 1
ATOM 2874 C C . THR B 1 32 ? -5.547 10.703 -29.172 1 21.8 32 THR B C 1
ATOM 2876 O O . THR B 1 32 ? -4.449 10.141 -29.188 1 21.8 32 THR B O 1
ATOM 2879 N N . CYS B 1 33 ? -6.602 9.914 -28.906 1 20.78 33 CYS B N 1
ATOM 2880 C CA . CYS B 1 33 ? -6.688 8.531 -29.344 1 20.78 33 CYS B CA 1
ATOM 2881 C C . CYS B 1 33 ? -7.168 8.438 -30.797 1 20.78 33 CYS B C 1
ATOM 2883 O O . CYS B 1 33 ? -8.227 8.969 -31.125 1 20.78 33 CYS B O 1
ATOM 2885 N N . THR B 1 34 ? -6.277 8.383 -31.797 1 20.56 34 THR B N 1
ATOM 2886 C CA . THR B 1 34 ? -6.621 8.25 -33.219 1 20.56 34 THR B CA 1
ATOM 2887 C C . THR B 1 34 ? -7.02 6.812 -33.531 1 20.56 34 THR B C 1
ATOM 2889 O O . THR B 1 34 ? -6.246 5.879 -33.312 1 20.56 34 THR B O 1
ATOM 2892 N N . HIS B 1 35 ? -8.336 6.422 -33.531 1 20.27 35 HIS B N 1
ATOM 2893 C CA . HIS B 1 35 ? -8.93 5.191 -34.031 1 20.27 35 HIS B CA 1
ATOM 2894 C C . HIS B 1 35 ? -8.945 5.172 -35.562 1 20.27 35 HIS B C 1
ATOM 2896 O O . HIS B 1 35 ? -9.445 6.105 -36.188 1 20.27 35 HIS B O 1
ATOM 2902 N N . LYS B 1 36 ? -7.883 4.578 -36.219 1 20.28 36 LYS B N 1
ATOM 2903 C CA . LYS B 1 36 ? -7.977 4.445 -37.656 1 20.28 36 LYS B CA 1
ATOM 2904 C C . LYS B 1 36 ? -8.969 3.355 -38.031 1 20.28 36 LYS B C 1
ATOM 2906 O O . LYS B 1 36 ? -8.75 2.176 -37.75 1 20.28 36 LYS B O 1
ATOM 2911 N N . LEU B 1 37 ? -10.406 3.604 -38.125 1 20.78 37 LEU B N 1
ATOM 2912 C CA . LEU B 1 37 ? -11.43 2.797 -38.781 1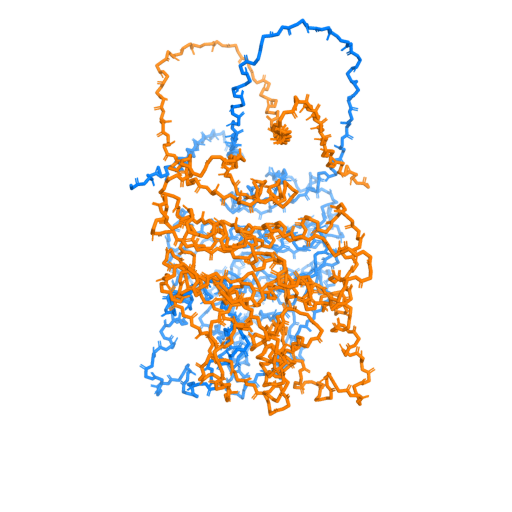 20.78 37 LEU B CA 1
ATOM 2913 C C . LEU B 1 37 ? -11.258 2.82 -40.312 1 20.78 37 LEU B C 1
ATOM 2915 O O . LEU B 1 37 ? -11.242 3.893 -40.906 1 20.78 37 LEU B O 1
ATOM 2919 N N . SER B 1 38 ? -10.688 1.836 -40.938 1 18.91 38 SER B N 1
ATOM 2920 C CA . SER B 1 38 ? -10.672 1.837 -42.375 1 18.91 38 SER B CA 1
ATOM 2921 C C . SER B 1 38 ? -12.055 1.548 -42.938 1 18.91 38 SER B C 1
ATOM 2923 O O . SER B 1 38 ? -12.219 1.43 -44.156 1 18.91 38 SER B O 1
ATOM 2925 N N . ARG B 1 39 ? -13.148 0.895 -42.312 1 21.08 39 ARG B N 1
ATOM 2926 C CA . ARG B 1 39 ? -14.125 0.354 -43.25 1 21.08 39 ARG B CA 1
ATOM 2927 C C . ARG B 1 39 ? -14.781 1.465 -44.062 1 21.08 39 ARG B C 1
ATOM 2929 O O . ARG B 1 39 ? -14.742 2.633 -43.656 1 21.08 39 ARG B O 1
ATOM 2936 N N . HIS B 1 40 ? -15.703 1.057 -45.188 1 17.89 40 HIS B N 1
ATOM 2937 C CA . HIS B 1 40 ? -16.484 1.699 -46.25 1 17.89 40 HIS B CA 1
ATOM 2938 C C . HIS B 1 40 ? -17.469 2.713 -45.656 1 17.89 40 HIS B C 1
ATOM 2940 O O . HIS B 1 40 ? -17.75 2.691 -44.469 1 17.89 40 HIS B O 1
ATOM 2946 N N . THR B 1 41 ? -18.641 3.227 -46.531 1 18.72 41 THR B N 1
ATOM 2947 C CA . THR B 1 41 ? -19.297 4.449 -47 1 18.72 41 THR B CA 1
ATOM 2948 C C . THR B 1 41 ? -20.453 4.824 -46.094 1 18.72 41 THR B C 1
ATOM 2950 O O . THR B 1 41 ? -20.609 5.988 -45.719 1 18.72 41 THR B O 1
ATOM 2953 N N . LYS B 1 42 ? -21.797 4.188 -46.188 1 18.7 42 LYS B N 1
ATOM 2954 C CA . LYS B 1 42 ? -22.969 5.066 -46.188 1 18.7 42 LYS B CA 1
ATOM 2955 C C . LYS B 1 42 ? -23.203 5.664 -44.812 1 18.7 42 LYS B C 1
ATOM 2957 O O . LYS B 1 42 ? -23.156 4.953 -43.781 1 18.7 42 LYS B O 1
ATOM 2962 N N . ALA B 1 43 ? -23.172 7.055 -44.531 1 19.02 43 ALA B N 1
ATOM 2963 C CA . ALA B 1 43 ? -23.172 8.078 -43.5 1 19.02 43 ALA B CA 1
ATOM 2964 C C . ALA B 1 43 ? -24.547 8.18 -42.812 1 19.02 43 ALA B C 1
ATOM 2966 O O . ALA B 1 43 ? -24.719 8.922 -41.844 1 19.02 43 ALA B O 1
ATOM 2967 N N . HIS B 1 44 ? -25.359 7.133 -42.656 1 17.89 44 HIS B N 1
ATOM 2968 C CA . HIS B 1 44 ? -26.656 7.68 -42.25 1 17.89 44 HIS B CA 1
ATOM 2969 C C . HIS B 1 44 ? -26.562 8.453 -40.938 1 17.89 44 HIS B C 1
ATOM 2971 O O . HIS B 1 44 ? -25.797 8.086 -40.062 1 17.89 44 HIS B O 1
ATOM 2977 N N . THR B 1 45 ? -26.797 9.844 -40.969 1 17.8 45 THR B N 1
ATOM 2978 C CA . THR B 1 45 ? -26.797 11.023 -40.094 1 17.8 45 THR B CA 1
ATOM 2979 C C . THR B 1 45 ? -27.734 10.836 -38.906 1 17.8 45 THR B C 1
ATOM 2981 O O . THR B 1 45 ? -27.797 11.695 -38.031 1 17.8 45 THR B O 1
ATOM 2984 N N . HIS B 1 46 ? -27.875 9.664 -38.375 1 17.83 46 HIS B N 1
ATOM 2985 C CA . HIS B 1 46 ? -29.016 9.805 -37.469 1 17.83 46 HIS B CA 1
ATOM 2986 C C . HIS B 1 46 ? -28.766 10.898 -36.438 1 17.83 46 HIS B C 1
ATOM 2988 O O . HIS B 1 46 ? -27.641 11.062 -35.969 1 17.83 46 HIS B O 1
ATOM 2994 N N . LYS B 1 47 ? -29.625 12.023 -36.344 1 17.98 47 LYS B N 1
ATOM 2995 C CA . LYS B 1 47 ? -29.703 13.336 -35.719 1 17.98 47 LYS B CA 1
ATOM 2996 C C . LYS B 1 47 ? -29.5 13.242 -34.219 1 17.98 47 LYS B C 1
ATOM 2998 O O . LYS B 1 47 ? -28.828 14.094 -33.625 1 17.98 47 LYS B O 1
ATOM 3003 N N . GLY B 1 48 ? -30.359 12.484 -33.5 1 16.92 48 GLY B N 1
ATOM 3004 C CA . GLY B 1 48 ? -30.766 13.109 -32.25 1 16.92 48 GLY B CA 1
ATOM 3005 C C . GLY B 1 48 ? -29.719 12.992 -31.156 1 16.92 48 GLY B C 1
ATOM 3006 O O . GLY B 1 48 ? -29.125 11.922 -30.969 1 16.92 48 GLY B O 1
ATOM 3007 N N . ALA B 1 49 ? -29 14.055 -30.859 1 17.66 49 ALA B N 1
ATOM 3008 C CA . ALA B 1 49 ? -27.859 14.352 -30 1 17.66 49 ALA B CA 1
ATOM 3009 C C . ALA B 1 49 ? -28.172 14.008 -28.547 1 17.66 49 ALA B C 1
ATOM 3011 O O . ALA B 1 49 ? -29.078 14.594 -27.953 1 17.66 49 ALA B O 1
ATOM 3012 N N . HIS B 1 50 ? -28.5 12.789 -28.312 1 18.61 50 HIS B N 1
ATOM 3013 C CA . HIS B 1 50 ? -28.906 12.711 -26.906 1 18.61 50 HIS B CA 1
ATOM 3014 C C . HIS B 1 50 ? -27.766 13.078 -25.969 1 18.61 50 HIS B C 1
ATOM 3016 O O . HIS B 1 50 ? -26.625 12.648 -26.188 1 18.61 50 HIS B O 1
ATOM 3022 N N . THR B 1 51 ? -27.734 14.359 -25.547 1 17.92 51 THR B N 1
ATOM 3023 C CA . THR B 1 51 ? -26.781 15.008 -24.656 1 17.92 51 THR B CA 1
ATOM 3024 C C . THR B 1 51 ? -26.797 14.359 -23.281 1 17.92 51 THR B C 1
ATOM 3026 O O . THR B 1 51 ? -27.859 14.211 -22.672 1 17.92 51 THR B O 1
ATOM 3029 N N . HIS B 1 52 ? -26.297 13.266 -23.172 1 20.38 52 HIS B N 1
ATOM 3030 C CA . HIS B 1 52 ? -26.297 12.836 -21.781 1 20.38 52 HIS B CA 1
ATOM 3031 C C . HIS B 1 52 ? -25.328 13.664 -20.953 1 20.38 52 HIS B C 1
ATOM 3033 O O . HIS B 1 52 ? -24.188 13.898 -21.359 1 20.38 52 HIS B O 1
ATOM 3039 N N . THR B 1 53 ? -25.781 14.703 -20.266 1 19.03 53 THR B N 1
ATOM 3040 C CA . THR B 1 53 ? -25.094 15.641 -19.391 1 19.03 53 THR B CA 1
ATOM 3041 C C . THR B 1 53 ? -24.656 14.953 -18.109 1 19.03 53 THR B C 1
ATOM 3043 O O . THR B 1 53 ? -25.484 14.375 -17.391 1 19.03 53 THR B O 1
ATOM 3046 N N . HIS B 1 54 ? -23.703 14.203 -18.156 1 22.27 54 HIS B N 1
ATOM 3047 C CA . HIS B 1 54 ? -23.219 13.781 -16.844 1 22.27 54 HIS B CA 1
ATOM 3048 C C . HIS B 1 54 ? -22.734 14.977 -16.031 1 22.27 54 HIS B C 1
ATOM 3050 O O . HIS B 1 54 ? -21.938 15.781 -16.516 1 22.27 54 HIS B O 1
ATOM 3056 N N . THR B 1 55 ? -23.484 15.602 -15.273 1 21.06 55 THR B N 1
ATOM 3057 C CA . THR B 1 55 ? -23.188 16.734 -14.398 1 21.06 55 THR B CA 1
ATOM 3058 C C . THR B 1 55 ? -22.188 16.328 -13.312 1 21.06 55 THR B C 1
ATOM 3060 O O . THR B 1 55 ? -22.484 15.445 -12.5 1 21.06 55 THR B O 1
ATOM 3063 N N . HIS B 1 56 ? -20.969 15.992 -13.672 1 25.45 56 HIS B N 1
ATOM 3064 C CA . HIS B 1 56 ? -19.984 15.93 -12.586 1 25.45 56 HIS B CA 1
ATOM 3065 C C . HIS B 1 56 ? -20.016 17.203 -11.742 1 25.45 56 HIS B C 1
ATOM 3067 O O . HIS B 1 56 ? -20.062 18.312 -12.289 1 25.45 56 HIS B O 1
ATOM 3073 N N . THR B 1 57 ? -20.625 17.188 -10.648 1 25.44 57 THR B N 1
ATOM 3074 C CA . THR B 1 57 ? -20.609 18.344 -9.75 1 25.44 57 THR B CA 1
ATOM 3075 C C . THR B 1 57 ? -19.188 18.844 -9.547 1 25.44 57 THR B C 1
ATOM 3077 O O . THR B 1 57 ? -18.281 18.078 -9.211 1 25.44 57 THR B O 1
ATOM 3080 N N . THR B 1 58 ? -18.672 19.75 -10.289 1 27.11 58 THR B N 1
ATOM 3081 C CA . THR B 1 58 ? -17.469 20.562 -10.195 1 27.11 58 THR B CA 1
ATOM 3082 C C . THR B 1 58 ? -17.188 20.938 -8.742 1 27.11 58 THR B C 1
ATOM 3084 O O . THR B 1 58 ? -18 21.594 -8.094 1 27.11 58 THR B O 1
ATOM 3087 N N . HIS B 1 59 ? -16.672 20.016 -8.023 1 30.38 59 HIS B N 1
ATOM 3088 C CA . HIS B 1 59 ? -16.234 20.453 -6.703 1 30.38 59 HIS B CA 1
ATOM 3089 C C . HIS B 1 59 ? -15.203 21.578 -6.809 1 30.38 59 HIS B C 1
ATOM 3091 O O . HIS B 1 59 ? -14.32 21.531 -7.672 1 30.38 59 HIS B O 1
ATOM 3097 N N . THR B 1 60 ? -15.617 22.734 -6.512 1 26.55 60 THR B N 1
ATOM 3098 C CA . THR B 1 60 ? -14.75 23.906 -6.504 1 26.55 60 THR B CA 1
ATOM 3099 C C . THR B 1 60 ? -13.664 23.766 -5.445 1 26.55 60 THR B C 1
ATOM 3101 O O . THR B 1 60 ? -13.953 23.531 -4.273 1 26.55 60 THR B O 1
ATOM 3104 N N . LEU B 1 61 ? -12.5 23.359 -5.855 1 30.25 61 LEU B N 1
ATOM 3105 C CA . LEU B 1 61 ? -11.305 23.406 -5.023 1 30.25 61 LEU B CA 1
ATOM 3106 C C . LEU B 1 61 ? -10.703 24.797 -5.008 1 30.25 61 LEU B C 1
ATOM 3108 O O . LEU B 1 61 ? -10.484 25.406 -6.066 1 30.25 61 LEU B O 1
ATOM 3112 N N . PHE B 1 62 ? -10.812 25.547 -3.928 1 28.28 62 PHE B N 1
ATOM 3113 C CA . PHE B 1 62 ? -10.141 26.828 -3.809 1 28.28 62 PHE B CA 1
ATOM 3114 C C . PHE B 1 62 ? -8.719 26.656 -3.277 1 28.28 62 PHE B C 1
ATOM 3116 O O . PHE B 1 62 ? -8.508 25.938 -2.295 1 28.28 62 PHE B O 1
ATOM 3123 N N . VAL B 1 63 ? -7.785 26.844 -4.082 1 30.31 63 VAL B N 1
ATOM 3124 C CA . VAL B 1 63 ? -6.387 26.844 -3.656 1 30.31 63 VAL B CA 1
ATOM 3125 C C . VAL B 1 63 ? -5.922 28.266 -3.406 1 30.31 63 VAL B C 1
ATOM 3127 O O . VAL B 1 63 ? -6.004 29.125 -4.297 1 30.31 63 VAL B O 1
ATOM 3130 N N . ALA B 1 64 ? -5.793 28.719 -2.203 1 30.73 64 ALA B N 1
ATOM 3131 C CA . ALA B 1 64 ? -5.207 30.016 -1.883 1 30.73 64 ALA B CA 1
ATOM 3132 C C . ALA B 1 64 ? -3.684 29.938 -1.845 1 30.73 64 ALA B C 1
ATOM 3134 O O . ALA B 1 64 ? -3.113 29.266 -0.977 1 30.73 64 ALA B O 1
ATOM 3135 N N . GLY B 1 65 ? -2.881 30.391 -2.889 1 34.25 65 GLY B N 1
ATOM 3136 C CA . GLY B 1 65 ? -1.438 30.562 -2.832 1 34.25 65 GLY B CA 1
ATOM 3137 C C . GLY B 1 65 ? -0.749 30.266 -4.152 1 34.25 65 GLY B C 1
ATOM 3138 O O . GLY B 1 65 ? -1.268 30.609 -5.219 1 34.25 65 GLY B O 1
ATOM 3139 N N . LEU B 1 66 ? 0.495 29.422 -4.027 1 36.88 66 LEU B N 1
ATOM 3140 C CA . LEU B 1 66 ? 1.478 29.344 -5.102 1 36.88 66 LEU B CA 1
ATOM 3141 C C . LEU B 1 66 ? 0.952 28.5 -6.258 1 36.88 66 LEU B C 1
ATOM 3143 O O . LEU B 1 66 ? 0.51 27.359 -6.051 1 36.88 66 LEU B O 1
ATOM 3147 N N . LEU B 1 67 ? 0.888 29.109 -7.379 1 37.09 67 LEU B N 1
ATOM 3148 C CA . LEU B 1 67 ? 0.43 28.641 -8.68 1 37.09 67 LEU B CA 1
ATOM 3149 C C . LEU B 1 67 ? 1.021 27.266 -9 1 37.09 67 LEU B C 1
ATOM 3151 O O . LEU B 1 67 ? 0.355 26.422 -9.602 1 37.09 67 LEU B O 1
ATOM 3155 N N . GLU B 1 68 ? 2.092 27.125 -8.5 1 36.28 68 GLU B N 1
ATOM 3156 C CA . GLU B 1 68 ? 2.805 25.922 -8.906 1 36.28 68 GLU B CA 1
ATOM 3157 C C . GLU B 1 68 ? 2.193 24.672 -8.266 1 36.28 68 GLU B C 1
ATOM 3159 O O . GLU B 1 68 ? 2.062 23.641 -8.914 1 36.28 68 GLU B O 1
ATOM 3164 N N . THR B 1 69 ? 1.869 24.797 -7.086 1 36.81 69 THR B N 1
ATOM 3165 C CA . THR B 1 69 ? 1.196 23.688 -6.43 1 36.81 69 THR B CA 1
ATOM 3166 C C . THR B 1 69 ? -0.15 23.406 -7.09 1 36.81 69 THR B C 1
ATOM 3168 O O . THR B 1 69 ? -0.548 22.25 -7.234 1 36.81 69 THR B O 1
ATOM 3171 N N . LEU B 1 70 ? -0.668 24.484 -7.566 1 40.5 70 LEU B N 1
ATOM 3172 C CA . LEU B 1 70 ? -2.012 24.438 -8.133 1 40.5 70 LEU B CA 1
ATOM 3173 C C . LEU B 1 70 ? -2.025 23.641 -9.43 1 40.5 70 LEU B C 1
ATOM 3175 O O . LEU B 1 70 ? -2.957 22.875 -9.688 1 40.5 70 LEU B O 1
ATOM 3179 N N . GLY B 1 71 ? -1.038 23.953 -10.117 1 35.25 71 GLY B N 1
ATOM 3180 C CA . GLY B 1 71 ? -0.963 23.266 -11.398 1 35.25 71 GLY B CA 1
ATOM 3181 C C . GLY B 1 71 ? -0.902 21.75 -11.258 1 35.25 71 GLY B C 1
ATOM 3182 O O . GLY B 1 71 ? -1.556 21.031 -12.008 1 35.25 71 GLY B O 1
ATOM 3183 N N . CYS B 1 72 ? -0.23 21.359 -10.234 1 37.72 72 CYS B N 1
ATOM 3184 C CA . CYS B 1 72 ? -0.029 19.938 -10.07 1 37.72 72 CYS B CA 1
ATOM 3185 C C . CYS B 1 72 ? -1.289 19.266 -9.531 1 37.72 72 CYS B C 1
ATOM 3187 O O . CYS B 1 72 ? -1.639 18.156 -9.945 1 37.72 72 CYS B O 1
ATOM 3189 N N . ILE B 1 73 ? -1.934 20.062 -8.672 1 38.66 73 ILE B N 1
ATOM 3190 C CA . ILE B 1 73 ? -3.152 19.5 -8.094 1 38.66 73 ILE B CA 1
ATOM 3191 C C . ILE B 1 73 ? -4.195 19.312 -9.195 1 38.66 73 ILE B C 1
ATOM 3193 O O . ILE B 1 73 ? -4.879 18.281 -9.227 1 38.66 73 ILE B O 1
ATOM 3197 N N . CYS B 1 74 ? -4.27 20.344 -10.008 1 35.38 74 CYS B N 1
ATOM 3198 C CA . CYS B 1 74 ? -5.297 20.328 -11.047 1 35.38 74 CYS B CA 1
ATOM 3199 C C . CYS B 1 74 ? -5.094 19.156 -12 1 35.38 74 CYS B C 1
ATOM 3201 O O . CYS B 1 74 ? -6.059 18.562 -12.477 1 35.38 74 CYS B O 1
ATOM 3203 N N . VAL B 1 75 ? -3.902 18.953 -12.258 1 34.69 75 VAL B N 1
ATOM 3204 C CA . VAL B 1 75 ? -3.629 17.859 -13.195 1 34.69 75 VAL B CA 1
ATOM 3205 C C . VAL B 1 75 ? -4.07 16.531 -12.586 1 34.69 75 VAL B C 1
ATOM 3207 O O . VAL B 1 75 ? -4.559 15.656 -13.297 1 34.69 75 VAL B O 1
ATOM 3210 N N . CYS B 1 76 ? -3.906 16.594 -11.352 1 37.5 76 CYS B N 1
ATOM 3211 C CA . CYS B 1 76 ? -4.211 15.297 -10.758 1 37.5 76 CYS B CA 1
ATOM 3212 C C . CYS B 1 76 ? -5.707 15.148 -10.508 1 37.5 76 CYS B C 1
ATOM 3214 O O . CYS B 1 76 ? -6.242 14.039 -10.586 1 37.5 76 CYS B O 1
ATOM 3216 N N . LEU B 1 77 ? -6.324 16.438 -10.164 1 40.88 77 LEU B N 1
ATOM 3217 C CA . LEU B 1 77 ? -7.75 16.391 -9.867 1 40.88 77 LEU B CA 1
ATOM 3218 C C . LEU B 1 77 ? -8.555 17.062 -10.977 1 40.88 77 LEU B C 1
ATOM 3220 O O . LEU B 1 77 ? -8.078 18.016 -11.609 1 40.88 77 LEU B O 1
ATOM 3224 N N . THR B 1 78 ? -9.203 16.344 -11.836 1 35.34 78 THR B N 1
ATOM 3225 C CA . THR B 1 78 ? -10.109 17.031 -12.75 1 35.34 78 THR B CA 1
ATOM 3226 C C . THR B 1 78 ? -10.797 18.203 -12.062 1 35.34 78 THR B C 1
ATOM 3228 O O . THR B 1 78 ? -11.93 18.078 -11.594 1 35.34 78 THR B O 1
ATOM 3231 N N . CYS B 1 79 ? -9.898 19.031 -11.43 1 40.91 79 CYS B N 1
ATOM 3232 C CA . CYS B 1 79 ? -10.5 20.156 -10.711 1 40.91 79 CYS B CA 1
ATOM 3233 C C . CYS B 1 79 ? -10.219 21.469 -11.414 1 40.91 79 CYS B C 1
ATOM 3235 O O . CYS B 1 79 ? -9.266 21.578 -12.188 1 40.91 79 CYS B O 1
ATOM 3237 N N . ILE B 1 80 ? -11.297 22.344 -11.469 1 36.53 80 ILE B N 1
ATOM 3238 C CA . ILE B 1 80 ? -11.156 23.703 -11.961 1 36.53 80 ILE B CA 1
ATOM 3239 C C . ILE B 1 80 ? -10.531 24.594 -10.875 1 36.53 80 ILE B C 1
ATOM 3241 O O . ILE B 1 80 ? -11.023 24.625 -9.742 1 36.53 80 ILE B O 1
ATOM 3245 N N . LEU B 1 81 ? -9.266 24.859 -11.078 1 39.97 81 LEU B N 1
ATOM 3246 C CA . LEU B 1 81 ? -8.578 25.75 -10.148 1 39.97 81 LEU B CA 1
ATOM 3247 C C . LEU B 1 81 ? -8.891 27.203 -10.461 1 39.97 81 LEU B C 1
ATOM 3249 O O . LEU B 1 81 ? -8.812 27.625 -11.617 1 39.97 81 LEU B O 1
ATOM 3253 N N . TYR B 1 82 ? -9.656 27.891 -9.594 1 39.75 82 TYR B N 1
ATOM 3254 C CA . TYR B 1 82 ? -9.859 29.328 -9.742 1 39.75 82 TYR B CA 1
ATOM 3255 C C . TYR B 1 82 ? -8.898 30.109 -8.859 1 39.75 82 TYR B C 1
ATOM 3257 O O . TYR B 1 82 ? -8.781 29.828 -7.66 1 39.75 82 TYR B O 1
ATOM 3265 N N . LEU B 1 83 ? -7.926 30.688 -9.508 1 41.22 83 LEU B N 1
ATOM 3266 C CA . LEU B 1 83 ? -7.082 31.625 -8.766 1 41.22 83 LEU B CA 1
ATOM 3267 C C . LEU B 1 83 ? -7.777 32.969 -8.594 1 41.22 83 LEU B C 1
ATOM 3269 O O . LEU B 1 83 ? -8.219 33.562 -9.57 1 41.22 83 LEU B O 1
ATOM 3273 N N . THR B 1 84 ? -8.422 33.25 -7.52 1 47.84 84 THR B N 1
ATOM 3274 C CA . THR B 1 84 ? -9.078 34.531 -7.34 1 47.84 84 THR B CA 1
ATOM 3275 C C . THR B 1 84 ? -8.547 35.25 -6.102 1 47.84 84 THR B C 1
ATOM 3277 O O . THR B 1 84 ? -8.008 34.625 -5.195 1 47.84 84 THR B O 1
ATOM 3280 N N . GLN B 1 85 ? -8.273 36.562 -6.258 1 50.12 85 GLN B N 1
ATOM 3281 C CA . GLN B 1 85 ? -7.996 37.406 -5.098 1 50.12 85 GLN B CA 1
ATOM 3282 C C . GLN B 1 85 ? -9.281 37.75 -4.363 1 50.12 85 GLN B C 1
ATOM 3284 O O . GLN B 1 85 ? -9.242 38.281 -3.248 1 50.12 85 GLN B O 1
ATOM 3289 N N . ASP B 1 86 ? -10.32 37.438 -4.984 1 59.34 86 ASP B N 1
ATOM 3290 C CA . ASP B 1 86 ? -11.633 37.688 -4.387 1 59.34 86 ASP B CA 1
ATOM 3291 C C . ASP B 1 86 ? -12.156 36.438 -3.701 1 59.34 86 ASP B C 1
ATOM 3293 O O . ASP B 1 86 ? -12.562 35.469 -4.367 1 59.34 86 ASP B O 1
ATOM 3297 N N . TYR B 1 87 ? -12.18 36.562 -2.414 1 68.25 87 TYR B N 1
ATOM 3298 C CA . TYR B 1 87 ? -12.578 35.406 -1.602 1 68.25 87 TYR B CA 1
ATOM 3299 C C . TYR B 1 87 ? -14.039 35.062 -1.843 1 68.25 87 TYR B C 1
ATOM 3301 O O . TYR B 1 87 ? -14.445 33.906 -1.646 1 68.25 87 TYR B O 1
ATOM 3309 N N . SER B 1 88 ? -14.844 36.031 -2.299 1 71.62 88 SER B N 1
ATOM 3310 C CA . SER B 1 88 ? -16.266 35.781 -2.484 1 71.62 88 SER B CA 1
ATOM 3311 C C . SER B 1 88 ? -16.5 34.781 -3.609 1 71.62 88 SER B C 1
ATOM 3313 O O . SER B 1 88 ? -17.531 34.094 -3.633 1 71.62 88 SER B O 1
ATOM 3315 N N . THR B 1 89 ? -15.562 34.625 -4.402 1 64.69 89 THR B N 1
ATOM 3316 C CA . THR B 1 89 ? -15.703 33.719 -5.527 1 64.69 89 THR B CA 1
ATOM 3317 C C . THR B 1 89 ? -15.555 32.281 -5.066 1 64.69 89 THR B C 1
ATOM 3319 O O . THR B 1 89 ? -15.945 31.344 -5.773 1 64.69 89 THR B O 1
ATOM 3322 N N . THR B 1 90 ? -15.125 32.25 -3.865 1 66.06 90 THR B N 1
ATOM 3323 C CA . THR B 1 90 ? -14.883 30.906 -3.35 1 66.06 90 THR B CA 1
ATOM 3324 C C . THR B 1 90 ? -15.938 30.516 -2.324 1 66.06 90 THR B C 1
ATOM 3326 O O . THR B 1 90 ? -15.75 29.578 -1.548 1 66.06 90 THR B O 1
ATOM 3329 N N . ALA B 1 91 ? -16.969 31.219 -2.51 1 74.62 91 ALA B N 1
ATOM 3330 C CA . ALA B 1 91 ? -18 30.969 -1.501 1 74.62 91 ALA B CA 1
ATOM 3331 C C . ALA B 1 91 ? -18.516 29.531 -1.578 1 74.62 91 ALA B C 1
ATOM 3333 O O . ALA B 1 91 ? -18.688 28.984 -2.67 1 74.62 91 ALA B O 1
ATOM 3334 N N . HIS B 1 92 ? -18.578 28.922 -0.457 1 81.38 92 HIS B N 1
ATOM 3335 C CA . HIS B 1 92 ? -19.156 27.609 -0.244 1 81.38 92 HIS B CA 1
ATOM 3336 C C . HIS B 1 92 ? -18.25 26.5 -0.766 1 81.38 92 HIS B C 1
ATOM 3338 O O . HIS B 1 92 ? -18.719 25.5 -1.3 1 81.38 92 HIS B O 1
ATOM 3344 N N . SER B 1 93 ? -16.984 26.844 -0.648 1 83.69 93 SER B N 1
ATOM 3345 C CA . SER B 1 93 ? -16.016 25.812 -0.967 1 83.69 93 SER B CA 1
ATOM 3346 C C . SER B 1 93 ? -16.062 24.672 0.046 1 83.69 93 SER B C 1
ATOM 3348 O O . SER B 1 93 ? -16.312 24.891 1.232 1 83.69 93 SER B O 1
ATOM 3350 N N . LYS B 1 94 ? -15.844 23.438 -0.49 1 87.69 94 LYS B N 1
ATOM 3351 C CA . LYS B 1 94 ? -15.805 22.281 0.399 1 87.69 94 LYS B CA 1
ATOM 3352 C C . LYS B 1 94 ? -14.438 22.141 1.056 1 87.69 94 LYS B C 1
ATOM 3354 O O . LYS B 1 94 ? -14.336 21.766 2.223 1 87.69 94 LYS B O 1
ATOM 3359 N N . VAL B 1 95 ? -13.445 22.406 0.24 1 90.69 95 VAL B N 1
ATOM 3360 C CA . VAL B 1 95 ? -12.07 22.359 0.722 1 90.69 95 VAL B CA 1
ATOM 3361 C C . VAL B 1 95 ? -11.336 23.625 0.313 1 90.69 95 VAL B C 1
ATOM 3363 O O . VAL B 1 95 ? -11.469 24.094 -0.82 1 90.69 95 VAL B O 1
ATOM 3366 N N . VAL B 1 96 ? -10.633 24.219 1.225 1 89.31 96 VAL B N 1
ATOM 3367 C CA . VAL B 1 96 ? -9.773 25.375 0.956 1 89.31 96 VAL B CA 1
ATOM 3368 C C . VAL B 1 96 ? -8.32 25.016 1.263 1 89.31 96 VAL B C 1
ATOM 3370 O O . VAL B 1 96 ? -7.992 24.656 2.396 1 89.31 96 VAL B O 1
ATOM 3373 N N . VAL B 1 97 ? -7.5 25.062 0.231 1 89.38 97 VAL B N 1
ATOM 3374 C CA . VAL B 1 97 ? -6.07 24.797 0.393 1 89.38 97 VAL B CA 1
ATOM 3375 C C . VAL B 1 97 ? -5.328 26.109 0.615 1 89.38 97 VAL B C 1
ATOM 3377 O O . VAL B 1 97 ? -5.375 27 -0.232 1 89.38 97 VAL B O 1
ATOM 3380 N N . VAL B 1 98 ? -4.652 26.203 1.771 1 87.88 98 VAL B N 1
ATOM 3381 C CA . VAL B 1 98 ? -3.93 27.422 2.109 1 87.88 98 VAL B CA 1
ATOM 3382 C C . VAL B 1 98 ? -2.438 27.219 1.85 1 87.88 98 VAL B C 1
ATOM 3384 O O . VAL B 1 98 ? -1.768 26.484 2.574 1 87.88 98 VAL B O 1
ATOM 3387 N N . SER B 1 99 ? -1.923 27.828 0.899 1 82.81 99 SER B N 1
ATOM 3388 C CA . SER B 1 99 ? -0.518 27.688 0.528 1 82.81 99 SER B CA 1
ATOM 3389 C C . SER B 1 99 ? 0.196 29.047 0.585 1 82.81 99 SER B C 1
ATOM 3391 O O . SER B 1 99 ? 1.312 29.172 0.081 1 82.81 99 SER B O 1
ATOM 3393 N N . ALA B 1 100 ? -0.495 29.969 1.21 1 77.88 100 ALA B N 1
ATOM 3394 C CA . ALA B 1 100 ? 0.089 31.312 1.312 1 77.88 100 ALA B CA 1
ATOM 3395 C C . ALA B 1 100 ? 1.26 31.328 2.291 1 77.88 100 ALA B C 1
ATOM 3397 O O . ALA B 1 100 ? 1.214 30.656 3.332 1 77.88 100 ALA B O 1
ATOM 3398 N N . GLY B 1 101 ? 2.342 31.906 1.976 1 76.31 101 GLY B N 1
ATOM 3399 C CA . GLY B 1 101 ? 3.492 32.031 2.859 1 76.31 101 GLY B CA 1
ATOM 3400 C C . GLY B 1 101 ? 4.543 33 2.355 1 76.31 101 GLY B C 1
ATOM 3401 O O . GLY B 1 101 ? 4.57 33.312 1.168 1 76.31 101 GLY B O 1
ATOM 3402 N N . ALA B 1 102 ? 5.242 33.438 3.309 1 75 102 ALA B N 1
ATOM 3403 C CA . ALA B 1 102 ? 6.336 34.375 3.018 1 75 102 ALA B CA 1
ATOM 3404 C C . ALA B 1 102 ? 7.656 33.625 2.854 1 75 102 ALA B C 1
ATOM 3406 O O . ALA B 1 102 ? 7.836 32.531 3.408 1 75 102 ALA B O 1
ATOM 3407 N N . ARG B 1 103 ? 8.484 34.125 1.946 1 70.38 103 ARG B N 1
ATOM 3408 C CA . ARG B 1 103 ? 9.844 33.594 1.816 1 70.38 103 ARG B CA 1
ATOM 3409 C C . ARG B 1 103 ? 10.773 34.219 2.844 1 70.38 103 ARG B C 1
ATOM 3411 O O . ARG B 1 103 ? 10.633 35.406 3.172 1 70.38 103 ARG B O 1
ATOM 3418 N N . GLN B 1 104 ? 11.594 33.344 3.273 1 72.94 104 GLN B N 1
ATOM 3419 C CA . GLN B 1 104 ? 12.547 33.844 4.262 1 72.94 104 GLN B CA 1
ATOM 3420 C C . GLN B 1 104 ? 13.438 34.906 3.666 1 72.94 104 GLN B C 1
ATOM 3422 O O . GLN B 1 104 ? 13.945 34.781 2.555 1 72.94 104 GLN B O 1
ATOM 3427 N N . GLN B 1 105 ? 13.523 36.031 4.312 1 74.56 105 GLN B N 1
ATOM 3428 C CA . GLN B 1 105 ? 14.406 37.125 3.924 1 74.56 105 GLN B CA 1
ATOM 3429 C C . GLN B 1 105 ? 15.812 36.906 4.484 1 74.56 105 GLN B C 1
ATOM 3431 O O . GLN B 1 105 ? 16 36.188 5.465 1 74.56 105 GLN B O 1
ATOM 3436 N N . GLU B 1 106 ? 16.734 37.375 3.721 1 78.75 106 GLU B N 1
ATOM 3437 C CA . GLU B 1 106 ? 18.109 37.25 4.191 1 78.75 106 GLU B CA 1
ATOM 3438 C C . GLU B 1 106 ? 18.266 37.812 5.605 1 78.75 106 GLU B C 1
ATOM 3440 O O . GLU B 1 106 ? 17.828 38.938 5.887 1 78.75 106 GLU B O 1
ATOM 3445 N N . GLY B 1 107 ? 18.844 37.031 6.496 1 80.94 107 GLY B N 1
ATOM 3446 C CA . GLY B 1 107 ? 19.078 37.469 7.859 1 80.94 107 GLY B CA 1
ATOM 3447 C C . GLY B 1 107 ? 17.891 37.281 8.773 1 80.94 107 GLY B C 1
ATOM 3448 O O . GLY B 1 107 ? 17.984 37.5 9.977 1 80.94 107 GLY B O 1
ATOM 3449 N N . GLU B 1 108 ? 16.812 36.969 8.25 1 83.31 108 GLU B N 1
ATOM 3450 C CA . GLU B 1 108 ? 15.594 36.781 9.047 1 83.31 108 GLU B CA 1
ATOM 3451 C C . GLU B 1 108 ? 15.648 35.5 9.875 1 83.31 108 GLU B C 1
ATOM 3453 O O . GLU B 1 108 ? 16.062 34.469 9.383 1 83.31 108 GLU B O 1
ATOM 3458 N N . SER B 1 109 ? 15.336 35.75 11.234 1 81.69 109 SER B N 1
ATOM 3459 C CA . SER B 1 109 ? 15.273 34.594 12.102 1 81.69 109 SER B CA 1
ATOM 3460 C C . SER B 1 109 ? 14.094 33.688 11.734 1 81.69 109 SER B C 1
ATOM 3462 O O . SER B 1 109 ? 13.117 34.156 11.148 1 81.69 109 SER B O 1
ATOM 3464 N N . ARG B 1 110 ? 14.211 32.469 12.125 1 77.56 110 ARG B N 1
ATOM 3465 C CA . ARG B 1 110 ? 13.125 31.531 11.906 1 77.56 110 ARG B CA 1
ATOM 3466 C C . ARG B 1 110 ? 11.844 32 12.57 1 77.56 110 ARG B C 1
ATOM 3468 O O . ARG B 1 110 ? 10.758 31.906 11.984 1 77.56 110 ARG B O 1
ATOM 3475 N N . LEU B 1 111 ? 12.008 32.531 13.727 1 84.81 111 LEU B N 1
ATOM 3476 C CA . LEU B 1 111 ? 10.852 33 14.5 1 84.81 111 LEU B CA 1
ATOM 3477 C C . LEU B 1 111 ? 10.164 34.156 13.812 1 84.81 111 LEU B C 1
ATOM 3479 O O . LEU B 1 111 ? 8.93 34.219 13.781 1 84.81 111 LEU B O 1
ATOM 3483 N N . ASN B 1 112 ? 10.93 35.031 13.266 1 88.75 112 ASN B N 1
ATOM 3484 C CA . ASN B 1 112 ? 10.367 36.156 12.547 1 88.75 112 ASN B CA 1
ATOM 3485 C C . ASN B 1 112 ? 9.609 35.719 11.297 1 88.75 112 ASN B C 1
ATOM 3487 O O . ASN B 1 112 ? 8.578 36.281 10.953 1 88.75 112 ASN B O 1
ATOM 3491 N N . LEU B 1 113 ? 10.172 34.812 10.695 1 87.38 113 LEU B N 1
ATOM 3492 C CA . LEU B 1 113 ? 9.5 34.281 9.516 1 87.38 113 LEU B CA 1
ATOM 3493 C C . LEU B 1 113 ? 8.141 33.656 9.891 1 87.38 113 LEU B C 1
ATOM 3495 O O . LEU B 1 113 ? 7.148 33.906 9.203 1 87.38 113 LEU B O 1
ATOM 3499 N N . VAL B 1 114 ? 8.086 32.938 10.992 1 91.31 114 VAL B N 1
ATOM 3500 C CA . VAL B 1 114 ? 6.848 32.312 11.445 1 91.31 114 VAL B CA 1
ATOM 3501 C C . VAL B 1 114 ? 5.828 33.406 11.789 1 91.31 114 VAL B C 1
ATOM 3503 O O . VAL B 1 114 ? 4.652 33.281 11.438 1 91.31 114 VAL B O 1
ATOM 3506 N N . GLN B 1 115 ? 6.305 34.5 12.406 1 93.19 115 GLN B N 1
ATOM 3507 C CA . GLN B 1 115 ? 5.406 35.562 12.797 1 93.19 115 GLN B CA 1
ATOM 3508 C C . GLN B 1 115 ? 4.84 36.281 11.578 1 93.19 115 GLN B C 1
ATOM 3510 O O . GLN B 1 115 ? 3.672 36.688 11.562 1 93.19 115 GLN B O 1
ATOM 3515 N N . ARG B 1 116 ? 5.633 36.438 10.617 1 91.56 116 ARG B N 1
ATOM 3516 C CA . ARG B 1 116 ? 5.141 37.031 9.383 1 91.56 116 ARG B CA 1
ATOM 3517 C C . ARG B 1 116 ? 4.051 36.188 8.742 1 91.56 116 ARG B C 1
ATOM 3519 O O . ARG B 1 116 ? 3.055 36.719 8.242 1 91.56 116 ARG B O 1
ATOM 3526 N N . ASN B 1 117 ? 4.242 34.938 8.766 1 91 117 ASN B N 1
ATOM 3527 C CA . ASN B 1 117 ? 3.234 34.031 8.203 1 91 117 ASN B CA 1
ATOM 3528 C C . ASN B 1 117 ? 1.961 34.031 9.047 1 91 117 ASN B C 1
ATOM 3530 O O . ASN B 1 117 ? 0.858 33.906 8.508 1 91 117 ASN B O 1
ATOM 3534 N N . VAL B 1 118 ? 2.139 34.188 10.305 1 94.62 118 VAL B N 1
ATOM 3535 C CA . VAL B 1 118 ? 0.983 34.312 11.18 1 94.62 118 VAL B CA 1
ATOM 3536 C C . VAL B 1 118 ? 0.173 35.531 10.805 1 94.62 118 VAL B C 1
ATOM 3538 O O . VAL B 1 118 ? -1.059 35.5 10.75 1 94.62 118 VAL B O 1
ATOM 3541 N N . ASN B 1 119 ? 0.845 36.625 10.492 1 93.19 119 ASN B N 1
ATOM 3542 C CA . ASN B 1 119 ? 0.167 37.844 10.109 1 93.19 119 ASN B CA 1
ATOM 3543 C C . ASN B 1 119 ? -0.594 37.688 8.797 1 93.19 119 ASN B C 1
ATOM 3545 O O . ASN B 1 119 ? -1.676 38.25 8.633 1 93.19 119 ASN B O 1
ATOM 3549 N N . ILE B 1 120 ? -0.047 36.969 7.984 1 89.31 120 ILE B N 1
ATOM 3550 C CA . ILE B 1 120 ? -0.73 36.656 6.73 1 89.31 120 ILE B CA 1
ATOM 3551 C C . ILE B 1 120 ? -2 35.875 7.008 1 89.31 120 ILE B C 1
ATOM 3553 O O . ILE B 1 120 ? -3.062 36.156 6.461 1 89.31 120 ILE B O 1
ATOM 3557 N N . PHE B 1 121 ? -1.884 34.906 7.844 1 93.62 121 PHE B N 1
ATOM 3558 C CA . PHE B 1 121 ? -3.016 34.062 8.18 1 93.62 121 PHE B CA 1
ATOM 3559 C C . PHE B 1 121 ? -4.105 34.844 8.891 1 93.62 121 PHE B C 1
ATOM 3561 O O . PHE B 1 121 ? -5.293 34.594 8.719 1 93.62 121 PHE B O 1
ATOM 3568 N N . LYS B 1 122 ? -3.773 35.844 9.68 1 94.12 122 LYS B N 1
ATOM 3569 C CA . LYS B 1 122 ? -4.73 36.719 10.375 1 94.12 122 LYS B CA 1
ATOM 3570 C C . LYS B 1 122 ? -5.617 37.438 9.383 1 94.12 122 LYS B C 1
ATOM 3572 O O . LYS B 1 122 ? -6.766 37.781 9.688 1 94.12 122 LYS B O 1
ATOM 3577 N N . PHE B 1 123 ? -5.078 37.594 8.258 1 88.44 123 PHE B N 1
ATOM 3578 C CA . PHE B 1 123 ? -5.832 38.281 7.23 1 88.44 123 PHE B CA 1
ATOM 3579 C C . PHE B 1 123 ? -6.66 37.312 6.395 1 88.44 123 PHE B C 1
ATOM 3581 O O . PHE B 1 123 ? -7.812 37.625 6.062 1 88.44 123 PHE B O 1
ATOM 3588 N N . ILE B 1 124 ? -6.172 36.188 6.102 1 87.25 124 ILE B N 1
ATOM 3589 C CA . ILE B 1 124 ? -6.758 35.281 5.113 1 87.25 124 ILE B CA 1
ATOM 3590 C C . ILE B 1 124 ? -7.812 34.406 5.773 1 87.25 124 ILE B C 1
ATOM 3592 O O . ILE B 1 124 ? -8.883 34.156 5.203 1 87.25 124 ILE B O 1
ATOM 3596 N N . ILE B 1 125 ? -7.559 33.906 6.922 1 92.69 125 ILE B N 1
ATOM 3597 C CA . ILE B 1 125 ? -8.383 32.875 7.531 1 92.69 125 ILE B CA 1
ATOM 3598 C C . ILE B 1 125 ? -9.773 33.438 7.844 1 92.69 125 ILE B C 1
ATOM 3600 O O . ILE B 1 125 ? -10.789 32.812 7.535 1 92.69 125 ILE B O 1
ATOM 3604 N N . PRO B 1 126 ? -9.875 34.625 8.391 1 93.38 126 PRO B N 1
ATOM 3605 C CA . PRO B 1 126 ? -11.211 35.188 8.641 1 93.38 126 PRO B CA 1
ATOM 3606 C C . PRO B 1 126 ? -12.023 35.344 7.359 1 93.38 126 PRO B C 1
ATOM 3608 O O . PRO B 1 126 ? -13.25 35.188 7.375 1 93.38 126 PRO B O 1
ATOM 3611 N N . GLN B 1 127 ? -11.383 35.656 6.285 1 87.25 127 GLN B N 1
ATOM 3612 C CA . GLN B 1 127 ? -12.078 35.781 5.008 1 87.25 127 GLN B CA 1
ATOM 3613 C C . GLN B 1 127 ? -12.602 34.406 4.543 1 87.25 127 GLN B C 1
ATOM 3615 O O . GLN B 1 127 ? -13.711 34.312 4.016 1 87.25 127 GLN B O 1
ATOM 3620 N N . ILE B 1 128 ? -11.828 33.438 4.75 1 88.25 128 ILE B N 1
ATOM 3621 C CA . ILE B 1 128 ? -12.242 32.062 4.379 1 88.25 128 ILE B CA 1
ATOM 3622 C C . ILE B 1 128 ? -13.453 31.656 5.211 1 88.25 128 ILE B C 1
ATOM 3624 O O . ILE B 1 128 ? -14.414 31.094 4.68 1 88.25 128 ILE B O 1
ATOM 3628 N N . VAL B 1 129 ? -13.406 31.953 6.465 1 93.31 129 VAL B N 1
ATOM 3629 C CA . VAL B 1 129 ? -14.492 31.594 7.371 1 93.31 129 VAL B CA 1
ATOM 3630 C C . VAL B 1 129 ? -15.7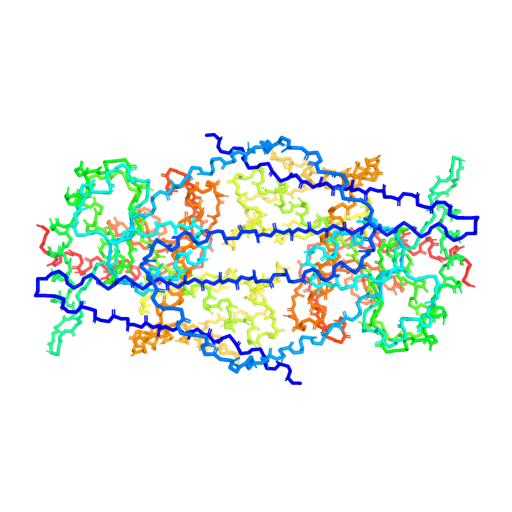73 32.312 6.961 1 93.31 129 VAL B C 1
ATOM 3632 O O . VAL B 1 129 ? -16.859 31.719 6.996 1 93.31 129 VAL B O 1
ATOM 3635 N N . LYS B 1 130 ? -15.641 33.5 6.578 1 92.25 130 LYS B N 1
ATOM 3636 C CA . LYS B 1 130 ? -16.781 34.312 6.188 1 92.25 130 LYS B CA 1
ATOM 3637 C C . LYS B 1 130 ? -17.469 33.719 4.953 1 92.25 130 LYS B C 1
ATOM 3639 O O . LYS B 1 130 ? -18.703 33.594 4.918 1 92.25 130 LYS B O 1
ATOM 3644 N N . TYR B 1 131 ? -16.719 33.344 4.012 1 88.31 131 TYR B N 1
ATOM 3645 C CA . TYR B 1 131 ? -17.281 32.969 2.719 1 88.31 131 TYR B CA 1
ATOM 3646 C C . TYR B 1 131 ? -17.484 31.469 2.617 1 88.31 131 TYR B C 1
ATOM 3648 O O . TYR B 1 131 ? -18.297 30.984 1.833 1 88.31 131 TYR B O 1
ATOM 3656 N N . SER B 1 132 ? -16.75 30.703 3.41 1 90 132 SER B N 1
ATOM 3657 C CA . SER B 1 132 ? -16.859 29.25 3.408 1 90 132 SER B CA 1
ATOM 3658 C C . SER B 1 132 ? -16.828 28.688 4.828 1 90 132 SER B C 1
ATOM 3660 O O . SER B 1 132 ? -15.93 27.938 5.191 1 90 132 SER B O 1
ATOM 3662 N N . PRO B 1 133 ? -17.859 28.891 5.52 1 93.94 133 PRO B N 1
ATOM 3663 C CA . PRO B 1 133 ? -17.875 28.516 6.934 1 93.94 133 PRO B CA 1
ATOM 3664 C C . PRO B 1 133 ? -17.922 27 7.137 1 93.94 133 PRO B C 1
ATOM 3666 O O . PRO B 1 133 ? -17.609 26.516 8.227 1 93.94 133 PRO B O 1
ATOM 3669 N N . ASN B 1 134 ? -18.234 26.266 6.105 1 93.94 134 ASN B N 1
ATOM 3670 C CA . ASN B 1 134 ? -18.359 24.812 6.258 1 93.94 134 ASN B CA 1
ATOM 3671 C C . ASN B 1 134 ? -17.203 24.094 5.566 1 93.94 134 ASN B C 1
ATOM 3673 O O . ASN B 1 134 ? -17.234 22.875 5.418 1 93.94 134 ASN B O 1
ATOM 3677 N N . ALA B 1 135 ? -16.234 24.797 5.234 1 93.06 135 ALA B N 1
ATOM 3678 C CA . ALA B 1 135 ? -15.125 24.203 4.469 1 93.06 135 ALA B CA 1
ATOM 3679 C C . ALA B 1 135 ? -14.172 23.438 5.379 1 93.06 135 ALA B C 1
ATOM 3681 O O . ALA B 1 135 ? -14.164 23.656 6.598 1 93.06 135 ALA B O 1
ATOM 3682 N N . ILE B 1 136 ? -13.516 22.5 4.801 1 95.5 136 ILE B N 1
ATOM 3683 C CA . ILE B 1 136 ? -12.336 21.906 5.41 1 95.5 136 ILE B CA 1
ATOM 3684 C C . ILE B 1 136 ? -11.086 22.688 5.004 1 95.5 136 ILE B C 1
ATOM 3686 O O . ILE B 1 136 ? -10.883 22.969 3.818 1 95.5 136 ILE B O 1
ATOM 3690 N N . LEU B 1 137 ? -10.289 23.094 5.938 1 95.19 137 LEU B N 1
ATOM 3691 C CA . LEU B 1 137 ? -9.055 23.828 5.68 1 95.19 137 LEU B CA 1
ATOM 3692 C C . LEU B 1 137 ? -7.875 22.875 5.562 1 95.19 137 LEU B C 1
ATOM 3694 O O . LEU B 1 137 ? -7.645 22.047 6.453 1 95.19 137 LEU B O 1
ATOM 3698 N N . LEU B 1 138 ? -7.195 22.906 4.469 1 94.94 138 LEU B N 1
ATOM 3699 C CA . LEU B 1 138 ? -5.949 22.172 4.273 1 94.94 138 LEU B CA 1
ATOM 3700 C C . LEU B 1 138 ? -4.766 23.125 4.172 1 94.94 138 LEU B C 1
ATOM 3702 O O . LEU B 1 138 ? -4.582 23.797 3.152 1 94.94 138 LEU B O 1
ATOM 3706 N N . VAL B 1 139 ? -3.949 23.125 5.203 1 93.94 139 VAL B N 1
ATOM 3707 C CA . VAL B 1 139 ? -2.818 24.047 5.289 1 93.94 139 VAL B CA 1
ATOM 3708 C C . VAL B 1 139 ? -1.572 23.391 4.703 1 93.94 139 VAL B C 1
ATOM 3710 O O . VAL B 1 139 ? -1.213 22.266 5.082 1 93.94 139 VAL B O 1
ATOM 3713 N N . VAL B 1 140 ? -0.911 24.078 3.811 1 89.75 140 VAL B N 1
ATOM 3714 C CA . VAL B 1 140 ? 0.282 23.562 3.143 1 89.75 140 VAL B CA 1
ATOM 3715 C C . VAL B 1 140 ? 1.469 24.484 3.434 1 89.75 140 VAL B C 1
ATOM 3717 O O . VAL B 1 140 ? 2.623 24.047 3.381 1 89.75 140 VAL B O 1
ATOM 3720 N N . SER B 1 141 ? 1.232 25.703 3.873 1 86 141 SER B N 1
ATOM 3721 C CA . SER B 1 141 ? 2.256 26.703 4.121 1 86 141 SER B CA 1
ATOM 3722 C C . SER B 1 141 ? 3.197 26.281 5.242 1 86 141 SER B C 1
ATOM 3724 O O . SER B 1 141 ? 2.76 25.703 6.238 1 86 141 SER B O 1
ATOM 3726 N N . ASN B 1 142 ? 4.438 26.609 5.055 1 84.69 142 ASN B N 1
ATOM 3727 C CA . ASN B 1 142 ? 5.434 26.281 6.066 1 84.69 142 ASN B CA 1
ATOM 3728 C C . ASN B 1 142 ? 5.621 27.406 7.07 1 84.69 142 ASN B C 1
ATOM 3730 O O . ASN B 1 142 ? 5.508 28.578 6.715 1 84.69 142 ASN B O 1
ATOM 3734 N N . PRO B 1 143 ? 5.953 27.062 8.336 1 91.25 143 PRO B N 1
ATOM 3735 C CA . PRO B 1 143 ? 5.969 25.703 8.898 1 91.25 143 PRO B CA 1
ATOM 3736 C C . PRO B 1 143 ? 4.57 25.125 9.094 1 91.25 143 PRO B C 1
ATOM 3738 O O . PRO B 1 143 ? 3.791 25.656 9.898 1 91.25 143 PRO B O 1
ATOM 3741 N N . VAL B 1 144 ? 4.328 24.016 8.492 1 93.44 144 VAL B N 1
ATOM 3742 C CA . VAL B 1 144 ? 2.967 23.547 8.281 1 93.44 144 VAL B CA 1
ATOM 3743 C C . VAL B 1 144 ? 2.312 23.234 9.625 1 93.44 144 VAL B C 1
ATOM 3745 O O . VAL B 1 144 ? 1.141 23.547 9.836 1 93.44 144 VAL B O 1
ATOM 3748 N N . ASP B 1 145 ? 3.027 22.656 10.578 1 96.81 145 ASP B N 1
ATOM 3749 C CA . ASP B 1 145 ? 2.438 22.234 11.844 1 96.81 145 ASP B CA 1
ATOM 3750 C C . ASP B 1 145 ? 2.025 23.438 12.688 1 96.81 145 ASP B C 1
ATOM 3752 O O . ASP B 1 145 ? 0.922 23.469 13.234 1 96.81 145 ASP B O 1
ATOM 3756 N N . ILE B 1 146 ? 2.834 24.438 12.703 1 95.88 146 ILE B N 1
ATOM 3757 C CA . ILE B 1 146 ? 2.566 25.641 13.477 1 95.88 146 ILE B CA 1
ATOM 3758 C C . ILE B 1 146 ? 1.423 26.422 12.836 1 95.88 146 ILE B C 1
ATOM 3760 O O . ILE B 1 146 ? 0.519 26.891 13.523 1 95.88 146 ILE B O 1
ATOM 3764 N N . LEU B 1 147 ? 1.488 26.547 11.547 1 95.62 147 LEU B N 1
ATOM 3765 C CA . LEU B 1 147 ? 0.492 27.359 10.859 1 95.62 147 LEU B CA 1
ATOM 3766 C C . LEU B 1 147 ? -0.868 26.672 10.859 1 95.62 147 LEU B C 1
ATOM 3768 O O . LEU B 1 147 ? -1.904 27.344 10.781 1 95.62 147 LEU B O 1
ATOM 3772 N N . THR B 1 148 ? -0.873 25.359 10.914 1 97.69 148 THR B N 1
ATOM 3773 C CA . THR B 1 148 ? -2.137 24.656 11.078 1 97.69 148 THR B CA 1
ATOM 3774 C C . THR B 1 148 ? -2.764 24.969 12.438 1 97.69 148 THR B C 1
ATOM 3776 O O . THR B 1 148 ? -3.975 25.188 12.531 1 97.69 148 THR B O 1
ATOM 3779 N N . TYR B 1 149 ? -1.937 25.016 13.43 1 97.69 149 TYR B N 1
ATOM 3780 C CA . TYR B 1 149 ? -2.398 25.438 14.742 1 97.69 149 TYR B CA 1
ATOM 3781 C C . TYR B 1 149 ? -2.986 26.844 14.68 1 97.69 149 TYR B C 1
ATOM 3783 O O . TYR B 1 149 ? -4.066 27.094 15.219 1 97.69 149 TYR B O 1
ATOM 3791 N N . VAL B 1 150 ? -2.322 27.734 14.031 1 97.12 150 VAL B N 1
ATOM 3792 C CA . VAL B 1 150 ? -2.762 29.125 13.914 1 97.12 150 VAL B CA 1
ATOM 3793 C C . VAL B 1 150 ? -4.098 29.188 13.172 1 97.12 150 VAL B C 1
ATOM 3795 O O . VAL B 1 150 ? -5.012 29.906 13.586 1 97.12 150 VAL B O 1
ATOM 3798 N N . ALA B 1 151 ? -4.164 28.438 12.094 1 97.19 151 ALA B N 1
ATOM 3799 C CA . ALA B 1 151 ? -5.402 28.391 11.32 1 97.19 151 ALA B CA 1
ATOM 3800 C C . ALA B 1 151 ? -6.562 27.891 12.172 1 97.19 151 ALA B C 1
ATOM 3802 O O . ALA B 1 151 ? -7.688 28.375 12.055 1 97.19 151 ALA B O 1
ATOM 3803 N N . TRP B 1 152 ? -6.305 26.891 12.961 1 98 152 TRP B N 1
ATOM 3804 C CA . TRP B 1 152 ? -7.324 26.344 13.852 1 98 152 TRP B CA 1
ATOM 3805 C C . TRP B 1 152 ? -7.793 27.391 14.852 1 98 152 TRP B C 1
ATOM 3807 O O . TRP B 1 152 ? -9 27.578 15.039 1 98 152 TRP B O 1
ATOM 3817 N N . LYS B 1 153 ? -6.895 28.094 15.438 1 97.12 153 LYS B N 1
ATOM 3818 C CA . LYS B 1 153 ? -7.227 29.125 16.422 1 97.12 153 LYS B CA 1
ATOM 3819 C C . LYS B 1 153 ? -7.996 30.281 15.789 1 97.12 153 LYS B C 1
ATOM 3821 O O . LYS B 1 153 ? -8.961 30.781 16.375 1 97.12 153 LYS B O 1
ATOM 3826 N N . LEU B 1 154 ? -7.609 30.656 14.617 1 96.88 154 LEU B N 1
ATOM 3827 C CA . LEU B 1 154 ? -8.18 31.828 13.961 1 96.88 154 LEU B CA 1
ATOM 3828 C C . LEU B 1 154 ? -9.531 31.5 13.336 1 96.88 154 LEU B C 1
ATOM 3830 O O . LEU B 1 154 ? -10.406 32.375 13.242 1 96.88 154 LEU B O 1
ATOM 3834 N N . SER B 1 155 ? -9.727 30.328 12.867 1 96.44 155 SER B N 1
ATOM 3835 C CA . SER B 1 155 ? -10.922 29.969 12.117 1 96.44 155 SER B CA 1
ATOM 3836 C C . SER B 1 155 ? -12.094 29.672 13.055 1 96.44 155 SER B C 1
ATOM 3838 O O . SER B 1 155 ? -13.25 29.906 12.703 1 96.44 155 SER B O 1
ATOM 3840 N N . GLY B 1 156 ? -11.789 29.047 14.195 1 96.81 156 GLY B N 1
ATOM 3841 C CA . GLY B 1 156 ? -12.844 28.562 15.078 1 96.81 156 GLY B CA 1
ATOM 3842 C C . GLY B 1 156 ? -13.492 27.281 14.586 1 96.81 156 GLY B C 1
ATOM 3843 O O . GLY B 1 156 ? -14.492 26.828 15.148 1 96.81 156 GLY B O 1
ATOM 3844 N N . PHE B 1 157 ? -12.984 26.75 13.547 1 97.69 157 PHE B N 1
ATOM 3845 C CA . PHE B 1 157 ? -13.484 25.469 13.055 1 97.69 157 PHE B CA 1
ATOM 3846 C C . PHE B 1 157 ? -13.18 24.344 14.039 1 97.69 157 PHE B C 1
ATOM 3848 O O . PHE B 1 157 ? -12.25 24.453 14.836 1 97.69 157 PHE B O 1
ATOM 3855 N N . PRO B 1 158 ? -14.062 23.328 13.984 1 97.62 158 PRO B N 1
ATOM 3856 C CA . PRO B 1 158 ? -13.664 22.141 14.758 1 97.62 158 PRO B CA 1
ATOM 3857 C C . PRO B 1 158 ? -12.344 21.547 14.273 1 97.62 158 PRO B C 1
ATOM 3859 O O . PRO B 1 158 ? -12 21.656 13.094 1 97.62 158 PRO B O 1
ATOM 3862 N N . ARG B 1 159 ? -11.656 20.891 15.156 1 96.19 159 ARG B N 1
ATOM 3863 C CA . ARG B 1 159 ? -10.305 20.422 14.898 1 96.19 159 ARG B CA 1
ATOM 3864 C C . ARG B 1 159 ? -10.273 19.453 13.711 1 96.19 159 ARG B C 1
ATOM 3866 O O . ARG B 1 159 ? -9.297 19.422 12.961 1 96.19 159 ARG B O 1
ATOM 3873 N N . HIS B 1 160 ? -11.344 18.672 13.438 1 97.5 160 HIS B N 1
ATOM 3874 C CA . HIS B 1 160 ? -11.336 17.672 12.383 1 97.5 160 HIS B CA 1
ATOM 3875 C C . HIS B 1 160 ? -11.438 18.312 11.008 1 97.5 160 HIS B C 1
ATOM 3877 O O . HIS B 1 160 ? -11.227 17.656 9.992 1 97.5 160 HIS B O 1
ATOM 3883 N N . ARG B 1 161 ? -11.695 19.609 10.945 1 98.19 161 ARG B N 1
ATOM 3884 C CA . ARG B 1 161 ? -11.82 20.297 9.664 1 98.19 161 ARG B CA 1
ATOM 3885 C C . ARG B 1 161 ? -10.609 21.188 9.398 1 98.19 161 ARG B C 1
ATOM 3887 O O . ARG B 1 161 ? -10.594 21.953 8.43 1 98.19 161 ARG B O 1
ATOM 3894 N N . VAL B 1 162 ? -9.656 21.203 10.242 1 98.44 162 VAL B N 1
ATOM 3895 C CA . VAL B 1 162 ? -8.406 21.938 10.047 1 98.44 162 VAL B CA 1
ATOM 3896 C C . VAL B 1 162 ? -7.242 20.953 10.016 1 98.44 162 VAL B C 1
ATOM 3898 O O . VAL B 1 162 ? -6.828 20.438 11.055 1 98.44 162 VAL B O 1
ATOM 3901 N N . ILE B 1 163 ? -6.723 20.75 8.859 1 98.31 163 ILE B N 1
ATOM 3902 C CA . ILE B 1 163 ? -5.73 19.703 8.625 1 98.31 163 ILE B CA 1
ATOM 3903 C C . ILE B 1 163 ? -4.488 20.312 7.98 1 98.31 163 ILE B C 1
ATOM 3905 O O . ILE B 1 163 ? -4.59 21.172 7.105 1 98.31 163 ILE B O 1
ATOM 3909 N N . GLY B 1 164 ? -3.342 19.906 8.445 1 98.06 164 GLY B N 1
ATOM 3910 C CA . GLY B 1 164 ? -2.107 20.234 7.746 1 98.06 164 GLY B CA 1
ATOM 3911 C C . GLY B 1 164 ? -1.609 19.109 6.859 1 98.06 164 GLY B C 1
ATOM 3912 O O . GLY B 1 164 ? -1.768 17.938 7.191 1 98.06 164 GLY B O 1
ATOM 3913 N N . SER B 1 165 ? -0.949 19.453 5.75 1 94.62 165 SER B N 1
ATOM 3914 C CA . SER B 1 165 ? -0.433 18.422 4.84 1 94.62 165 SER B CA 1
ATOM 3915 C C . SER B 1 165 ? 0.557 17.5 5.551 1 94.62 165 SER B C 1
ATOM 3917 O O . SER B 1 165 ? 0.72 16.344 5.164 1 94.62 165 SER B O 1
ATOM 3919 N N . GLY B 1 166 ? 1.26 18.094 6.516 1 95.44 166 GLY B N 1
ATOM 3920 C CA . GLY B 1 166 ? 2.09 17.312 7.418 1 95.44 166 GLY B CA 1
ATOM 3921 C C . GLY B 1 166 ? 3.193 16.547 6.703 1 95.44 166 GLY B C 1
ATOM 3922 O O . GLY B 1 166 ? 3.895 17.109 5.859 1 95.44 166 GLY B O 1
ATOM 3923 N N . THR B 1 167 ? 3.393 15.297 7.129 1 96 167 THR B N 1
ATOM 3924 C CA . THR B 1 167 ? 4.504 14.492 6.625 1 96 167 THR B CA 1
ATOM 3925 C C . THR B 1 167 ? 4.035 13.547 5.527 1 96 167 THR B C 1
ATOM 3927 O O . THR B 1 167 ? 4.617 12.477 5.328 1 96 167 THR B O 1
ATOM 3930 N N . ASN B 1 168 ? 3.006 13.898 4.863 1 94.62 168 ASN B N 1
ATOM 3931 C CA . ASN B 1 168 ? 2.488 13.047 3.799 1 94.62 168 ASN B CA 1
ATOM 3932 C C . ASN B 1 168 ? 3.504 12.875 2.672 1 94.62 168 ASN B C 1
ATOM 3934 O O . ASN B 1 168 ? 3.75 11.758 2.217 1 94.62 168 ASN B O 1
ATOM 3938 N N . LEU B 1 169 ? 4.078 13.938 2.277 1 88.69 169 LEU B N 1
ATOM 3939 C CA . LEU B 1 169 ? 5.117 13.883 1.255 1 88.69 169 LEU B CA 1
ATOM 3940 C C . LEU B 1 169 ? 6.363 13.172 1.782 1 88.69 169 LEU B C 1
ATOM 3942 O O . LEU B 1 169 ? 6.98 12.383 1.068 1 88.69 169 LEU B O 1
ATOM 3946 N N . ASP B 1 170 ? 6.727 13.453 2.99 1 92.81 170 ASP B N 1
ATOM 3947 C CA . ASP B 1 170 ? 7.887 12.828 3.617 1 92.81 170 ASP B CA 1
ATOM 3948 C C . ASP B 1 170 ? 7.73 11.312 3.658 1 92.81 170 ASP B C 1
ATOM 3950 O O . ASP B 1 170 ? 8.672 10.578 3.338 1 92.81 170 ASP B O 1
ATOM 3954 N N . SER B 1 171 ? 6.598 10.883 4.059 1 95.12 171 SER B N 1
ATOM 3955 C CA . SER B 1 171 ? 6.34 9.453 4.117 1 95.12 171 SER B CA 1
ATOM 3956 C C . SER B 1 171 ? 6.402 8.82 2.729 1 95.12 171 SER B C 1
ATOM 3958 O O . SER B 1 171 ? 6.883 7.699 2.572 1 95.12 171 SER B O 1
ATOM 3960 N N . GLY B 1 172 ? 5.875 9.547 1.781 1 91.31 172 GLY B N 1
ATOM 3961 C CA . GLY B 1 172 ? 6.008 9.062 0.415 1 91.31 172 GLY B CA 1
ATOM 3962 C C . GLY B 1 172 ? 7.449 8.914 -0.03 1 91.31 172 GLY B C 1
ATOM 3963 O O . GLY B 1 172 ? 7.82 7.902 -0.625 1 91.31 172 GLY B O 1
ATOM 3964 N N . ARG B 1 173 ? 8.18 9.883 0.239 1 89.94 173 ARG B N 1
ATOM 3965 C CA . ARG B 1 173 ? 9.602 9.836 -0.097 1 89.94 173 ARG B CA 1
ATOM 3966 C C . ARG B 1 173 ? 10.297 8.695 0.64 1 89.94 173 ARG B C 1
ATOM 3968 O O . ARG B 1 173 ? 11.148 8.008 0.069 1 89.94 173 ARG B O 1
ATOM 3975 N N . PHE B 1 174 ? 9.953 8.586 1.85 1 94.94 174 PHE B N 1
ATOM 3976 C CA . PHE B 1 174 ? 10.508 7.523 2.678 1 94.94 174 PHE B CA 1
ATOM 3977 C C . PHE B 1 174 ? 10.281 6.16 2.039 1 94.94 174 PHE B C 1
ATOM 3979 O O . PHE B 1 174 ? 11.211 5.367 1.895 1 94.94 174 PHE B O 1
ATOM 3986 N N . ARG B 1 175 ? 9.109 5.902 1.583 1 94.31 175 ARG B N 1
ATOM 3987 C CA . ARG B 1 175 ? 8.773 4.633 0.945 1 94.31 175 ARG B CA 1
ATOM 3988 C C . ARG B 1 175 ? 9.5 4.48 -0.387 1 94.31 175 ARG B C 1
ATOM 3990 O O . ARG B 1 175 ? 9.922 3.377 -0.75 1 94.31 175 ARG B O 1
ATOM 3997 N N . HIS B 1 176 ? 9.609 5.57 -1.059 1 91.5 176 HIS B N 1
ATOM 3998 C CA . HIS B 1 176 ? 10.328 5.543 -2.326 1 91.5 176 HIS B CA 1
ATOM 3999 C C . HIS B 1 176 ? 11.797 5.16 -2.121 1 91.5 176 HIS B C 1
ATOM 4001 O O . HIS B 1 176 ? 12.312 4.285 -2.818 1 91.5 176 HIS B O 1
ATOM 4007 N N . LEU B 1 177 ? 12.422 5.812 -1.188 1 92.12 177 LEU B N 1
ATOM 4008 C CA . LEU B 1 177 ? 13.836 5.551 -0.909 1 92.12 177 LEU B CA 1
ATOM 4009 C C . LEU B 1 177 ? 14.023 4.137 -0.368 1 92.12 177 LEU B C 1
ATOM 4011 O O . LEU B 1 177 ? 15.016 3.473 -0.689 1 92.12 177 LEU B O 1
ATOM 4015 N N . MET B 1 178 ? 13.094 3.686 0.447 1 94 178 MET B N 1
ATOM 4016 C CA . MET B 1 178 ? 13.109 2.299 0.904 1 94 178 MET B CA 1
ATOM 4017 C C . MET B 1 178 ? 13.055 1.336 -0.277 1 94 178 MET B C 1
ATOM 4019 O O . MET B 1 178 ? 13.805 0.358 -0.322 1 94 178 MET B O 1
ATOM 4023 N N . GLY B 1 179 ? 12.117 1.648 -1.155 1 92.81 179 GLY B N 1
ATOM 4024 C CA . GLY B 1 179 ? 12.008 0.831 -2.354 1 92.81 179 GLY B CA 1
ATOM 4025 C C . GLY B 1 179 ? 13.297 0.766 -3.152 1 92.81 179 GLY B C 1
ATOM 4026 O O . GLY B 1 179 ? 13.688 -0.305 -3.617 1 92.81 179 GLY B O 1
ATOM 4027 N N . GLU B 1 180 ? 13.938 1.865 -3.303 1 90.56 180 GLU B N 1
ATOM 4028 C CA . GLU B 1 180 ? 15.203 1.908 -4.023 1 90.56 180 GLU B CA 1
ATOM 4029 C C . GLU B 1 180 ? 16.266 1.046 -3.338 1 90.56 180 GLU B C 1
ATOM 4031 O O . GLU B 1 180 ? 16.969 0.285 -3.998 1 90.56 180 GLU B O 1
ATOM 4036 N N . LYS B 1 181 ? 16.328 1.184 -2.102 1 93.19 181 LYS B N 1
ATOM 4037 C CA . LYS B 1 181 ? 17.328 0.452 -1.329 1 93.19 181 LYS B CA 1
ATOM 4038 C C . LYS B 1 181 ? 17.094 -1.053 -1.399 1 93.19 181 LYS B C 1
ATOM 4040 O O . LYS B 1 181 ? 18.047 -1.839 -1.439 1 93.19 181 LYS B O 1
ATOM 4045 N N . LEU B 1 182 ? 15.867 -1.464 -1.424 1 94.12 182 LEU B N 1
ATOM 4046 C CA . LEU B 1 182 ? 15.508 -2.877 -1.4 1 94.12 182 LEU B CA 1
ATOM 4047 C C . LEU B 1 182 ? 15.266 -3.398 -2.812 1 94.12 182 LEU B C 1
ATOM 4049 O O . LEU B 1 182 ? 14.969 -4.582 -3 1 94.12 182 LEU B O 1
ATOM 4053 N N . HIS B 1 183 ? 15.305 -2.523 -3.826 1 93.69 183 HIS B N 1
ATOM 4054 C CA . HIS B 1 183 ? 15.016 -2.859 -5.215 1 93.69 183 HIS B CA 1
ATOM 4055 C C . HIS B 1 183 ? 13.586 -3.365 -5.379 1 93.69 183 HIS B C 1
ATOM 4057 O O . HIS B 1 183 ? 13.359 -4.414 -5.98 1 93.69 183 HIS B O 1
ATOM 4063 N N . LEU B 1 184 ? 12.75 -2.605 -4.73 1 95.12 184 LEU B N 1
ATOM 4064 C CA . LEU B 1 184 ? 11.32 -2.881 -4.793 1 95.12 184 LEU B CA 1
ATOM 4065 C C . LEU B 1 184 ? 10.547 -1.651 -5.258 1 95.12 184 LEU B C 1
ATOM 4067 O O . LEU B 1 184 ? 11.039 -0.524 -5.133 1 95.12 184 LEU B O 1
ATOM 4071 N N . HIS B 1 185 ? 9.43 -1.942 -5.797 1 92.88 185 HIS B N 1
ATOM 4072 C CA . HIS B 1 185 ? 8.508 -0.843 -6.062 1 92.88 185 HIS B CA 1
ATOM 4073 C C . HIS B 1 185 ? 8.047 -0.187 -4.766 1 92.88 185 HIS B C 1
ATOM 4075 O O . HIS B 1 185 ? 7.777 -0.875 -3.775 1 92.88 185 HIS B O 1
ATOM 4081 N N . PRO B 1 186 ? 7.891 1.104 -4.707 1 91.62 186 PRO B N 1
ATOM 4082 C CA . PRO B 1 186 ? 7.508 1.808 -3.48 1 91.62 186 PRO B CA 1
ATOM 4083 C C . PRO B 1 186 ? 6.172 1.334 -2.92 1 91.62 186 PRO B C 1
ATOM 4085 O O . PRO B 1 186 ? 5.949 1.39 -1.708 1 91.62 186 PRO B O 1
ATOM 4088 N N . SER B 1 187 ? 5.324 0.836 -3.764 1 90.38 187 SER B N 1
ATOM 4089 C CA . SER B 1 187 ? 4.008 0.39 -3.311 1 90.38 187 SER B CA 1
ATOM 4090 C C . SER B 1 187 ? 4.117 -0.877 -2.469 1 90.38 187 SER B C 1
ATOM 4092 O O . SER B 1 187 ? 3.174 -1.239 -1.761 1 90.38 187 SER B O 1
ATOM 4094 N N . SER B 1 188 ? 5.227 -1.45 -2.52 1 93.38 188 SER B N 1
ATOM 4095 C CA . SER B 1 188 ? 5.441 -2.678 -1.759 1 93.38 188 SER B CA 1
ATOM 4096 C C . SER B 1 188 ? 6.117 -2.389 -0.423 1 93.38 188 SER B C 1
ATOM 4098 O O . SER B 1 188 ? 6.293 -3.293 0.398 1 93.38 188 SER B O 1
ATOM 4100 N N . CYS B 1 189 ? 6.465 -1.167 -0.23 1 93.56 189 CYS B N 1
ATOM 4101 C CA . CYS B 1 189 ? 7.16 -0.753 0.983 1 93.56 189 CYS B CA 1
ATOM 4102 C C . CYS B 1 189 ? 6.25 0.074 1.88 1 93.56 189 CYS B C 1
ATOM 4104 O O . CYS B 1 189 ? 5.609 1.02 1.418 1 93.56 189 CYS B O 1
ATOM 4106 N N . HIS B 1 190 ? 6.219 -0.316 3.148 1 93.5 190 HIS B N 1
ATOM 4107 C CA . HIS B 1 190 ? 5.324 0.372 4.07 1 93.5 190 HIS B CA 1
ATOM 4108 C C . HIS B 1 190 ? 6.098 0.975 5.242 1 93.5 190 HIS B C 1
ATOM 4110 O O . HIS B 1 190 ? 6.883 0.283 5.895 1 93.5 190 HIS B O 1
ATOM 4116 N N . GLY B 1 191 ? 5.945 2.189 5.406 1 94.88 191 GLY B N 1
ATOM 4117 C CA . GLY B 1 191 ? 6.586 2.959 6.465 1 94.88 191 GLY B CA 1
ATOM 4118 C C . GLY B 1 191 ? 6.043 4.371 6.586 1 94.88 191 GLY B C 1
ATOM 4119 O O . GLY B 1 191 ? 5.508 4.918 5.621 1 94.88 191 GLY B O 1
ATOM 4120 N N . TRP B 1 192 ? 6.242 4.945 7.773 1 96.31 192 TRP B N 1
ATOM 4121 C CA . TRP B 1 192 ? 5.633 6.242 8.047 1 96.31 192 TRP B CA 1
ATOM 4122 C C . TRP B 1 192 ? 6.633 7.188 8.703 1 96.31 192 TRP B C 1
ATOM 4124 O O . TRP B 1 192 ? 7.441 6.77 9.539 1 96.31 192 TRP B O 1
ATOM 4134 N N . ILE B 1 193 ? 6.605 8.391 8.266 1 96.62 193 ILE B N 1
ATOM 4135 C CA . ILE B 1 193 ? 7.227 9.5 8.977 1 96.62 193 ILE B CA 1
ATOM 4136 C C . ILE B 1 193 ? 6.156 10.289 9.727 1 96.62 193 ILE B C 1
ATOM 4138 O O . ILE B 1 193 ? 5.172 10.734 9.133 1 96.62 193 ILE B O 1
ATOM 4142 N N . ILE B 1 194 ? 6.332 10.422 11.055 1 97.5 194 ILE B N 1
ATOM 4143 C CA . ILE B 1 194 ? 5.336 11.148 11.836 1 97.5 194 ILE B CA 1
ATOM 4144 C C . ILE B 1 194 ? 6.008 12.297 12.586 1 97.5 194 ILE B C 1
ATOM 4146 O O . ILE B 1 194 ? 7.172 12.625 12.328 1 97.5 194 ILE B O 1
ATOM 4150 N N . GLY B 1 195 ? 5.25 12.992 13.406 1 96.69 195 GLY B N 1
ATOM 4151 C CA . GLY B 1 195 ? 5.789 14.117 14.148 1 96.69 195 GLY B CA 1
ATOM 4152 C C . GLY B 1 195 ? 5.816 15.406 13.336 1 96.69 195 GLY B C 1
ATOM 4153 O O . GLY B 1 195 ? 4.875 15.695 12.594 1 96.69 195 GLY B O 1
ATOM 4154 N N . GLU B 1 196 ? 6.828 16.125 13.531 1 94.88 196 GLU B N 1
ATOM 4155 C CA . GLU B 1 196 ? 6.969 17.406 12.867 1 94.88 196 GLU B CA 1
ATOM 4156 C C . GLU B 1 196 ? 7.359 17.25 11.398 1 94.88 196 GLU B C 1
ATOM 4158 O O . GLU B 1 196 ? 8.188 16.406 11.07 1 94.88 196 GLU B O 1
ATOM 4163 N N . HIS B 1 197 ? 6.691 17.969 10.586 1 91.19 197 HIS B N 1
ATOM 4164 C CA . HIS B 1 197 ? 7.266 18.125 9.258 1 91.19 197 HIS B CA 1
ATOM 4165 C C . HIS B 1 197 ? 8.539 18.953 9.297 1 91.19 197 HIS B C 1
ATOM 4167 O O . HIS B 1 197 ? 8.484 20.188 9.211 1 91.19 197 HIS B O 1
ATOM 4173 N N . GLY B 1 198 ? 9.648 18.406 9.406 1 86.69 198 GLY B N 1
ATOM 4174 C CA . GLY B 1 198 ? 10.906 19.109 9.57 1 86.69 198 GLY B CA 1
ATOM 4175 C C . GLY B 1 198 ? 12.023 18.234 10.086 1 86.69 198 GLY B C 1
ATOM 4176 O O . GLY B 1 198 ? 12 17.016 9.898 1 86.69 198 GLY B O 1
ATOM 4177 N N . ASP B 1 199 ? 12.914 18.844 10.758 1 85.81 199 ASP B N 1
ATOM 4178 C CA . ASP B 1 199 ? 14.133 18.156 11.188 1 85.81 199 ASP B CA 1
ATOM 4179 C C . ASP B 1 199 ? 13.844 17.156 12.305 1 85.81 199 ASP B C 1
ATOM 4181 O O . ASP B 1 199 ? 14.531 16.141 12.422 1 85.81 199 ASP B O 1
ATOM 4185 N N . SER B 1 200 ? 12.836 17.469 13.023 1 89.75 200 SER B N 1
ATOM 4186 C CA . SER B 1 200 ? 12.555 16.594 14.156 1 89.75 200 SER B CA 1
ATOM 4187 C C . SER B 1 200 ? 11.508 15.539 13.797 1 89.75 200 SER B C 1
ATOM 4189 O O . SER B 1 200 ? 10.867 14.969 14.68 1 89.75 200 SER B O 1
ATOM 4191 N N . SER B 1 201 ? 11.344 15.305 12.5 1 93.94 201 SER B N 1
ATOM 4192 C CA . SER B 1 201 ? 10.414 14.266 12.086 1 93.94 201 SER B CA 1
ATOM 4193 C C . SER B 1 201 ? 10.859 12.891 12.586 1 93.94 201 SER B C 1
ATOM 4195 O O . SER B 1 201 ? 12.047 12.68 12.859 1 93.94 201 SER B O 1
ATOM 4197 N N . VAL B 1 202 ? 9.922 11.984 12.711 1 96.19 202 VAL B N 1
ATOM 4198 C CA . VAL B 1 202 ? 10.18 10.703 13.367 1 96.19 202 VAL B CA 1
ATOM 4199 C C . VAL B 1 202 ? 9.875 9.562 12.406 1 96.19 202 VAL B C 1
ATOM 4201 O O . VAL B 1 202 ? 8.711 9.281 12.117 1 96.19 202 VAL B O 1
ATOM 4204 N N . PRO B 1 203 ? 10.922 8.883 11.906 1 96.5 203 PRO B N 1
ATOM 4205 C CA . PRO B 1 203 ? 10.648 7.629 11.188 1 96.5 203 PRO B CA 1
ATOM 4206 C C . PRO B 1 203 ? 10.211 6.5 12.117 1 96.5 203 PRO B C 1
ATOM 4208 O O . PRO B 1 203 ? 10.891 6.207 13.102 1 96.5 203 PRO B O 1
ATOM 4211 N N . VAL B 1 204 ? 9.086 5.891 11.852 1 96.56 204 VAL B N 1
ATOM 4212 C CA . VAL B 1 204 ? 8.602 4.793 12.68 1 96.56 204 VAL B CA 1
ATOM 4213 C C . VAL B 1 204 ? 9.164 3.469 12.172 1 96.56 204 VAL B C 1
ATOM 4215 O O . VAL B 1 204 ? 8.469 2.713 11.484 1 96.56 204 VAL B O 1
ATOM 4218 N N . TRP B 1 205 ? 10.344 3.158 12.594 1 95.75 205 TRP B N 1
ATOM 4219 C CA . TRP B 1 205 ? 11.07 1.968 12.156 1 95.75 205 TRP B CA 1
ATOM 4220 C C . TRP B 1 205 ? 10.328 0.7 12.57 1 95.75 205 TRP B C 1
ATOM 4222 O O . TRP B 1 205 ? 10.352 -0.302 11.852 1 95.75 205 TRP B O 1
ATOM 4232 N N . SER B 1 206 ? 9.711 0.717 13.68 1 93.19 206 SER B N 1
ATOM 4233 C CA . SER B 1 206 ? 9.023 -0.449 14.227 1 93.19 206 SER B CA 1
ATOM 4234 C C . SER B 1 206 ? 7.852 -0.864 13.336 1 93.19 206 SER B C 1
ATOM 4236 O O . SER B 1 206 ? 7.41 -2.014 13.383 1 93.19 206 SER B O 1
ATOM 4238 N N . GLY B 1 207 ? 7.398 0.017 12.531 1 92.62 207 GLY B N 1
ATOM 4239 C CA . GLY B 1 207 ? 6.258 -0.266 11.672 1 92.62 207 GLY B CA 1
ATOM 4240 C C . GLY B 1 207 ? 6.645 -0.524 10.227 1 92.62 207 GLY B C 1
ATOM 4241 O O . GLY B 1 207 ? 5.789 -0.834 9.398 1 92.62 207 GLY B O 1
ATOM 4242 N N . VAL B 1 208 ? 7.918 -0.467 9.922 1 94.44 208 VAL B N 1
ATOM 4243 C CA . VAL B 1 208 ? 8.367 -0.662 8.547 1 94.44 208 VAL B CA 1
ATOM 4244 C C . VAL B 1 208 ? 8.242 -2.135 8.164 1 94.44 208 VAL B C 1
ATOM 4246 O O . VAL B 1 208 ? 8.711 -3.014 8.891 1 94.44 208 VAL B O 1
ATOM 4249 N N . ASN B 1 209 ? 7.602 -2.354 7.039 1 94 209 ASN B N 1
ATOM 4250 C CA . ASN B 1 209 ? 7.434 -3.742 6.621 1 94 209 ASN B CA 1
ATOM 4251 C C . ASN B 1 209 ? 7.297 -3.859 5.105 1 94 209 ASN B C 1
ATOM 4253 O O . ASN B 1 209 ? 6.969 -2.883 4.43 1 94 209 ASN B O 1
ATOM 4257 N N . VAL B 1 210 ? 7.594 -4.992 4.637 1 93.19 210 VAL B N 1
ATOM 4258 C CA . VAL B 1 210 ? 7.398 -5.418 3.254 1 93.19 210 VAL B CA 1
ATOM 4259 C C . VAL B 1 210 ? 6.602 -6.723 3.219 1 93.19 210 VAL B C 1
ATOM 4261 O O . VAL B 1 210 ? 7.016 -7.723 3.809 1 93.19 210 VAL B O 1
ATOM 4264 N N . ALA B 1 211 ? 5.469 -6.66 2.592 1 90.56 211 ALA B N 1
ATOM 4265 C CA . ALA B 1 211 ? 4.629 -7.848 2.475 1 90.56 211 ALA B CA 1
ATOM 4266 C C . ALA B 1 211 ? 4.352 -8.461 3.846 1 90.56 211 ALA B C 1
ATOM 4268 O O . ALA B 1 211 ? 4.422 -9.68 4.012 1 90.56 211 ALA B O 1
ATOM 4269 N N . GLY B 1 212 ? 4.168 -7.594 4.781 1 88.19 212 GLY B N 1
ATOM 4270 C CA . GLY B 1 212 ? 3.807 -8.062 6.109 1 88.19 212 GLY B CA 1
ATOM 4271 C C . GLY B 1 212 ? 5.008 -8.453 6.953 1 88.19 212 GLY B C 1
ATOM 4272 O O . GLY B 1 212 ? 4.863 -8.773 8.133 1 88.19 212 GLY B O 1
ATOM 4273 N N . VAL B 1 213 ? 6.145 -8.406 6.406 1 90.44 213 VAL B N 1
ATOM 4274 C CA . VAL B 1 213 ? 7.359 -8.75 7.141 1 90.44 213 VAL B CA 1
ATOM 4275 C C . VAL B 1 213 ? 7.977 -7.488 7.738 1 90.44 213 VAL B C 1
ATOM 4277 O O . VAL B 1 213 ? 8.359 -6.57 7.008 1 90.44 213 VAL B O 1
ATOM 4280 N N . SER B 1 214 ? 8.094 -7.508 9.016 1 91.44 214 SER B N 1
ATOM 4281 C CA . SER B 1 214 ? 8.711 -6.375 9.703 1 91.44 214 SER B CA 1
ATOM 4282 C C . SER B 1 214 ? 10.219 -6.344 9.469 1 91.44 214 SER B C 1
ATOM 4284 O O . SER B 1 214 ? 10.914 -7.312 9.766 1 91.44 214 SER B O 1
ATOM 4286 N N . LEU B 1 215 ? 10.734 -5.293 9.031 1 92.5 215 LEU B N 1
ATOM 4287 C CA . LEU B 1 215 ? 12.164 -5.188 8.773 1 92.5 215 LEU B CA 1
ATOM 4288 C C . LEU B 1 215 ? 12.953 -5.098 10.078 1 92.5 215 LEU B C 1
ATOM 4290 O O . LEU B 1 215 ? 14.078 -5.594 10.172 1 92.5 215 LEU B O 1
ATOM 4294 N N . LYS B 1 216 ? 12.32 -4.457 11.016 1 91.94 216 LYS B N 1
ATOM 4295 C CA . LYS B 1 216 ? 12.977 -4.375 12.32 1 91.94 216 LYS B CA 1
ATOM 4296 C C . LYS B 1 216 ? 13.102 -5.754 12.961 1 91.94 216 LYS B C 1
ATOM 4298 O O . LYS B 1 216 ? 14.023 -6.004 13.734 1 91.94 216 LYS B O 1
ATOM 4303 N N . GLY B 1 217 ? 12.141 -6.625 12.703 1 87.88 217 GLY B N 1
ATOM 4304 C CA . GLY B 1 217 ? 12.25 -8.008 13.156 1 87.88 217 GLY B CA 1
ATOM 4305 C C . GLY B 1 217 ? 13.453 -8.727 12.57 1 87.88 217 GLY B C 1
ATOM 4306 O O . GLY B 1 217 ? 14.055 -9.57 13.234 1 87.88 217 GLY B O 1
ATOM 4307 N N . LEU B 1 218 ? 13.836 -8.414 11.391 1 89.06 218 LEU B N 1
ATOM 4308 C CA . LEU B 1 218 ? 14.977 -9.008 10.695 1 89.06 218 LEU B CA 1
ATOM 4309 C C . LEU B 1 218 ? 16.266 -8.312 11.094 1 89.06 218 LEU B C 1
ATOM 4311 O O . LEU B 1 218 ? 17.312 -8.953 11.227 1 89.06 218 LEU B O 1
ATOM 4315 N N . ASN B 1 219 ? 16.188 -6.996 11.242 1 92.31 219 ASN B N 1
ATOM 4316 C CA . ASN B 1 219 ? 17.297 -6.156 11.672 1 92.31 219 ASN B CA 1
ATOM 4317 C C . ASN B 1 219 ? 16.938 -5.324 12.898 1 92.31 219 ASN B C 1
ATOM 4319 O O . ASN B 1 219 ? 16.562 -4.152 12.773 1 92.31 219 ASN B O 1
ATOM 4323 N N . PRO B 1 220 ? 17.141 -5.848 14.023 1 91.31 220 PRO B N 1
ATOM 4324 C CA . PRO B 1 220 ? 16.734 -5.172 15.258 1 91.31 220 PRO B CA 1
ATOM 4325 C C . PRO B 1 220 ? 17.422 -3.824 15.445 1 91.31 220 PRO B C 1
ATOM 4327 O O . PRO B 1 220 ? 16.922 -2.961 16.172 1 91.31 220 PRO B O 1
ATOM 4330 N N . ASP B 1 221 ? 18.547 -3.621 14.805 1 93.12 221 ASP B N 1
ATOM 4331 C CA . ASP B 1 221 ? 19.297 -2.387 14.977 1 93.12 221 ASP B CA 1
ATOM 4332 C C . ASP B 1 221 ? 18.859 -1.327 13.969 1 93.12 221 ASP B C 1
ATOM 4334 O O . ASP B 1 221 ? 19.406 -0.22 13.953 1 93.12 221 ASP B O 1
ATOM 4338 N N . MET B 1 222 ? 17.906 -1.63 13.211 1 92.69 222 MET B N 1
ATOM 4339 C CA . MET B 1 222 ? 17.422 -0.706 12.188 1 92.69 222 MET B CA 1
ATOM 4340 C C . MET B 1 222 ? 17.125 0.664 12.781 1 92.69 222 MET B C 1
ATOM 4342 O O . MET B 1 222 ? 16.438 0.761 13.805 1 92.69 222 MET B O 1
ATOM 4346 N N . GLY B 1 223 ? 17.703 1.758 12.211 1 89.44 223 GLY B N 1
ATOM 4347 C CA . GLY B 1 223 ? 17.438 3.121 12.641 1 89.44 223 GLY B CA 1
ATOM 4348 C C . GLY B 1 223 ? 18.391 3.588 13.734 1 89.44 223 GLY B C 1
ATOM 4349 O O . GLY B 1 223 ? 18.297 4.73 14.195 1 89.44 223 GLY B O 1
ATOM 4350 N N . THR B 1 224 ? 19.219 2.693 14.203 1 91.31 224 THR B N 1
ATOM 4351 C CA . THR B 1 224 ? 20.172 3.059 15.242 1 91.31 224 THR B CA 1
ATOM 4352 C C . THR B 1 224 ? 21.578 3.219 14.648 1 91.31 224 THR B C 1
ATOM 4354 O O . THR B 1 224 ? 21.781 2.957 13.461 1 91.31 224 THR B O 1
ATOM 4357 N N . ASP B 1 225 ? 22.422 3.646 15.562 1 90.12 225 ASP B N 1
ATOM 4358 C CA . ASP B 1 225 ? 23.812 3.822 15.133 1 90.12 225 ASP B CA 1
ATOM 4359 C C . ASP B 1 225 ? 24.5 2.475 14.914 1 90.12 225 ASP B C 1
ATOM 4361 O O . ASP B 1 225 ? 25.5 2.389 14.195 1 90.12 225 ASP B O 1
ATOM 4365 N N . ALA B 1 226 ? 23.969 1.439 15.43 1 91.5 226 ALA B N 1
ATOM 4366 C CA . ALA B 1 226 ? 24.562 0.111 15.32 1 91.5 226 ALA B CA 1
ATOM 4367 C C . ALA B 1 226 ? 24.094 -0.605 14.062 1 91.5 226 ALA B C 1
ATOM 4369 O O . ALA B 1 226 ? 24.578 -1.699 13.75 1 91.5 226 ALA B O 1
ATOM 4370 N N . ASP B 1 227 ? 23.203 0.06 13.344 1 92.12 227 ASP B N 1
ATOM 4371 C CA . ASP B 1 227 ? 22.609 -0.548 12.156 1 92.12 227 ASP B CA 1
ATOM 4372 C C . ASP B 1 227 ? 23.656 -0.696 11.047 1 92.12 227 ASP B C 1
ATOM 4374 O O . ASP B 1 227 ? 24.109 0.298 10.477 1 92.12 227 ASP B O 1
ATOM 4378 N N . LYS B 1 228 ? 24.016 -1.889 10.625 1 89.5 228 LYS B N 1
ATOM 4379 C CA . LYS B 1 228 ? 25.016 -2.162 9.594 1 89.5 228 LYS B CA 1
ATOM 4380 C C . LYS B 1 228 ? 24.484 -1.823 8.203 1 89.5 228 LYS B C 1
ATOM 4382 O O . LYS B 1 228 ? 25.266 -1.592 7.277 1 89.5 228 LYS B O 1
ATOM 4387 N N . GLU B 1 229 ? 23.234 -1.723 8.055 1 91.56 229 GLU B N 1
ATOM 4388 C CA . GLU B 1 229 ? 22.641 -1.426 6.754 1 91.56 229 GLU B CA 1
ATOM 4389 C C . GLU B 1 229 ? 22.438 0.075 6.57 1 91.56 229 GLU B C 1
ATOM 4391 O O . GLU B 1 229 ? 22.047 0.529 5.492 1 91.56 229 GLU B O 1
ATOM 4396 N N . ASP B 1 230 ? 22.656 0.913 7.551 1 92.56 230 ASP B N 1
ATOM 4397 C CA . ASP B 1 230 ? 22.641 2.373 7.523 1 92.56 230 ASP B CA 1
ATOM 4398 C C . ASP B 1 230 ? 21.266 2.908 7.121 1 92.56 230 ASP B C 1
ATOM 4400 O O . ASP B 1 230 ? 21.172 3.758 6.238 1 92.56 230 ASP B O 1
ATOM 4404 N N . TRP B 1 231 ? 20.25 2.369 7.707 1 93.25 231 TRP B N 1
ATOM 4405 C CA . TRP B 1 231 ? 18.906 2.826 7.426 1 93.25 231 TRP B CA 1
ATOM 4406 C C . TRP B 1 231 ? 18.703 4.262 7.906 1 93.25 231 TRP B C 1
ATOM 4408 O O . TRP B 1 231 ? 17.875 4.996 7.359 1 93.25 231 TRP B O 1
ATOM 4418 N N . LYS B 1 232 ? 19.422 4.715 8.859 1 92.12 232 LYS B N 1
ATOM 4419 C CA . LYS B 1 232 ? 19.359 6.09 9.336 1 92.12 232 LYS B CA 1
ATOM 4420 C C . LYS B 1 232 ? 19.625 7.078 8.203 1 92.12 232 LYS B C 1
ATOM 4422 O O . LYS B 1 232 ? 19.078 8.18 8.18 1 92.12 232 LYS B O 1
ATOM 4427 N N . HIS B 1 233 ? 20.453 6.629 7.312 1 92.94 233 HIS B N 1
ATOM 4428 C CA . HIS B 1 233 ? 20.797 7.477 6.172 1 92.94 233 HIS B CA 1
ATOM 4429 C C . HIS B 1 233 ? 19.578 7.711 5.281 1 92.94 233 HIS B C 1
ATOM 4431 O O . HIS B 1 233 ? 19.438 8.789 4.699 1 92.94 233 HIS B O 1
ATOM 4437 N N . VAL B 1 234 ? 18.734 6.738 5.176 1 92.75 234 VAL B N 1
ATOM 4438 C CA . VAL B 1 234 ? 17.516 6.871 4.379 1 92.75 234 VAL B CA 1
ATOM 4439 C C . VAL B 1 234 ? 16.641 7.988 4.949 1 92.75 234 VAL B C 1
ATOM 4441 O O . VAL B 1 234 ? 16.125 8.82 4.199 1 92.75 234 VAL B O 1
ATOM 4444 N N . HIS B 1 235 ? 16.5 7.984 6.254 1 93.69 235 HIS B N 1
ATOM 4445 C CA . HIS B 1 235 ? 15.727 9.047 6.887 1 93.69 235 HIS B CA 1
ATOM 4446 C C . HIS B 1 235 ? 16.359 10.406 6.656 1 93.69 235 HIS B C 1
ATOM 4448 O O . HIS B 1 235 ? 15.672 11.398 6.414 1 93.69 235 HIS B O 1
ATOM 4454 N N . LYS B 1 236 ? 17.625 10.484 6.754 1 91.94 236 LYS B N 1
ATOM 4455 C CA . LYS B 1 236 ? 18.344 11.727 6.5 1 91.94 236 LYS B CA 1
ATOM 4456 C C . LYS B 1 236 ? 18.078 12.234 5.086 1 91.94 236 LYS B C 1
ATOM 4458 O O . LYS B 1 236 ? 17.906 13.438 4.875 1 91.94 236 LYS B O 1
ATOM 4463 N N . MET B 1 237 ? 18.031 11.3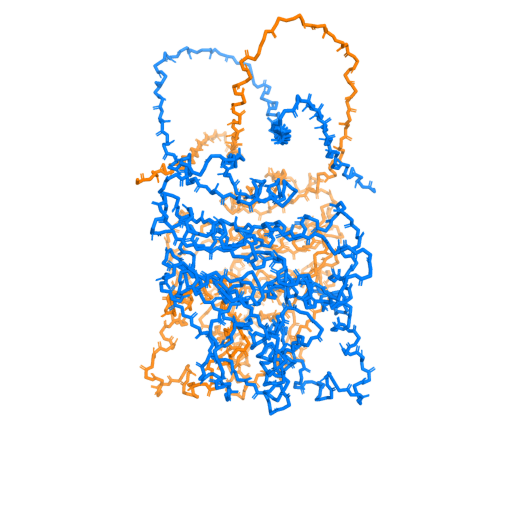52 4.172 1 90.38 237 MET B N 1
ATOM 4464 C CA . MET B 1 237 ? 17.75 11.719 2.785 1 90.38 237 MET B CA 1
ATOM 4465 C C . MET B 1 237 ? 16.328 12.281 2.652 1 90.38 237 MET B C 1
ATOM 4467 O O . MET B 1 237 ? 16.094 13.188 1.852 1 90.38 237 MET B O 1
ATOM 4471 N N . VAL B 1 238 ? 15.398 11.695 3.406 1 90.25 238 VAL B N 1
ATOM 4472 C CA . VAL B 1 238 ? 14.023 12.195 3.396 1 90.25 238 VAL B CA 1
ATOM 4473 C C . VAL B 1 238 ? 14 13.641 3.881 1 90.25 238 VAL B C 1
ATOM 4475 O O . VAL B 1 238 ? 13.406 14.508 3.236 1 90.25 238 VAL B O 1
ATOM 4478 N N . VAL B 1 239 ? 14.672 13.914 4.98 1 87.88 239 VAL B N 1
ATOM 4479 C CA . VAL B 1 239 ? 14.688 15.242 5.586 1 87.88 239 VAL B CA 1
ATOM 4480 C C . VAL B 1 239 ? 15.398 16.219 4.66 1 87.88 239 VAL B C 1
ATOM 4482 O O . VAL B 1 239 ? 14.898 17.328 4.41 1 87.88 239 VAL B O 1
ATOM 4485 N N . ASP B 1 240 ? 16.469 15.789 4.055 1 83.44 240 ASP B N 1
ATOM 4486 C CA . ASP B 1 240 ? 17.266 16.641 3.184 1 83.44 240 ASP B CA 1
ATOM 4487 C C . ASP B 1 240 ? 16.531 16.922 1.874 1 83.44 240 ASP B C 1
ATOM 4489 O O . ASP B 1 240 ? 16.688 18 1.289 1 83.44 240 ASP B O 1
ATOM 4493 N N . GLY B 1 241 ? 15.914 15.898 1.386 1 75.44 241 GLY B N 1
ATOM 4494 C CA . GLY B 1 241 ? 15.156 16.078 0.157 1 75.44 241 GLY B CA 1
ATOM 4495 C C . GLY B 1 241 ? 14.125 17.188 0.245 1 75.44 241 GLY B C 1
ATOM 4496 O O . GLY B 1 241 ? 13.875 17.891 -0.738 1 75.44 241 GLY B O 1
ATOM 4497 N N . ALA B 1 242 ? 13.656 17.297 1.378 1 65.62 242 ALA B N 1
ATOM 4498 C CA . ALA B 1 242 ? 12.711 18.391 1.608 1 65.62 242 ALA B CA 1
ATOM 4499 C C . ALA B 1 242 ? 13.375 19.75 1.422 1 65.62 242 ALA B C 1
ATOM 4501 O O . ALA B 1 242 ? 12.789 20.656 0.843 1 65.62 242 ALA B O 1
ATOM 4502 N N . TYR B 1 243 ? 14.547 19.734 1.838 1 63.06 243 TYR B N 1
ATOM 4503 C CA . TYR B 1 243 ? 15.289 20.984 1.732 1 63.06 243 TYR B CA 1
ATOM 4504 C C . TYR B 1 243 ? 15.711 21.25 0.291 1 63.06 243 TYR B C 1
ATOM 4506 O O . TYR B 1 243 ? 15.727 22.391 -0.155 1 63.06 243 TYR B O 1
ATOM 4514 N N . GLU B 1 244 ? 16.047 20.172 -0.378 1 59.75 244 GLU B N 1
ATOM 4515 C CA . GLU B 1 244 ? 16.453 20.328 -1.77 1 59.75 244 GLU B CA 1
ATOM 4516 C C . GLU B 1 244 ? 15.297 20.797 -2.646 1 59.75 244 GLU B C 1
ATOM 4518 O O . GLU B 1 244 ? 15.484 21.594 -3.557 1 59.75 244 GLU B O 1
ATOM 4523 N N . VAL B 1 245 ? 14.242 20.203 -2.393 1 54.66 245 VAL B N 1
ATOM 4524 C CA . VAL B 1 245 ? 13.047 20.578 -3.127 1 54.66 245 VAL B CA 1
ATOM 4525 C C . VAL B 1 245 ? 12.75 22.062 -2.893 1 54.66 245 VAL B C 1
ATOM 4527 O O . VAL B 1 245 ? 12.352 22.781 -3.816 1 54.66 245 VAL B O 1
ATOM 4530 N N . ILE B 1 246 ? 12.977 22.5 -1.72 1 53.81 246 ILE B N 1
ATOM 4531 C CA . ILE B 1 246 ? 12.758 23.906 -1.387 1 53.81 246 ILE B CA 1
ATOM 4532 C C . ILE B 1 246 ? 13.766 24.766 -2.135 1 53.81 246 ILE B C 1
ATOM 4534 O O . ILE B 1 246 ? 13.414 25.844 -2.637 1 53.81 246 ILE B O 1
ATOM 4538 N N . LYS B 1 247 ? 14.914 24.203 -2.152 1 52.84 247 LYS B N 1
ATOM 4539 C CA . LYS B 1 247 ? 15.969 24.984 -2.805 1 52.84 247 LYS B CA 1
ATOM 4540 C C . LYS B 1 247 ? 15.75 25.047 -4.312 1 52.84 247 LYS B C 1
ATOM 4542 O O . LYS B 1 247 ? 16.078 26.047 -4.953 1 52.84 247 LYS B O 1
ATOM 4547 N N . LEU B 1 248 ? 15.219 23.906 -4.781 1 47.06 248 LEU B N 1
ATOM 4548 C CA . LEU B 1 248 ? 15.047 23.875 -6.23 1 47.06 248 LEU B CA 1
ATOM 4549 C C . LEU B 1 248 ? 13.68 24.422 -6.633 1 47.06 248 LEU B C 1
ATOM 4551 O O . LEU B 1 248 ? 12.656 24.016 -6.082 1 47.06 248 LEU B O 1
ATOM 4555 N N . LYS B 1 249 ? 13.445 25.719 -6.824 1 43.78 249 LYS B N 1
ATOM 4556 C CA . LYS B 1 249 ? 12.25 26.531 -7.027 1 43.78 249 LYS B CA 1
ATOM 4557 C C . LYS B 1 249 ? 11.219 25.781 -7.875 1 43.78 249 LYS B C 1
ATOM 4559 O O . LYS B 1 249 ? 10.023 25.859 -7.609 1 43.78 249 LYS B O 1
ATOM 4564 N N . GLY B 1 250 ? 11.656 25.031 -8.867 1 42.97 250 GLY B N 1
ATOM 4565 C CA . GLY B 1 250 ? 10.773 24.578 -9.93 1 42.97 250 GLY B CA 1
ATOM 4566 C C . GLY B 1 250 ? 10.242 23.172 -9.703 1 42.97 250 GLY B C 1
ATOM 4567 O O . GLY B 1 250 ? 9.031 22.953 -9.742 1 42.97 250 GLY B O 1
ATOM 4568 N N . TYR B 1 251 ? 10.984 22.234 -9.422 1 43.28 251 TYR B N 1
ATOM 4569 C CA . TYR B 1 251 ? 10.68 20.812 -9.398 1 43.28 251 TYR B CA 1
ATOM 4570 C C . TYR B 1 251 ? 10.008 20.422 -8.086 1 43.28 251 TYR B C 1
ATOM 4572 O O . TYR B 1 251 ? 9.141 19.547 -8.062 1 43.28 251 TYR B O 1
ATOM 4580 N N . THR B 1 252 ? 10.141 21.172 -6.996 1 53.03 252 THR B N 1
ATOM 4581 C CA . THR B 1 252 ? 9.641 20.828 -5.672 1 53.03 252 THR B CA 1
ATOM 4582 C C . THR B 1 252 ? 8.125 21.016 -5.594 1 53.03 252 THR B C 1
ATOM 4584 O O . THR B 1 252 ? 7.434 20.25 -4.93 1 53.03 252 THR B O 1
ATOM 4587 N N . SER B 1 253 ? 7.742 21.828 -6.535 1 59.44 253 SER B N 1
ATOM 4588 C CA . SER B 1 253 ? 6.328 22.188 -6.492 1 59.44 253 SER B CA 1
ATOM 4589 C C . SER B 1 253 ? 5.453 21.031 -6.98 1 59.44 253 SER B C 1
ATOM 4591 O O . SER B 1 253 ? 4.336 20.844 -6.492 1 59.44 253 SER B O 1
ATOM 4593 N N . TRP B 1 254 ? 6.125 20.234 -7.648 1 63.47 254 TRP B N 1
ATOM 4594 C CA . TRP B 1 254 ? 5.324 19.141 -8.203 1 63.47 254 TRP B CA 1
ATOM 4595 C C . TRP B 1 254 ? 5.043 18.078 -7.141 1 63.47 254 TRP B C 1
ATOM 4597 O O . TRP B 1 254 ? 3.92 17.578 -7.043 1 63.47 254 TRP B O 1
ATOM 4607 N N . ALA B 1 255 ? 6.02 17.781 -6.379 1 73.12 255 ALA B N 1
ATOM 4608 C CA . ALA B 1 255 ? 5.855 16.734 -5.363 1 73.12 255 ALA B CA 1
ATOM 4609 C C . ALA B 1 255 ? 4.824 17.156 -4.316 1 73.12 255 ALA B C 1
ATOM 4611 O O . ALA B 1 255 ? 3.967 16.359 -3.934 1 73.12 255 ALA B O 1
ATOM 4612 N N . ILE B 1 256 ? 4.902 18.359 -3.941 1 77.62 256 ILE B N 1
ATOM 4613 C CA . ILE B 1 256 ? 3.953 18.859 -2.955 1 77.62 256 ILE B CA 1
ATOM 4614 C C . ILE B 1 256 ? 2.555 18.922 -3.566 1 77.62 256 ILE B C 1
ATOM 4616 O O . ILE B 1 256 ? 1.57 18.562 -2.912 1 77.62 256 ILE B O 1
ATOM 4620 N N . GLY B 1 257 ? 2.539 19.359 -4.809 1 77.44 257 GLY B N 1
ATOM 4621 C CA . GLY B 1 257 ? 1.26 19.406 -5.5 1 77.44 257 GLY B CA 1
ATOM 4622 C C . GLY B 1 257 ? 0.577 18.047 -5.582 1 77.44 257 GLY B C 1
ATOM 4623 O O . GLY B 1 257 ? -0.623 17.938 -5.324 1 77.44 257 GLY B O 1
ATOM 4624 N N . MET B 1 258 ? 1.292 17.078 -5.895 1 79.69 258 MET B N 1
ATOM 4625 C CA . MET B 1 258 ? 0.743 15.719 -5.992 1 79.69 258 MET B CA 1
ATOM 4626 C C . MET B 1 258 ? 0.29 15.219 -4.629 1 79.69 258 MET B C 1
ATOM 4628 O O . MET B 1 258 ? -0.744 14.555 -4.52 1 79.69 258 MET B O 1
ATOM 4632 N N . SER B 1 259 ? 1.105 15.492 -3.688 1 85.94 259 SER B N 1
ATOM 4633 C CA . SER B 1 259 ? 0.755 15.086 -2.33 1 85.94 259 SER B CA 1
ATOM 4634 C C . SER B 1 259 ? -0.545 15.742 -1.877 1 85.94 259 SER B C 1
ATOM 4636 O O . SER B 1 259 ? -1.417 15.078 -1.311 1 85.94 259 SER B O 1
ATOM 4638 N N . VAL B 1 260 ? -0.7 16.984 -2.156 1 87.06 260 VAL B N 1
ATOM 4639 C CA . VAL B 1 260 ? -1.89 17.734 -1.763 1 87.06 260 VAL B CA 1
ATOM 4640 C C . VAL B 1 260 ? -3.096 17.234 -2.561 1 87.06 260 VAL B C 1
ATOM 4642 O O . VAL B 1 260 ? -4.195 17.109 -2.018 1 87.06 260 VAL B O 1
ATOM 4645 N N . ALA B 1 261 ? -2.879 17 -3.826 1 83.38 261 ALA B N 1
ATOM 4646 C CA . ALA B 1 261 ? -3.955 16.469 -4.656 1 83.38 261 ALA B CA 1
ATOM 4647 C C . ALA B 1 261 ? -4.473 15.148 -4.086 1 83.38 261 ALA B C 1
ATOM 4649 O O . ALA B 1 261 ? -5.684 14.898 -4.078 1 83.38 261 ALA B O 1
ATOM 4650 N N . ASP B 1 262 ? -3.615 14.398 -3.695 1 88.88 262 ASP B N 1
ATOM 4651 C CA . ASP B 1 262 ? -3.969 13.117 -3.098 1 88.88 262 ASP B CA 1
ATOM 4652 C C . ASP B 1 262 ? -4.824 13.312 -1.847 1 88.88 262 ASP B C 1
ATOM 4654 O O . ASP B 1 262 ? -5.812 12.602 -1.646 1 88.88 262 ASP B O 1
ATOM 4658 N N . LEU B 1 263 ? -4.504 14.211 -1.031 1 93.69 263 LEU B N 1
ATOM 4659 C CA . LEU B 1 263 ? -5.258 14.516 0.177 1 93.69 263 LEU B CA 1
ATOM 4660 C C . LEU B 1 263 ? -6.652 15.039 -0.169 1 93.69 263 LEU B C 1
ATOM 4662 O O . LEU B 1 263 ? -7.645 14.586 0.405 1 93.69 263 LEU B O 1
ATOM 4666 N N . VAL B 1 264 ? -6.691 15.938 -1.082 1 90.38 264 VAL B N 1
ATOM 4667 C CA . VAL B 1 264 ? -7.957 16.547 -1.48 1 90.38 264 VAL B CA 1
ATOM 4668 C C . VAL B 1 264 ? -8.875 15.477 -2.08 1 90.38 264 VAL B C 1
ATOM 4670 O O . VAL B 1 264 ? -10.078 15.453 -1.798 1 90.38 264 VAL B O 1
ATOM 4673 N N . GLU B 1 265 ? -8.297 14.648 -2.818 1 88.81 265 GLU B N 1
ATOM 4674 C CA . GLU B 1 265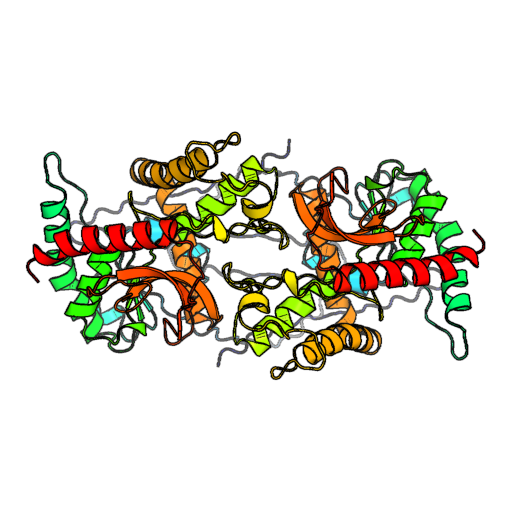 ? -9.078 13.562 -3.404 1 88.81 265 GLU B CA 1
ATOM 4675 C C . GLU B 1 265 ? -9.688 12.68 -2.322 1 88.81 265 GLU B C 1
ATOM 4677 O O . GLU B 1 265 ? -10.852 12.281 -2.416 1 88.81 265 GLU B O 1
ATOM 4682 N N . SER B 1 266 ? -8.898 12.344 -1.382 1 93.38 266 SER B N 1
ATOM 4683 C CA . SER B 1 266 ? -9.367 11.5 -0.282 1 93.38 266 SER B CA 1
ATOM 4684 C C . SER B 1 266 ? -10.555 12.141 0.432 1 93.38 266 SER B C 1
ATOM 4686 O O . SER B 1 266 ? -11.5 11.453 0.816 1 93.38 266 SER B O 1
ATOM 4688 N N . ILE B 1 267 ? -10.539 13.406 0.565 1 92.94 267 ILE B N 1
ATOM 4689 C CA . ILE B 1 267 ? -11.586 14.133 1.272 1 92.94 267 ILE B CA 1
ATOM 4690 C C . ILE B 1 267 ? -12.828 14.234 0.388 1 92.94 267 ILE B C 1
ATOM 4692 O O . ILE B 1 267 ? -13.93 13.859 0.8 1 92.94 267 ILE B O 1
ATOM 4696 N N . LEU B 1 268 ? -12.648 14.703 -0.811 1 87.69 268 LEU B N 1
ATOM 4697 C CA . LEU B 1 268 ? -13.773 15 -1.689 1 87.69 268 LEU B CA 1
ATOM 4698 C C . LEU B 1 268 ? -14.508 13.727 -2.09 1 87.69 268 LEU B C 1
ATOM 4700 O O . LEU B 1 268 ? -15.734 13.727 -2.23 1 87.69 268 LEU B O 1
ATOM 4704 N N . LYS B 1 269 ? -13.781 12.648 -2.227 1 89.5 269 LYS B N 1
ATOM 4705 C CA . LYS B 1 269 ? -14.391 11.391 -2.66 1 89.5 269 LYS B CA 1
ATOM 4706 C C . LYS B 1 269 ? -14.703 10.492 -1.466 1 89.5 269 LYS B C 1
ATOM 4708 O O . LYS B 1 269 ? -15.086 9.336 -1.639 1 89.5 269 LYS B O 1
ATOM 4713 N N . ASN B 1 270 ? -14.586 11 -0.335 1 94.75 270 ASN B N 1
ATOM 4714 C CA . ASN B 1 270 ? -14.891 10.258 0.888 1 94.75 270 ASN B CA 1
ATOM 4715 C C . ASN B 1 270 ? -14.227 8.891 0.895 1 94.75 270 ASN B C 1
ATOM 4717 O O . ASN B 1 270 ? -14.891 7.875 1.137 1 94.75 270 ASN B O 1
ATOM 4721 N N . LEU B 1 271 ? -12.93 8.914 0.615 1 92.56 271 LEU B N 1
ATOM 4722 C CA . LEU B 1 271 ? -12.258 7.648 0.345 1 92.56 271 LEU B CA 1
ATOM 4723 C C . LEU B 1 271 ? -11.906 6.93 1.645 1 92.56 271 LEU B C 1
ATOM 4725 O O . LEU B 1 271 ? -11.68 5.719 1.648 1 92.56 271 LEU B O 1
ATOM 4729 N N . HIS B 1 272 ? -11.742 7.602 2.725 1 96.62 272 HIS B N 1
ATOM 4730 C CA . HIS B 1 272 ? -11.32 7.035 4 1 96.62 272 HIS B CA 1
ATOM 4731 C C . HIS B 1 272 ? -9.945 6.375 3.883 1 96.62 272 HIS B C 1
ATOM 4733 O O . HIS B 1 272 ? -9.75 5.254 4.359 1 96.62 272 HIS B O 1
ATOM 4739 N N . LYS B 1 273 ? -9.086 7.062 3.256 1 96.12 273 LYS B N 1
ATOM 4740 C CA . LYS B 1 273 ? -7.691 6.652 3.145 1 96.12 273 LYS B CA 1
ATOM 4741 C C . LYS B 1 273 ? -6.867 7.172 4.32 1 96.12 273 LYS B C 1
ATOM 4743 O O . LYS B 1 273 ? -7.148 8.25 4.852 1 96.12 273 LYS B O 1
ATOM 4748 N N . VAL B 1 274 ? -5.84 6.445 4.688 1 96.88 274 VAL B N 1
ATOM 4749 C CA . VAL B 1 274 ? -4.98 6.852 5.797 1 96.88 274 VAL B CA 1
ATOM 4750 C C . VAL B 1 274 ? -3.844 7.727 5.27 1 96.88 274 VAL B C 1
ATOM 4752 O O . VAL B 1 274 ? -3.18 7.371 4.293 1 96.88 274 VAL B O 1
ATOM 4755 N N . HIS B 1 275 ? -3.682 8.867 5.879 1 97.44 275 HIS B N 1
ATOM 4756 C CA . HIS B 1 275 ? -2.609 9.805 5.562 1 97.44 275 HIS B CA 1
ATOM 4757 C C . HIS B 1 275 ? -1.956 10.344 6.832 1 97.44 275 HIS B C 1
ATOM 4759 O O . HIS B 1 275 ? -2.641 10.617 7.82 1 97.44 275 HIS B O 1
ATOM 4765 N N . PRO B 1 276 ? -0.64 10.383 6.801 1 97.88 276 PRO B N 1
ATOM 4766 C CA . PRO B 1 276 ? -0.011 11.094 7.91 1 97.88 276 PRO B CA 1
ATOM 4767 C C . PRO B 1 276 ? -0.114 12.617 7.77 1 97.88 276 PRO B C 1
ATOM 4769 O O . PRO B 1 276 ? 0.714 13.234 7.098 1 97.88 276 PRO B O 1
ATOM 4772 N N . VAL B 1 277 ? -1.075 13.219 8.398 1 98.25 277 VAL B N 1
ATOM 4773 C CA . VAL B 1 277 ? -1.318 14.648 8.281 1 98.25 277 VAL B CA 1
ATOM 4774 C C . VAL B 1 277 ? -1.196 15.312 9.648 1 98.25 277 VAL B C 1
ATOM 4776 O O . VAL B 1 277 ? -1.259 14.633 10.68 1 98.25 277 VAL B O 1
ATOM 4779 N N . SER B 1 278 ? -0.929 16.578 9.609 1 98.31 278 SER B N 1
ATOM 4780 C CA . SER B 1 278 ? -0.781 17.344 10.844 1 98.31 278 SER B CA 1
ATOM 4781 C C . SER B 1 278 ? -2.135 17.609 11.5 1 98.31 278 SER B C 1
ATOM 4783 O O . SER B 1 278 ? -3.029 18.188 10.867 1 98.31 278 SER B O 1
ATOM 4785 N N . THR B 1 279 ? -2.289 17.156 12.711 1 98.19 279 THR B N 1
ATOM 4786 C CA . THR B 1 279 ? -3.518 17.328 13.477 1 98.19 279 THR B CA 1
ATOM 4787 C C . THR B 1 279 ? -3.207 17.547 14.953 1 98.19 279 THR B C 1
ATOM 4789 O O . THR B 1 279 ? -2.047 17.469 15.367 1 98.19 279 THR B O 1
ATOM 4792 N N . LEU B 1 280 ? -4.27 17.922 15.672 1 97.44 280 LEU B N 1
ATOM 4793 C CA . LEU B 1 280 ? -4.102 18.109 17.109 1 97.44 280 LEU B CA 1
ATOM 4794 C C . LEU B 1 280 ? -3.816 16.797 17.812 1 97.44 280 LEU B C 1
ATOM 4796 O O . LEU B 1 280 ? -4.625 15.859 17.75 1 97.44 280 LEU B O 1
ATOM 4800 N N . VAL B 1 281 ? -2.672 16.734 18.516 1 96.5 281 VAL B N 1
ATOM 4801 C CA . VAL B 1 281 ? -2.258 15.438 19.047 1 96.5 281 VAL B CA 1
ATOM 4802 C C . VAL B 1 281 ? -2.273 15.477 20.578 1 96.5 281 VAL B C 1
ATOM 4804 O O . VAL B 1 281 ? -1.723 14.594 21.234 1 96.5 281 VAL B O 1
ATOM 4807 N N . LYS B 1 282 ? -2.891 16.5 21.094 1 95.19 282 LYS B N 1
ATOM 4808 C CA . LYS B 1 282 ? -2.967 16.578 22.562 1 95.19 282 LYS B CA 1
ATOM 4809 C C . LYS B 1 282 ? -3.588 15.312 23.141 1 95.19 282 LYS B C 1
ATOM 4811 O O . LYS B 1 282 ? -4.676 14.898 22.734 1 95.19 282 LYS B O 1
ATOM 4816 N N . GLY B 1 283 ? -2.836 14.695 24.109 1 92.56 283 GLY B N 1
ATOM 4817 C CA . GLY B 1 283 ? -3.342 13.5 24.766 1 92.56 283 GLY B CA 1
ATOM 4818 C C . GLY B 1 283 ? -2.867 12.211 24.109 1 92.56 283 GLY B C 1
ATOM 4819 O O . GLY B 1 283 ? -3.113 11.117 24.625 1 92.56 283 GLY B O 1
ATOM 4820 N N . MET B 1 284 ? -2.182 12.336 23.031 1 91.81 284 MET B N 1
ATOM 4821 C CA . MET B 1 284 ? -1.686 11.164 22.328 1 91.81 284 MET B CA 1
ATOM 4822 C C . MET B 1 284 ? -0.207 10.93 22.625 1 91.81 284 MET B C 1
ATOM 4824 O O . MET B 1 284 ? 0.592 11.867 22.578 1 91.81 284 MET B O 1
ATOM 4828 N N . HIS B 1 285 ? 0.097 9.68 22.938 1 91.62 285 HIS B N 1
ATOM 4829 C CA . HIS B 1 285 ? 1.478 9.25 23.141 1 91.62 285 HIS B CA 1
ATOM 4830 C C . HIS B 1 285 ? 2.203 10.148 24.125 1 91.62 285 HIS B C 1
ATOM 4832 O O . HIS B 1 285 ? 3.332 10.578 23.875 1 91.62 285 HIS B O 1
ATOM 4838 N N . GLY B 1 286 ? 1.551 10.68 25.062 1 88.69 286 GLY B N 1
ATOM 4839 C CA . GLY B 1 286 ? 2.158 11.438 26.156 1 88.69 286 GLY B CA 1
ATOM 4840 C C . GLY B 1 286 ? 2.246 12.922 25.859 1 88.69 286 GLY B C 1
ATOM 4841 O O . GLY B 1 286 ? 2.738 13.688 26.688 1 88.69 286 GLY B O 1
ATOM 4842 N N . VAL B 1 287 ? 1.799 13.336 24.719 1 93.81 287 VAL B N 1
ATOM 4843 C CA . VAL B 1 287 ? 1.828 14.758 24.391 1 93.81 287 VAL B CA 1
ATOM 4844 C C . VAL B 1 287 ? 0.748 15.492 25.188 1 93.81 287 VAL B C 1
ATOM 4846 O O . VAL B 1 287 ? -0.433 15.141 25.109 1 93.81 287 VAL B O 1
ATOM 4849 N N . LYS B 1 288 ? 1.104 16.547 25.859 1 92.75 288 LYS B N 1
ATOM 4850 C CA . LYS B 1 288 ? 0.161 17.266 26.719 1 92.75 288 LYS B CA 1
ATOM 4851 C C . LYS B 1 288 ? -0.204 18.625 26.125 1 92.75 288 LYS B C 1
ATOM 4853 O O . LYS B 1 288 ? -1.278 19.156 26.391 1 92.75 288 LYS B O 1
ATOM 4858 N N . GLU B 1 289 ? 0.641 19.109 25.344 1 93.81 289 GLU B N 1
ATOM 4859 C CA . GLU B 1 289 ? 0.469 20.453 24.797 1 93.81 289 GLU B CA 1
ATOM 4860 C C . GLU B 1 289 ? -0.477 20.453 23.609 1 93.81 289 GLU B C 1
ATOM 4862 O O . GLU B 1 289 ? -0.661 19.422 22.953 1 93.81 289 GLU B O 1
ATOM 4867 N N . GLU B 1 290 ? -1.081 21.594 23.344 1 95.38 290 GLU B N 1
ATOM 4868 C CA . GLU B 1 290 ? -1.903 21.781 22.156 1 95.38 290 GLU B CA 1
ATOM 4869 C C . GLU B 1 290 ? -1.04 22.031 20.922 1 95.38 290 GLU B C 1
ATOM 4871 O O . GLU B 1 290 ? -0.909 23.172 20.484 1 95.38 290 GLU B O 1
ATOM 4876 N N . VAL B 1 291 ? -0.565 20.953 20.469 1 97 291 VAL B N 1
ATOM 4877 C CA . VAL B 1 291 ? 0.312 21.078 19.312 1 97 291 VAL B CA 1
ATOM 4878 C C . VAL B 1 291 ? -0.221 20.219 18.156 1 97 291 VAL B C 1
ATOM 4880 O O . VAL B 1 291 ? -0.932 19.234 18.391 1 97 291 VAL B O 1
ATOM 4883 N N . PHE B 1 292 ? 0.064 20.672 17.016 1 98 292 PHE B N 1
ATOM 4884 C CA . PHE B 1 292 ? -0.264 19.922 15.82 1 98 292 PHE B CA 1
ATOM 4885 C C . PHE B 1 292 ? 0.953 19.156 15.312 1 98 292 PHE B C 1
ATOM 4887 O O . PHE B 1 292 ? 2.037 19.719 15.172 1 98 292 PHE B O 1
ATOM 4894 N N . LEU B 1 293 ? 0.802 17.859 15.156 1 97.94 293 LEU B N 1
ATOM 4895 C CA . LEU B 1 293 ? 1.821 16.969 14.625 1 97.94 293 LEU B CA 1
ATOM 4896 C C . LEU B 1 293 ? 1.209 15.977 13.641 1 97.94 293 LEU B C 1
ATOM 4898 O O . LEU B 1 293 ? -0.006 15.766 13.641 1 97.94 293 LEU B O 1
ATOM 4902 N N . SER B 1 294 ? 2.076 15.438 12.812 1 97.94 294 SER B N 1
ATOM 4903 C CA . SER B 1 294 ? 1.611 14.469 11.82 1 97.94 294 SER B CA 1
ATOM 4904 C C . SER B 1 294 ? 1.498 13.07 12.43 1 97.94 294 SER B C 1
ATOM 4906 O O . SER B 1 294 ? 2.438 12.586 13.062 1 97.94 294 SER B O 1
ATOM 4908 N N . VAL B 1 295 ? 0.377 12.516 12.328 1 97.56 295 VAL B N 1
ATOM 4909 C CA . VAL B 1 295 ? 0.083 11.125 12.672 1 97.56 295 VAL B CA 1
ATOM 4910 C C . VAL B 1 295 ? -0.857 10.523 11.633 1 97.56 295 VAL B C 1
ATOM 4912 O O . VAL B 1 295 ? -1.534 11.258 10.898 1 97.56 295 VAL B O 1
ATOM 4915 N N . PRO B 1 296 ? -0.837 9.219 11.477 1 97.44 296 PRO B N 1
ATOM 4916 C CA . PRO B 1 296 ? -1.766 8.625 10.516 1 97.44 296 PRO B CA 1
ATOM 4917 C C . PRO B 1 296 ? -3.229 8.906 10.852 1 97.44 296 PRO B C 1
ATOM 4919 O O . PRO B 1 296 ? -3.686 8.578 11.953 1 97.44 296 PRO B O 1
ATOM 4922 N N . CYS B 1 297 ? -3.928 9.492 9.875 1 98.06 297 CYS B N 1
ATOM 4923 C CA . CYS B 1 297 ? -5.336 9.844 10.023 1 98.06 297 CYS B CA 1
ATOM 4924 C C . CYS B 1 297 ? -6.152 9.359 8.836 1 98.06 297 CYS B C 1
ATOM 4926 O O . CYS B 1 297 ? -5.629 9.25 7.723 1 98.06 297 CYS B O 1
ATOM 4928 N N . VAL B 1 298 ? -7.398 9.062 9.125 1 97.88 298 VAL B N 1
ATOM 4929 C CA . VAL B 1 298 ? -8.336 8.719 8.07 1 97.88 298 VAL B CA 1
ATOM 4930 C C . VAL B 1 298 ? -9.055 9.969 7.578 1 97.88 298 VAL B C 1
ATOM 4932 O O . VAL B 1 298 ? -9.602 10.734 8.375 1 97.88 298 VAL B O 1
ATOM 4935 N N . LEU B 1 299 ? -9.016 10.195 6.281 1 97.62 299 LEU B N 1
ATOM 4936 C CA . LEU B 1 299 ? -9.648 11.391 5.727 1 97.62 299 LEU B CA 1
ATOM 4937 C C . LEU B 1 299 ? -10.898 11.023 4.934 1 97.62 299 LEU B C 1
ATOM 4939 O O . LEU B 1 299 ? -10.867 10.109 4.105 1 97.62 299 LEU B O 1
ATOM 4943 N N . GLY B 1 300 ? -11.945 11.664 5.238 1 96.38 300 GLY B N 1
ATOM 4944 C CA . GLY B 1 300 ? -13.211 11.562 4.531 1 96.38 300 GLY B CA 1
ATOM 4945 C C . GLY B 1 300 ? -13.867 12.906 4.277 1 96.38 300 GLY B C 1
ATOM 4946 O O . GLY B 1 300 ? -13.227 13.945 4.43 1 96.38 300 GLY B O 1
ATOM 4947 N N . ASN B 1 301 ? -15.102 12.859 3.93 1 93.06 301 ASN B N 1
ATOM 4948 C CA . ASN B 1 301 ? -15.789 14.062 3.484 1 93.06 301 ASN B CA 1
ATOM 4949 C C . ASN B 1 301 ? -16.047 15.023 4.645 1 93.06 301 ASN B C 1
ATOM 4951 O O . ASN B 1 301 ? -16.359 16.203 4.426 1 93.06 301 ASN B O 1
ATOM 4955 N N . SER B 1 302 ? -15.836 14.609 5.797 1 95.94 302 SER B N 1
ATOM 4956 C CA . SER B 1 302 ? -15.977 15.477 6.965 1 95.94 302 SER B CA 1
ATOM 4957 C C . SER B 1 302 ? -14.625 15.961 7.465 1 95.94 302 SER B C 1
ATOM 4959 O O . SER B 1 302 ? -14.539 16.609 8.516 1 95.94 302 SER B O 1
ATOM 4961 N N . GLY B 1 303 ? -13.625 15.664 6.707 1 96.81 303 GLY B N 1
ATOM 4962 C CA . GLY B 1 303 ? -12.273 15.969 7.148 1 96.81 303 GLY B CA 1
ATOM 4963 C C . GLY B 1 303 ? -11.578 14.789 7.797 1 96.81 303 GLY B C 1
ATOM 4964 O O . GLY B 1 303 ? -11.539 13.703 7.227 1 96.81 303 GLY B O 1
ATOM 4965 N N . LEU B 1 304 ? -11.016 15.109 8.898 1 97.69 304 LEU B N 1
ATOM 4966 C CA . LEU B 1 304 ? -10.383 14.055 9.68 1 97.69 304 LEU B CA 1
ATOM 4967 C C . LEU B 1 304 ? -11.422 13.227 10.43 1 97.69 304 LEU B C 1
ATOM 4969 O O . LEU B 1 304 ? -12.102 13.742 11.32 1 97.69 304 LEU B O 1
ATOM 4973 N N . THR B 1 305 ? -11.531 11.945 10.109 1 96.06 305 THR B N 1
ATOM 4974 C CA . THR B 1 305 ? -12.594 11.125 10.68 1 96.06 305 THR B CA 1
ATOM 4975 C C . THR B 1 305 ? -12.062 10.281 11.828 1 96.06 305 THR B C 1
ATOM 4977 O O . THR B 1 305 ? -12.781 10.016 12.797 1 96.06 305 THR B O 1
ATOM 4980 N N . ASP B 1 306 ? -10.844 9.828 11.688 1 95.44 306 ASP B N 1
ATOM 4981 C CA . ASP B 1 306 ? -10.25 8.984 12.719 1 95.44 306 ASP B CA 1
ATOM 4982 C C . ASP B 1 306 ? -8.734 9.141 12.758 1 95.44 306 ASP B C 1
ATOM 4984 O O . ASP B 1 306 ? -8.117 9.531 11.758 1 95.44 306 ASP B O 1
ATOM 4988 N N . ILE B 1 307 ? -8.242 8.938 13.945 1 95.44 307 ILE B N 1
ATOM 4989 C CA . ILE B 1 307 ? -6.797 8.891 14.133 1 95.44 307 ILE B CA 1
ATOM 4990 C C . ILE B 1 307 ? -6.367 7.457 14.445 1 95.44 307 ILE B C 1
ATOM 4992 O O . ILE B 1 307 ? -6.961 6.797 15.305 1 95.44 307 ILE B O 1
ATOM 4996 N N . ILE B 1 308 ? -5.387 6.996 13.688 1 94 308 ILE B N 1
ATOM 4997 C CA . ILE B 1 308 ? -4.852 5.664 13.961 1 94 308 ILE B CA 1
ATOM 4998 C C . ILE B 1 308 ? -3.803 5.746 15.07 1 94 308 ILE B C 1
ATOM 5000 O O . ILE B 1 308 ? -2.793 6.441 14.922 1 94 308 ILE B O 1
ATOM 5004 N N . HIS B 1 309 ? -4.102 5.043 16.125 1 92.88 309 HIS B N 1
ATOM 5005 C CA . HIS B 1 309 ? -3.143 5 17.219 1 92.88 309 HIS B CA 1
ATOM 5006 C C . HIS B 1 309 ? -2.055 3.965 16.969 1 92.88 309 HIS B C 1
ATOM 5008 O O . HIS B 1 309 ? -2.256 2.773 17.203 1 92.88 309 HIS B O 1
ATOM 5014 N N . MET B 1 310 ? -0.924 4.445 16.656 1 92.69 310 MET B N 1
ATOM 5015 C CA . MET B 1 310 ? 0.187 3.561 16.312 1 92.69 310 MET B CA 1
ATOM 5016 C C . MET B 1 310 ? 0.817 2.977 17.578 1 92.69 310 MET B C 1
ATOM 5018 O O . MET B 1 310 ? 0.794 3.605 18.641 1 92.69 310 MET B O 1
ATOM 5022 N N . THR B 1 311 ? 1.301 1.759 17.375 1 89.69 311 THR B N 1
ATOM 5023 C CA . THR B 1 311 ? 2.139 1.176 18.422 1 89.69 311 THR B CA 1
ATOM 5024 C C . THR B 1 311 ? 3.598 1.588 18.234 1 89.69 311 THR B C 1
ATOM 5026 O O . THR B 1 311 ? 4.277 1.093 17.328 1 89.69 311 THR B O 1
ATOM 5029 N N . LEU B 1 312 ? 4.039 2.459 19.125 1 93.88 312 LEU B N 1
ATOM 5030 C CA . LEU B 1 312 ? 5.391 2.996 19.016 1 93.88 312 LEU B CA 1
ATOM 5031 C C . LEU B 1 312 ? 6.312 2.385 20.062 1 93.88 312 LEU B C 1
ATOM 5033 O O . LEU B 1 312 ? 5.887 2.107 21.188 1 93.88 312 LEU B O 1
ATOM 5037 N N . LYS B 1 313 ? 7.52 2.209 19.656 1 93.31 313 LYS B N 1
ATOM 5038 C CA . LYS B 1 313 ? 8.547 1.871 20.641 1 93.31 313 LYS B CA 1
ATOM 5039 C C . LYS B 1 313 ? 8.891 3.076 21.5 1 93.31 313 LYS B C 1
ATOM 5041 O O . LYS B 1 313 ? 8.641 4.219 21.125 1 93.31 313 LYS B O 1
ATOM 5046 N N . PRO B 1 314 ? 9.484 2.834 22.688 1 94.19 314 PRO B N 1
ATOM 5047 C CA . PRO B 1 314 ? 9.773 3.928 23.609 1 94.19 314 PRO B CA 1
ATOM 5048 C C . PRO B 1 314 ? 10.641 5.02 22.984 1 94.19 314 PRO B C 1
ATOM 5050 O O . PRO B 1 314 ? 10.398 6.207 23.203 1 94.19 314 PRO B O 1
ATOM 5053 N N . GLU B 1 315 ? 11.578 4.59 22.234 1 93.25 315 GLU B N 1
ATOM 5054 C CA . GLU B 1 315 ? 12.453 5.574 21.594 1 93.25 315 GLU B CA 1
ATOM 5055 C C . GLU B 1 315 ? 11.68 6.438 20.594 1 93.25 315 GLU B C 1
ATOM 5057 O O . GLU B 1 315 ? 11.93 7.641 20.484 1 93.25 315 GLU B O 1
ATOM 5062 N N . GLU B 1 316 ? 10.805 5.844 19.875 1 94.75 316 GLU B N 1
ATOM 5063 C CA . GLU B 1 316 ? 9.969 6.57 18.922 1 94.75 316 GLU B CA 1
ATOM 5064 C C . GLU B 1 316 ? 9.023 7.527 19.625 1 94.75 316 GLU B C 1
ATOM 5066 O O . GLU B 1 316 ? 8.812 8.656 19.172 1 94.75 316 GLU B O 1
ATOM 5071 N N . GLU B 1 317 ? 8.5 7.121 20.75 1 95.38 317 GLU B N 1
ATOM 5072 C CA . GLU B 1 317 ? 7.625 7.973 21.562 1 95.38 317 GLU B CA 1
ATOM 5073 C C . GLU B 1 317 ? 8.383 9.195 22.078 1 95.38 317 GLU B C 1
ATOM 5075 O O . GLU B 1 317 ? 7.836 10.297 22.109 1 95.38 317 GLU B O 1
ATOM 5080 N N . LYS B 1 318 ? 9.531 8.922 22.516 1 95 318 LYS B N 1
ATOM 5081 C CA . LYS B 1 318 ? 10.367 10.016 23.016 1 95 318 LYS B CA 1
ATOM 5082 C C . LYS B 1 318 ? 10.648 11.039 21.922 1 95 318 LYS B C 1
ATOM 5084 O O . LYS B 1 318 ? 10.625 12.242 22.172 1 95 318 LYS B O 1
ATOM 5089 N N . GLN B 1 319 ? 10.922 10.547 20.75 1 94.69 319 GLN B N 1
ATOM 5090 C CA . GLN B 1 319 ? 11.172 11.445 19.625 1 94.69 319 GLN B CA 1
ATOM 5091 C C . GLN B 1 319 ? 9.93 12.281 19.312 1 94.69 319 GLN B C 1
ATOM 5093 O O . GLN B 1 319 ? 10.039 13.461 18.984 1 94.69 319 GLN B O 1
ATOM 5098 N N . LEU B 1 320 ? 8.805 11.625 19.344 1 95.81 320 LEU B N 1
ATOM 5099 C CA . LEU B 1 320 ? 7.555 12.336 19.094 1 95.81 320 LEU B CA 1
ATOM 5100 C C . LEU B 1 320 ? 7.328 13.422 20.141 1 95.81 320 LEU B C 1
ATOM 5102 O O . LEU B 1 320 ? 6.91 14.531 19.812 1 95.81 320 LEU B O 1
ATOM 5106 N N . SER B 1 321 ? 7.586 13.109 21.344 1 95 321 SER B N 1
ATOM 5107 C CA . SER B 1 321 ? 7.473 14.07 22.438 1 95 321 SER B CA 1
ATOM 5108 C C . SER B 1 321 ? 8.422 15.242 22.234 1 95 321 SER B C 1
ATOM 5110 O O . SER B 1 321 ? 8.07 16.391 22.516 1 95 321 SER B O 1
ATOM 5112 N N . ASN B 1 322 ? 9.586 14.914 21.844 1 94 322 ASN B N 1
ATOM 5113 C CA . ASN B 1 322 ? 10.555 15.961 21.562 1 94 322 ASN B CA 1
ATOM 5114 C C . ASN B 1 322 ? 10.062 16.891 20.469 1 94 322 ASN B C 1
ATOM 5116 O O . ASN B 1 322 ? 10.273 18.109 20.531 1 94 322 ASN B O 1
ATOM 5120 N N . SER B 1 323 ? 9.492 16.297 19.453 1 93.69 323 SER B N 1
ATOM 5121 C CA . SER B 1 323 ? 8.898 17.094 18.391 1 93.69 323 SER B CA 1
ATOM 5122 C C . SER B 1 323 ? 7.824 18.031 18.922 1 93.69 323 SER B C 1
ATOM 5124 O O . SER B 1 323 ? 7.758 19.203 18.547 1 93.69 323 SER B O 1
ATOM 5126 N N . ALA B 1 324 ? 7.016 17.531 19.781 1 95.69 324 ALA B N 1
ATOM 5127 C CA . ALA B 1 324 ? 5.934 18.312 20.391 1 95.69 324 ALA B CA 1
ATOM 5128 C C . ALA B 1 324 ? 6.48 19.484 21.203 1 95.69 324 ALA B C 1
ATOM 5130 O O . ALA B 1 324 ? 5.977 20.609 21.109 1 95.69 324 ALA B O 1
ATOM 5131 N N . GLU B 1 325 ? 7.469 19.203 21.969 1 94.44 325 GLU B N 1
ATOM 5132 C CA . GLU B 1 325 ? 8.078 20.219 22.812 1 94.44 325 GLU B CA 1
ATOM 5133 C C . GLU B 1 325 ? 8.711 21.328 21.969 1 94.44 325 GLU B C 1
ATOM 5135 O O . GLU B 1 325 ? 8.617 22.5 22.328 1 94.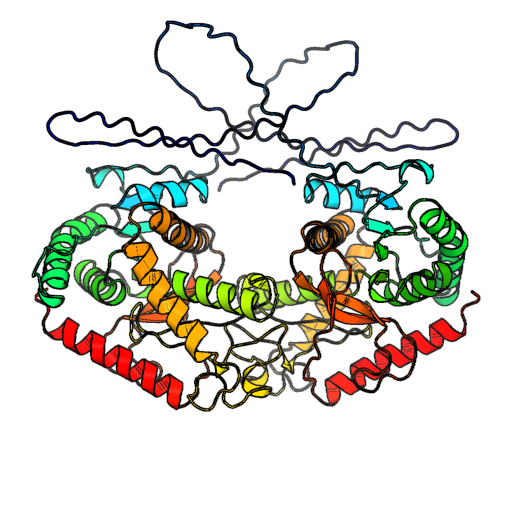44 325 GLU B O 1
ATOM 5140 N N . THR B 1 326 ? 9.352 20.922 20.969 1 91.31 326 THR B N 1
ATOM 5141 C CA . THR B 1 326 ? 10 21.891 20.078 1 91.31 326 THR B CA 1
ATOM 5142 C C . THR B 1 326 ? 8.969 22.828 19.469 1 91.31 326 THR B C 1
ATOM 5144 O O . THR B 1 326 ? 9.164 24.047 19.453 1 91.31 326 THR B O 1
ATOM 5147 N N . LEU B 1 327 ? 7.902 22.312 19 1 93.62 327 LEU B N 1
ATOM 5148 C CA . LEU B 1 327 ? 6.863 23.125 18.375 1 93.62 327 LEU B CA 1
ATOM 5149 C C . LEU B 1 327 ? 6.168 24 19.406 1 93.62 327 LEU B C 1
ATOM 5151 O O . LEU B 1 327 ? 5.824 25.156 19.125 1 93.62 327 LEU B O 1
ATOM 5155 N N . TRP B 1 328 ? 5.996 23.422 20.562 1 94.81 328 TRP B N 1
ATOM 5156 C CA . TRP B 1 328 ? 5.34 24.156 21.641 1 94.81 328 TRP B CA 1
ATOM 5157 C C . TRP B 1 328 ? 6.156 25.391 22.031 1 94.81 328 TRP B C 1
ATOM 5159 O O . TRP B 1 328 ? 5.598 26.453 22.297 1 94.81 328 TRP B O 1
ATOM 5169 N N . ALA B 1 329 ? 7.398 25.25 22.078 1 93.19 329 ALA B N 1
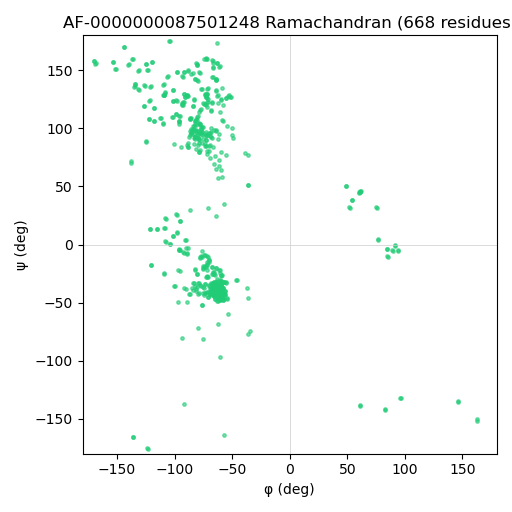ATOM 5170 C CA . ALA B 1 329 ? 8.297 26.359 22.422 1 93.19 329 ALA B CA 1
ATOM 5171 C C . ALA B 1 329 ? 8.156 27.5 21.438 1 93.19 329 ALA B C 1
ATOM 5173 O O . ALA B 1 329 ? 8.203 28.672 21.828 1 93.19 329 ALA B O 1
ATOM 5174 N N . VAL B 1 330 ? 7.98 27.188 20.188 1 90.94 330 VAL B N 1
ATOM 5175 C CA . VAL B 1 330 ? 7.809 28.203 19.156 1 90.94 330 VAL B CA 1
ATOM 5176 C C . VAL B 1 330 ? 6.414 28.812 19.266 1 90.94 330 VAL B C 1
ATOM 5178 O O . VAL B 1 330 ? 6.262 30.031 19.156 1 90.94 330 VAL B O 1
ATOM 5181 N N . GLN B 1 331 ? 5.449 28 19.453 1 93.81 331 GLN B N 1
ATOM 5182 C CA . GLN B 1 331 ? 4.055 28.422 19.516 1 93.81 331 GLN B CA 1
ATOM 5183 C C . GLN B 1 331 ? 3.836 29.438 20.641 1 93.81 331 GLN B C 1
ATOM 5185 O O . GLN B 1 331 ? 3.059 30.375 20.5 1 93.81 331 GLN B O 1
ATOM 5190 N N . LYS B 1 332 ? 4.5 29.266 21.703 1 92.62 332 LYS B N 1
ATOM 5191 C CA . LYS B 1 332 ? 4.34 30.109 22.875 1 92.62 332 LYS B CA 1
ATOM 5192 C C . LYS B 1 332 ? 4.848 31.531 22.594 1 92.62 332 LYS B C 1
ATOM 5194 O O . LYS B 1 332 ? 4.395 32.5 23.219 1 92.62 332 LYS B O 1
ATOM 5199 N N . GLU B 1 333 ? 5.715 31.656 21.703 1 92.69 333 GLU B N 1
ATOM 5200 C CA . GLU B 1 333 ? 6.324 32.938 21.406 1 92.69 333 GLU B CA 1
ATOM 5201 C C . GLU B 1 333 ? 5.52 33.688 20.344 1 92.69 333 GLU B C 1
ATOM 5203 O O . GLU B 1 333 ? 5.785 34.875 20.078 1 92.69 333 GLU B O 1
ATOM 5208 N N . LEU B 1 334 ? 4.582 33.031 19.812 1 92.06 334 LEU B N 1
ATOM 5209 C CA . LEU B 1 334 ? 3.814 33.656 18.734 1 92.06 334 LEU B CA 1
ATOM 5210 C C . LEU B 1 334 ? 2.766 34.594 19.297 1 92.06 334 LEU B C 1
ATOM 5212 O O . LEU B 1 334 ? 2.191 34.344 20.359 1 92.06 334 LEU B O 1
ATOM 5216 N N . THR B 1 335 ? 2.627 35.688 18.594 1 86.88 335 THR B N 1
ATOM 5217 C CA . THR B 1 335 ? 1.533 36.625 18.891 1 86.88 335 THR B CA 1
ATOM 5218 C C . THR B 1 335 ? 0.366 36.406 17.922 1 86.88 335 THR B C 1
ATOM 5220 O O . THR B 1 335 ? 0.483 36.625 16.719 1 86.88 335 THR B O 1
ATOM 5223 N N . LEU B 1 336 ? -0.744 35.906 18.516 1 84.81 336 LEU B N 1
ATOM 5224 C CA . LEU B 1 336 ? -1.913 35.594 17.719 1 84.81 336 LEU B CA 1
ATOM 5225 C C . LEU B 1 336 ? -2.865 36.781 17.625 1 84.81 336 LEU B C 1
ATOM 5227 O O . LEU B 1 336 ? -2.945 37.594 18.562 1 84.81 336 LEU B O 1
#